Protein AF-A0A8H6UWE8-F1 (afdb_monomer_lite)

Organism: NCBI:txid1194566

InterPro domains:
  IPR001138 Zn(2)Cys(6) fungal-type DNA-binding domain [PF00172] (8-42)
  IPR001138 Zn(2)Cys(6) fungal-type DNA-binding domain [PS00463] (8-38)
  IPR001138 Zn(2)Cys(6) fungal-type DNA-binding domain [PS50048] (8-40)
  IPR001138 Zn(2)Cys(6) fungal-type DNA-binding domain [SM00066] (3-49)
  IPR001138 Zn(2)Cys(6) fungal-type DNA-binding domain [cd00067] (4-41)
  IPR007219 Xylanolytic transcriptional activator, regulatory domain [PF04082] (200-343)
  IPR036864 Zn(2)-C6 fungal-type DNA-binding domain superfamily [G3DSA:4.10.240.10] (7-94)
  IPR036864 Zn(2)-C6 fungal-type DNA-binding domain superfamily [SSF57701] (2-42)

Secondary structure (DSSP, 8-state):
---PPPSS-HHHHHTT------SSSPHHHHHTT-GGG---TT--S--SSHHHHHHHHHHHHHHHHHHHHHHHHHHHHHHHHHHHHTT----------------------------------------------EEEEE-TTS-EEEEETTTTT-HHHHHHHHS--PPPS---SSS---S---HHHHHTTSPPHHHHHHHHHHIIIIIHHHS--S-HHHHHHHHHHHHH-TTSS-HHHHHHHHHHHHHHHHT--TT-HHHHHH--SSSHHHHHHHHHHHHHHHHHHHHHHTTTTTS--HHHHHHHHHHHHHHHTTT---HHHHHHHHHHHHHTTTTS-GGG--S--------------PPPPPS--GGG--SS--S-HHHHHHHHHHS--TTHHHHHHHHHHHHHHHHHHHHHH-SS--HHHHHHHHHHHHHHHHHHHHHHTT-TTS-HHHHHHHHHHHHHHHHHHHHHHGGGGG--S-HHHHHHHHHHHHHHHHHHHHHHHHHHHHHH-GGGGGG---SSTTSPPSEEEETTEEEEPPPP-SSS--SEE-BS-EEEEEEE-EEEEEEEEEESSSBEEEEEEEEETTS-EEEEEEEE-BS--SS-----SEEES-EEETTEEE-S-EEEEEEEEE--TTS-EEEEEPPB--EEESSSTTS-EEE--EEEEEEEEEEPPSS--SSPPP--------S----S----

Foldseek 3Di:
DDDDFDLAWPVCVVVVHDFPSPDQPTPVCVVVVNNVVTDGPVPPDDDPPPPVVVVVVVVVVVVVVVVVVVVVVVVVVVVVVVVVVVPDDDDDDDDDDDDDDDDDDDDDDDDDDDDDDDDDDDPDDDDDPQAFQWAWDAAPLGFIFTDGLAQVQDPVSVVVVRPQPDDPPDQDPPDRPPPLCDLVNLVVLDDPPVLLVVLLVLLVQQVCLVPPPDLVVVLVVVVVVCVVPVPPDALLNSLLSLLSSLVSLLLDDQPDVSLVVVADDPGSVVSNVVSSVSSLVSSVVSCVSNVVLRTHHSSNLSSLVSSLVSCVVVVHDCVVSVVSSVVSCVRNPVQPEPVSNDPDHDDDDDDDDSPSPYDDDDQAASVPPDPDDDDCCPVVVVVSQQEGYSCNLVVLVVLLVVLVVLLCCQVVVDLDGDPVSLVVSVVSLVVSLVSLCSHQNPCPVDDLVSVLSSLVSLLSSLVSQLSSLVSLCPDDDDPVSVVVSVVSVVSNVVSVVSNQVSLCVCVVDPSNVSVDDDDQVLFDDCWDAALNFTKRFFHDDPDDDQWDWQAFDKDWDDWAQFFKKKFWKAKAAAKDKDWKWWAFPVRDIDIWIKIHDHQFDPPDDDPASRKDQWDDDPPGIGRTIGHIHIIMTGDDRVTTTTMMTGHRQQWHARPDHPHDIDGMIMITRIMDTHHDDPDDDPDDDDDDSDDDDDPDDDPDDDDD

Sequence (704 aa):
MTRRLPISCENCRQRKIRCTGSGVPCDTCRRRGFTSSCHFKRDVEPFYADIQSNASQETLLQRISALERLLQQNIDLTSASINSQQSHTLRSPVSDAESGISTDNRPVSCLSALTSDYVTPLRNAAGIPDHGLGTLITSATGHVRYIPSNISCDSTLLGLFHEPIQPPAVSGFPFSFHSTTAHQSLLDMLPPSRQCGELISIFLDVFSPLFHILHDPTFQSTYTAFQNDPKSSSLAFLGLVFIALGLAVTALDKSHHLLSDLGRESSPAANIRSLAARYRSAAMKCLAADNFLWQHNLHTVQCLVLLIYAINHAHGPAWALLGTTLNIAVAIGCHVDPETLDNTCLGNLTPFRLDNKVRLPADLDDEDILPMSLGNEEVNAELNKQNPTKMSYILFKFRLYRLATDICHLVSATRIPDQMQVQALNDRIMLERNAQKDRFHGKPELPIYHQAHSYILDNYTNHLSLLLHRPCLGVEGQIESIARVQIGYERCEQAALAILSNFETLHSRPELQPYYCYAAEFMPLEEFMYSGYNYQFPQYTAAGNNNIISHGQEVQVPRGKYFSVQLLTAIEDAIASTTLNATYADGSTSFSGILGEQWHVWPYTFAGDIVFPYLFNDNAMDYNYSNIFQTISWVDSEKDLVSITFPDISSGSLTSPGGGAAGTRMHIFALTFSPASPVAASRPQLKVQYAHLMQKWLDSTDKA

Structure (mmCIF, N/CA/C/O backbone):
data_AF-A0A8H6UWE8-F1
#
_entry.id   AF-A0A8H6UWE8-F1
#
loop_
_atom_site.group_PDB
_atom_site.id
_atom_site.type_symbol
_atom_site.label_atom_id
_atom_site.label_alt_id
_atom_site.label_comp_id
_atom_site.label_asym_id
_atom_site.label_entity_id
_atom_site.label_seq_id
_atom_site.pdbx_PDB_ins_code
_atom_site.Cartn_x
_atom_site.Cartn_y
_atom_site.Cartn_z
_atom_site.occupancy
_atom_site.B_iso_or_equiv
_atom_site.auth_seq_id
_atom_site.auth_comp_id
_atom_site.auth_asym_id
_atom_site.auth_atom_id
_atom_site.pdbx_PDB_model_num
ATOM 1 N N . MET A 1 1 ? -52.086 16.206 36.852 1.00 35.88 1 MET A N 1
ATOM 2 C CA . MET A 1 1 ? -51.909 16.318 38.320 1.00 35.88 1 MET A CA 1
ATOM 3 C C . MET A 1 1 ? -50.421 16.268 38.641 1.00 35.88 1 MET A C 1
ATOM 5 O O . MET A 1 1 ? -49.825 15.203 38.558 1.00 35.88 1 MET A O 1
ATOM 9 N N . THR A 1 2 ? -49.798 17.406 38.944 1.00 38.03 2 THR A N 1
ATOM 10 C CA . THR A 1 2 ? -48.386 17.484 39.353 1.00 38.03 2 THR A CA 1
ATOM 11 C C . THR A 1 2 ? -48.232 16.950 40.779 1.00 38.03 2 THR A C 1
ATOM 13 O O . THR A 1 2 ? -48.790 17.485 41.738 1.00 38.03 2 THR A O 1
ATOM 16 N N . ARG A 1 3 ? -47.513 15.832 40.922 1.00 43.69 3 ARG A N 1
ATOM 17 C CA . ARG A 1 3 ? -47.269 15.160 42.205 1.00 43.69 3 ARG A CA 1
ATOM 18 C C . ARG A 1 3 ? -46.303 16.022 43.032 1.00 43.69 3 ARG A C 1
ATOM 20 O O . ARG A 1 3 ? -45.153 16.185 42.644 1.00 43.69 3 ARG A O 1
ATOM 27 N N . ARG A 1 4 ? -46.752 16.586 44.162 1.00 51.31 4 ARG A N 1
ATOM 28 C CA . ARG A 1 4 ? -45.874 17.330 45.090 1.00 51.31 4 ARG A CA 1
ATOM 29 C C . ARG A 1 4 ? -44.797 16.395 45.650 1.00 51.31 4 ARG A C 1
ATOM 31 O O . ARG A 1 4 ? -45.120 15.375 46.260 1.00 51.31 4 ARG A O 1
ATOM 38 N N . LEU A 1 5 ? -43.530 16.747 45.437 1.00 63.09 5 LEU A N 1
ATOM 39 C CA . LEU A 1 5 ? -42.381 16.004 45.951 1.00 63.09 5 LEU A CA 1
ATOM 40 C C . LEU A 1 5 ? -42.276 16.137 47.486 1.00 63.09 5 LEU A C 1
ATOM 42 O O . LEU A 1 5 ? -42.583 17.197 48.038 1.00 63.09 5 LEU A O 1
ATOM 46 N N . PRO A 1 6 ? -41.868 15.070 48.197 1.00 66.81 6 PRO A N 1
ATOM 47 C CA . PRO A 1 6 ? -41.787 15.074 49.654 1.00 66.81 6 PRO A CA 1
ATOM 48 C C . PRO A 1 6 ? -40.605 15.911 50.174 1.00 66.81 6 PRO A C 1
ATOM 50 O O . PRO A 1 6 ? -39.476 15.765 49.720 1.00 66.81 6 PRO A O 1
ATOM 53 N N . ILE A 1 7 ? -40.871 16.746 51.187 1.00 74.44 7 ILE A N 1
ATOM 54 C CA . ILE A 1 7 ? -39.901 17.672 51.815 1.00 74.44 7 ILE A CA 1
ATOM 55 C C . ILE A 1 7 ? -38.932 16.947 52.774 1.00 74.44 7 ILE A C 1
ATOM 57 O O . ILE A 1 7 ? -37.863 17.453 53.100 1.00 74.44 7 ILE A O 1
ATOM 61 N N . SER A 1 8 ? -39.295 15.755 53.254 1.00 85.38 8 SER A N 1
ATOM 62 C CA . SER A 1 8 ? -38.469 14.968 54.185 1.00 85.38 8 SER A CA 1
ATOM 63 C C . SER A 1 8 ? -37.499 14.044 53.446 1.00 85.38 8 SER A C 1
ATOM 65 O O . SER A 1 8 ? -37.875 13.479 52.420 1.00 85.38 8 SER A O 1
ATOM 67 N N . CYS A 1 9 ? -36.293 13.831 53.993 1.00 88.19 9 CYS A N 1
ATOM 68 C CA . CYS A 1 9 ? -35.365 12.829 53.459 1.00 88.19 9 CYS A CA 1
ATOM 69 C C . CYS A 1 9 ? -35.965 11.422 53.563 1.00 88.19 9 CYS A C 1
ATOM 71 O O . CYS A 1 9 ? -36.786 11.147 54.448 1.00 88.19 9 CYS A O 1
ATOM 73 N N . GLU A 1 10 ? -35.547 10.521 52.677 1.00 86.75 10 GLU A N 1
ATOM 74 C CA . GLU A 1 10 ? -36.170 9.203 52.545 1.00 86.75 10 GLU A CA 1
ATOM 75 C C . GLU A 1 10 ? -35.999 8.365 53.822 1.00 86.75 10 GLU A C 1
ATOM 77 O O . GLU A 1 10 ? -36.943 7.730 54.282 1.00 86.75 10 GLU A O 1
ATOM 82 N N . ASN A 1 11 ? -34.848 8.474 54.487 1.00 86.44 11 ASN A N 1
ATOM 83 C CA . ASN A 1 11 ? -34.568 7.759 55.733 1.00 86.44 11 ASN A CA 1
ATOM 84 C C . ASN A 1 11 ? -35.482 8.206 56.893 1.00 86.44 11 ASN A C 1
ATOM 86 O O . ASN A 1 11 ? -36.053 7.383 57.611 1.00 86.44 11 ASN A O 1
ATOM 90 N N . CYS A 1 12 ? -35.689 9.519 57.057 1.00 87.56 12 CYS A N 1
ATOM 91 C CA . CYS A 1 12 ? -36.624 10.043 58.056 1.00 87.56 12 CYS A CA 1
ATOM 92 C C . CYS A 1 12 ? -38.080 9.704 57.714 1.00 87.56 12 CYS A C 1
ATOM 94 O O . CYS A 1 12 ? -38.873 9.434 58.616 1.00 87.56 12 CYS A O 1
ATOM 96 N N . ARG A 1 13 ? -38.425 9.681 56.422 1.00 85.31 13 ARG A N 1
ATOM 97 C CA . ARG A 1 13 ? -39.765 9.345 55.934 1.00 85.31 13 ARG A CA 1
ATOM 98 C C . ARG A 1 13 ? -40.109 7.874 56.173 1.00 85.31 13 ARG A C 1
ATOM 100 O O . ARG A 1 13 ? -41.168 7.597 56.729 1.00 85.31 13 ARG A O 1
ATOM 107 N N . GLN A 1 14 ? -39.212 6.951 55.824 1.00 84.69 14 GLN A N 1
ATOM 108 C CA . GLN A 1 14 ? -39.391 5.512 56.052 1.00 84.69 14 GLN A CA 1
ATOM 109 C C . GLN A 1 14 ? -39.511 5.187 57.541 1.00 84.69 14 GLN A C 1
ATOM 111 O O . GLN A 1 14 ? -40.363 4.399 57.945 1.00 84.69 14 GLN A O 1
ATOM 116 N N . ARG A 1 15 ? -38.716 5.863 58.375 1.00 81.25 15 ARG A N 1
ATOM 117 C CA . ARG A 1 15 ? -38.733 5.678 59.831 1.00 81.25 15 ARG A CA 1
ATOM 118 C C . ARG A 1 15 ? -39.802 6.504 60.550 1.00 81.25 15 ARG A C 1
ATOM 120 O O . ARG A 1 15 ? -39.887 6.427 61.771 1.00 81.25 15 ARG A O 1
ATOM 127 N N . LYS A 1 16 ? -40.605 7.288 59.817 1.00 85.81 16 LYS A N 1
ATOM 128 C CA . LYS A 1 16 ? -41.659 8.180 60.338 1.00 85.81 16 LYS A CA 1
ATOM 129 C C . LYS A 1 16 ? -41.177 9.103 61.471 1.00 85.81 16 LYS A C 1
ATOM 131 O O . LYS A 1 16 ? -41.888 9.336 62.444 1.00 85.81 16 LYS A O 1
ATOM 136 N N . ILE A 1 17 ? -39.966 9.643 61.340 1.00 85.06 17 ILE A N 1
ATOM 137 C CA . ILE A 1 17 ? -39.368 10.591 62.291 1.00 85.06 17 ILE A CA 1
ATOM 138 C C . ILE A 1 17 ? -39.241 11.984 61.671 1.00 85.06 17 ILE A C 1
ATOM 140 O O . ILE A 1 17 ? -39.145 12.136 60.453 1.00 85.06 17 ILE A O 1
ATOM 144 N N . ARG A 1 18 ? -39.220 13.024 62.513 1.00 83.94 18 ARG A N 1
ATOM 145 C CA . ARG A 1 18 ? -39.151 14.416 62.048 1.00 83.94 18 ARG A CA 1
ATOM 146 C C . ARG A 1 18 ? -37.818 14.696 61.343 1.00 83.94 18 ARG A C 1
ATOM 148 O O . ARG A 1 18 ? -36.749 14.581 61.944 1.00 83.94 18 ARG A O 1
ATOM 155 N N . CYS A 1 19 ? -37.896 15.098 60.077 1.00 86.44 19 CYS A N 1
ATOM 156 C CA . CYS A 1 19 ? -36.761 15.567 59.286 1.00 86.44 19 CYS A CA 1
ATOM 157 C C . CYS A 1 19 ? -36.590 17.079 59.478 1.00 86.44 19 CYS A C 1
ATOM 159 O O . CYS A 1 19 ? -37.566 17.820 59.376 1.00 86.44 19 CYS A O 1
ATOM 161 N N . THR A 1 20 ? -35.368 17.541 59.740 1.00 81.62 20 THR A N 1
ATOM 162 C CA . THR A 1 20 ? -35.070 18.978 59.884 1.00 81.62 20 THR A CA 1
ATOM 163 C C . THR A 1 20 ? -34.910 19.698 58.545 1.00 81.62 20 THR A C 1
ATOM 165 O O . THR A 1 20 ? -34.999 20.917 58.509 1.00 81.62 20 THR A O 1
ATOM 168 N N . GLY A 1 21 ? -34.703 18.970 57.439 1.00 72.75 21 GLY A N 1
ATOM 169 C CA . GLY A 1 21 ? -34.614 19.552 56.091 1.00 72.75 21 GLY A CA 1
ATOM 170 C C . GLY A 1 21 ? -33.360 20.397 55.820 1.00 72.75 21 GLY A C 1
ATOM 171 O O . GLY A 1 21 ? -33.260 20.979 54.745 1.00 72.75 21 GLY A O 1
ATOM 172 N N . SER A 1 22 ? -32.406 20.433 56.755 1.00 72.44 22 SER A N 1
ATOM 173 C CA . SER A 1 22 ? -31.208 21.290 56.782 1.00 72.44 22 SER A CA 1
ATOM 174 C C . SER A 1 22 ? -30.089 20.916 55.785 1.00 72.44 22 SER A C 1
ATOM 176 O O . SER A 1 22 ? -28.940 21.289 55.989 1.00 72.44 22 SER A O 1
ATOM 178 N N . GLY A 1 23 ? -30.408 20.202 54.699 1.00 68.94 23 GLY A N 1
ATOM 179 C CA . GLY A 1 23 ? -29.442 19.709 53.703 1.00 68.94 23 GLY A CA 1
ATOM 180 C C . GLY A 1 23 ? -29.102 18.221 53.857 1.00 68.94 23 GLY A C 1
ATOM 181 O O . GLY A 1 23 ? -29.653 17.536 54.723 1.00 68.94 23 GLY A O 1
ATOM 182 N N . VAL A 1 24 ? -28.227 17.707 52.987 1.00 74.81 24 VAL A N 1
ATOM 183 C CA . VAL A 1 24 ? -27.723 16.323 53.024 1.00 74.81 24 VAL A CA 1
ATOM 184 C C . VAL A 1 24 ? -26.371 16.291 53.755 1.00 74.81 24 VAL A C 1
ATOM 186 O O . VAL A 1 24 ? -25.447 16.964 53.309 1.00 74.81 24 VAL A O 1
ATOM 189 N N . PRO A 1 25 ? -26.205 15.524 54.852 1.00 81.38 25 PRO A N 1
ATOM 190 C CA . PRO A 1 25 ? -27.228 14.800 55.607 1.00 81.38 25 PRO A CA 1
ATOM 191 C C . PRO A 1 25 ? -27.954 15.704 56.624 1.00 81.38 25 PRO A C 1
ATOM 193 O O . PRO A 1 25 ? -27.325 16.529 57.292 1.00 81.38 25 PRO A O 1
ATOM 196 N N . CYS A 1 26 ? -29.264 15.492 56.817 1.00 86.12 26 CYS A N 1
ATOM 197 C CA . CYS A 1 26 ? -30.055 16.279 57.772 1.00 86.12 26 CYS A CA 1
ATOM 198 C C . CYS A 1 26 ? -29.642 16.004 59.230 1.00 86.12 26 CYS A C 1
ATOM 200 O O . CYS A 1 26 ? -29.175 14.908 59.558 1.00 86.12 26 CYS A O 1
ATOM 202 N N . ASP A 1 27 ? -29.870 16.958 60.138 1.00 87.25 27 ASP A N 1
ATOM 203 C CA . ASP A 1 27 ? -29.423 16.862 61.541 1.00 87.25 27 ASP A CA 1
ATOM 204 C C . ASP A 1 27 ? -29.994 15.660 62.296 1.00 87.25 27 ASP A C 1
ATOM 206 O O . ASP A 1 27 ? -29.344 15.119 63.196 1.00 87.25 27 ASP A O 1
ATOM 210 N N . THR A 1 28 ? -31.205 15.221 61.939 1.00 85.69 28 THR A N 1
ATOM 211 C CA . THR A 1 28 ? -31.808 14.008 62.507 1.00 85.69 28 THR A CA 1
ATOM 212 C C . THR A 1 28 ? -31.012 12.761 62.111 1.00 85.69 28 THR A C 1
ATOM 214 O O . THR A 1 28 ? -30.765 11.903 62.958 1.00 85.69 28 THR A O 1
ATOM 217 N N . CYS A 1 29 ? -30.569 12.664 60.853 1.00 86.56 29 CYS A N 1
ATOM 218 C CA . CYS A 1 29 ? -29.730 11.560 60.382 1.00 86.56 29 CYS A CA 1
ATOM 219 C C . CYS A 1 29 ? -28.300 11.659 60.921 1.00 86.56 29 CYS A C 1
ATOM 221 O O . CYS A 1 29 ? -27.720 10.633 61.269 1.00 86.56 29 CYS A O 1
ATOM 223 N N . ARG A 1 30 ? -27.764 12.878 61.078 1.00 86.38 30 ARG A N 1
ATOM 224 C CA . ARG A 1 30 ? -26.441 13.123 61.670 1.00 86.38 30 ARG A CA 1
ATOM 225 C C . ARG A 1 30 ? -26.358 12.642 63.114 1.00 86.38 30 ARG A C 1
ATOM 227 O O . ARG A 1 30 ? -25.478 11.860 63.449 1.00 86.38 30 ARG A O 1
ATOM 234 N N . ARG A 1 31 ? -27.327 13.024 63.950 1.00 85.56 31 ARG A N 1
ATOM 235 C CA . ARG A 1 31 ? -27.377 12.607 65.363 1.00 85.56 31 ARG A CA 1
ATOM 236 C C . ARG A 1 31 ? -27.615 11.114 65.563 1.00 85.56 31 ARG A C 1
ATOM 238 O O . ARG A 1 31 ? -27.285 10.589 66.616 1.00 85.56 31 ARG A O 1
ATOM 245 N N . ARG A 1 32 ? -28.218 10.438 64.583 1.00 80.69 32 ARG A N 1
ATOM 246 C CA . ARG A 1 32 ? -28.566 9.014 64.678 1.00 80.69 32 ARG A CA 1
ATOM 247 C C . ARG A 1 32 ? -27.601 8.087 63.936 1.00 80.69 32 ARG A C 1
ATOM 249 O O . ARG A 1 32 ? -27.867 6.894 63.886 1.00 80.69 32 ARG A O 1
ATOM 256 N N . GLY A 1 33 ? -26.514 8.616 63.369 1.00 81.56 33 GLY A N 1
ATOM 257 C CA . GLY A 1 33 ? -25.498 7.815 62.678 1.00 81.56 33 GLY A CA 1
ATOM 258 C C . GLY A 1 33 ? -25.913 7.304 61.294 1.00 81.56 33 GLY A C 1
ATOM 259 O O . GLY A 1 33 ? -25.306 6.372 60.785 1.00 81.56 33 GLY A O 1
ATOM 260 N N . PHE A 1 34 ? -26.927 7.904 60.663 1.00 80.81 34 PHE A N 1
ATOM 261 C CA . PHE A 1 34 ? -27.402 7.541 59.317 1.00 80.81 34 PHE A CA 1
ATOM 262 C C . PHE A 1 34 ? -26.993 8.581 58.266 1.00 80.81 34 PHE A C 1
ATOM 264 O O . PHE A 1 34 ? -27.751 8.884 57.346 1.00 80.81 34 PHE A O 1
ATOM 271 N N . THR A 1 35 ? -25.810 9.179 58.421 1.00 77.94 35 THR A N 1
ATOM 272 C CA . THR A 1 35 ? -25.296 10.218 57.515 1.00 77.94 35 THR A CA 1
ATOM 273 C C . THR A 1 35 ? -25.132 9.699 56.089 1.00 77.94 35 THR A C 1
ATOM 275 O O . THR A 1 35 ? -25.610 10.343 55.163 1.00 77.94 35 THR A O 1
ATOM 278 N N . SER A 1 36 ? -24.559 8.505 55.924 1.00 74.88 36 SER A N 1
ATOM 279 C CA . SER A 1 36 ? -24.270 7.873 54.627 1.00 74.88 36 SER A CA 1
ATOM 280 C C . SER A 1 36 ? -25.502 7.405 53.845 1.00 74.88 36 SER A C 1
ATOM 282 O O . SER A 1 36 ? -25.412 7.167 52.649 1.00 74.88 36 SER A O 1
ATOM 284 N N . SER A 1 37 ? -26.664 7.280 54.492 1.00 78.88 37 SER A N 1
ATOM 285 C CA . SER A 1 37 ? -27.912 6.824 53.857 1.00 78.88 37 SER A CA 1
ATOM 286 C C . SER A 1 37 ? -28.992 7.913 53.804 1.00 78.88 37 SER A C 1
ATOM 288 O O . SER A 1 37 ? -30.143 7.653 53.441 1.00 78.88 37 SER A O 1
ATOM 290 N N . CYS A 1 38 ? -28.664 9.152 54.181 1.00 82.62 38 CYS A N 1
ATOM 291 C CA . CYS A 1 38 ? -29.589 10.279 54.139 1.00 82.62 38 CYS A CA 1
ATOM 292 C C . CYS A 1 38 ? -29.606 10.902 52.739 1.00 82.62 38 CYS A C 1
ATOM 294 O O . CYS A 1 38 ? -28.677 11.605 52.375 1.00 82.62 38 CYS A O 1
ATOM 296 N N . HIS A 1 39 ? -30.682 10.690 51.982 1.00 82.56 39 HIS A N 1
ATOM 297 C CA . HIS A 1 39 ? -30.882 11.317 50.674 1.00 82.56 39 HIS A CA 1
ATOM 298 C C . HIS A 1 39 ? -32.284 11.928 50.582 1.00 82.56 39 HIS A C 1
ATOM 300 O O . HIS A 1 39 ? -33.251 11.398 51.147 1.00 82.56 39 HIS A O 1
ATOM 306 N N . PHE A 1 40 ? -32.407 13.060 49.892 1.00 80.88 40 PHE A N 1
ATOM 307 C CA . PHE A 1 40 ? -33.698 13.645 49.543 1.00 80.88 40 PHE A CA 1
ATOM 308 C C . PHE A 1 40 ? -33.991 13.331 48.080 1.00 80.88 40 PHE A C 1
ATOM 310 O O . PHE A 1 40 ? -33.118 13.435 47.228 1.00 80.88 40 PHE A O 1
ATOM 317 N N . LYS A 1 41 ? -35.250 13.015 47.761 1.00 67.38 41 LYS A N 1
ATOM 318 C CA . LYS A 1 41 ? -35.681 12.737 46.378 1.00 67.38 41 LYS A CA 1
ATOM 319 C C . LYS A 1 41 ? -35.548 13.922 45.409 1.00 67.38 41 LYS A C 1
ATOM 321 O O . LYS A 1 41 ? -35.864 13.764 44.239 1.00 67.38 41 LYS A O 1
ATOM 326 N N . ARG A 1 42 ? -35.133 15.093 45.897 1.00 63.75 42 ARG A N 1
ATOM 327 C CA . ARG A 1 42 ? -34.898 16.298 45.095 1.00 63.75 42 ARG A CA 1
ATOM 328 C C . ARG A 1 42 ? -33.446 16.452 44.622 1.00 63.75 42 ARG A C 1
ATOM 330 O O . ARG A 1 42 ? -33.226 17.272 43.750 1.00 63.75 42 ARG A O 1
ATOM 337 N N . ASP A 1 43 ? -32.508 15.665 45.158 1.00 51.41 43 ASP A N 1
ATOM 338 C CA . ASP A 1 43 ? -31.063 15.828 44.914 1.00 51.41 43 ASP A CA 1
ATOM 339 C C . ASP A 1 43 ? -30.481 14.714 44.014 1.00 51.41 43 ASP A C 1
ATOM 341 O O . ASP A 1 43 ? -29.324 14.335 44.162 1.00 51.41 43 ASP A O 1
ATOM 345 N N . VAL A 1 44 ? -31.276 14.142 43.101 1.00 40.91 44 VAL A N 1
ATOM 346 C CA . VAL A 1 44 ? -30.745 13.221 42.079 1.00 40.91 44 VAL A CA 1
ATOM 347 C C . VAL A 1 44 ? -30.392 14.031 40.836 1.00 40.91 44 VAL A C 1
ATOM 349 O O . VAL A 1 44 ? -31.225 14.168 39.952 1.00 40.91 44 VAL A O 1
ATOM 352 N N . GLU A 1 45 ? -29.181 14.593 40.851 1.00 34.53 45 GLU A N 1
ATOM 353 C CA . GLU A 1 45 ? -28.273 14.890 39.725 1.00 34.53 45 GLU A CA 1
ATOM 354 C C . GLU A 1 45 ? -26.840 15.036 40.316 1.00 34.53 45 GLU A C 1
ATOM 356 O O . GLU A 1 45 ? -26.696 15.311 41.511 1.00 34.53 45 GLU A O 1
ATOM 361 N N . PRO A 1 46 ? -25.775 14.703 39.565 1.00 43.50 46 PRO A N 1
ATOM 362 C CA . PRO A 1 46 ? -24.648 13.900 40.057 1.00 43.50 46 PRO A CA 1
ATOM 363 C C . PRO A 1 46 ? -23.526 14.719 40.722 1.00 43.50 46 PRO A C 1
ATOM 365 O O . PRO A 1 46 ? -22.917 15.570 40.090 1.00 43.50 46 PRO A O 1
ATOM 368 N N . PHE A 1 47 ? -23.184 14.410 41.983 1.00 32.94 47 PHE A N 1
ATOM 369 C CA . PHE A 1 47 ? -22.094 15.082 42.726 1.00 32.94 47 PHE A CA 1
ATOM 370 C C . PHE A 1 47 ? -21.101 14.131 43.429 1.00 32.94 47 PHE A C 1
ATOM 372 O O . PHE A 1 47 ? -20.328 14.555 44.283 1.00 32.94 47 PHE A O 1
ATOM 379 N N . TYR A 1 48 ? -21.093 12.837 43.085 1.00 31.38 48 TYR A N 1
ATOM 380 C CA . TYR A 1 48 ? -20.228 11.833 43.734 1.00 31.38 48 TYR A CA 1
ATOM 381 C C . TYR A 1 48 ? -19.080 11.287 42.861 1.00 31.38 48 TYR A C 1
ATOM 383 O O . TYR A 1 48 ? -18.433 10.327 43.267 1.00 31.38 48 TYR A O 1
ATOM 391 N N . ALA A 1 49 ? -18.779 11.902 41.711 1.00 37.53 49 ALA A N 1
ATOM 392 C CA . ALA A 1 49 ? -17.635 11.514 40.869 1.00 37.53 49 ALA A CA 1
ATOM 393 C C . ALA A 1 49 ? -16.335 12.300 41.166 1.00 37.53 49 ALA A C 1
ATOM 395 O O . ALA A 1 49 ? -15.247 11.829 40.851 1.00 37.53 49 ALA A O 1
ATOM 396 N N . ASP A 1 50 ? -16.417 13.464 41.818 1.00 36.75 50 ASP A N 1
ATOM 397 C CA . ASP A 1 50 ? -15.352 14.481 41.725 1.00 36.75 50 ASP A CA 1
ATOM 398 C C . ASP A 1 50 ? -14.308 14.456 42.868 1.00 36.75 50 ASP A C 1
ATOM 400 O O . ASP A 1 50 ? -13.244 15.065 42.793 1.00 36.75 50 ASP A O 1
ATOM 404 N N . ILE A 1 51 ? -14.563 13.723 43.960 1.00 38.75 51 ILE A N 1
ATOM 405 C CA . ILE A 1 51 ? -13.649 13.702 45.126 1.00 38.75 51 ILE A CA 1
ATOM 406 C C . ILE A 1 51 ? -12.641 12.538 45.050 1.00 38.75 51 ILE A C 1
ATOM 408 O O . ILE A 1 51 ? -11.549 12.630 45.608 1.00 38.75 51 ILE A O 1
ATOM 412 N N . GLN A 1 52 ? -12.958 11.455 44.327 1.00 42.47 52 GLN A N 1
ATOM 413 C CA . GLN A 1 52 ? -12.030 10.329 44.121 1.00 42.47 52 GLN A CA 1
ATOM 414 C C . GLN A 1 52 ? -11.120 10.511 42.895 1.00 42.47 52 GLN A C 1
ATOM 416 O O . GLN A 1 52 ? -9.979 10.046 42.935 1.00 42.47 52 GLN A O 1
ATOM 421 N N . SER A 1 53 ? -11.560 11.233 41.854 1.00 48.47 53 SER A N 1
ATOM 422 C CA . SER A 1 53 ? -10.728 11.518 40.674 1.00 48.47 53 SER A CA 1
ATOM 423 C C . SER A 1 53 ? -9.525 12.397 41.040 1.00 48.47 53 SER A C 1
ATOM 425 O O . SER A 1 53 ? -8.396 12.025 40.730 1.00 48.47 53 SER A O 1
ATOM 427 N N . ASN A 1 54 ? -9.728 13.464 41.819 1.00 41.59 54 ASN A N 1
ATOM 428 C CA . ASN A 1 54 ? -8.689 14.451 42.134 1.00 41.59 54 ASN A CA 1
ATOM 429 C C . ASN A 1 54 ? -7.491 13.878 42.920 1.00 41.59 54 ASN A C 1
ATOM 431 O O . ASN A 1 54 ? -6.343 14.142 42.567 1.00 41.59 54 ASN A O 1
ATOM 435 N N . ALA A 1 55 ? -7.715 13.014 43.920 1.00 40.06 55 ALA A N 1
ATOM 436 C CA . ALA A 1 55 ? -6.621 12.398 44.689 1.00 40.06 55 ALA A CA 1
ATOM 437 C C . ALA A 1 55 ? -5.801 11.379 43.865 1.00 40.06 55 ALA A C 1
ATOM 439 O O . ALA A 1 55 ? -4.592 11.224 44.067 1.00 40.06 55 ALA A O 1
ATOM 440 N N . SER A 1 56 ? -6.454 10.694 42.919 1.00 50.94 56 SER A N 1
ATOM 441 C CA . SER A 1 56 ? -5.808 9.747 41.998 1.00 50.94 56 SER A CA 1
ATOM 442 C C . SER A 1 56 ? -5.087 10.447 40.837 1.00 50.94 56 SER A C 1
ATOM 444 O O . SER A 1 56 ? -4.016 10.005 40.425 1.00 50.94 56 SER A O 1
ATOM 446 N N . GLN A 1 57 ? -5.604 11.587 40.365 1.00 51.72 57 GLN A N 1
ATOM 447 C CA . GLN A 1 57 ? -4.962 12.434 39.358 1.00 51.72 57 GLN A CA 1
ATOM 448 C C . GLN A 1 57 ? -3.707 13.117 39.900 1.00 51.72 57 GLN A C 1
ATOM 450 O O . GLN A 1 57 ? -2.697 13.155 39.206 1.00 51.72 57 GLN A O 1
ATOM 455 N N . GLU A 1 58 ? -3.726 13.612 41.138 1.00 52.44 58 GLU A N 1
ATOM 456 C CA . GLU A 1 58 ? -2.573 14.295 41.734 1.00 52.44 58 GLU A CA 1
ATOM 457 C C . GLU A 1 58 ? -1.391 13.330 41.948 1.00 52.44 58 GLU A C 1
ATOM 459 O O . GLU A 1 58 ? -0.240 13.657 41.648 1.00 52.44 58 GLU A O 1
ATOM 464 N N . THR A 1 59 ? -1.675 12.084 42.343 1.00 58.22 59 THR A N 1
ATOM 465 C CA . THR A 1 59 ? -0.666 11.013 42.431 1.00 58.22 59 THR A CA 1
ATOM 466 C C . THR A 1 59 ? -0.170 10.552 41.057 1.00 58.22 59 THR A C 1
ATOM 468 O O . THR A 1 59 ? 1.022 10.278 40.898 1.00 58.22 59 THR A O 1
ATOM 471 N N . LEU A 1 60 ? -1.035 10.524 40.037 1.00 51.81 60 LEU A N 1
ATOM 472 C CA . LEU A 1 60 ? -0.651 10.257 38.645 1.00 51.81 60 LEU A CA 1
ATOM 473 C C . LEU A 1 60 ? 0.240 11.362 38.066 1.00 51.81 60 LEU A C 1
ATOM 475 O O . LEU A 1 60 ? 1.248 11.057 37.435 1.00 51.81 60 LEU A O 1
ATOM 479 N N . LEU A 1 61 ? -0.071 12.633 38.321 1.00 57.62 61 LEU A N 1
ATOM 480 C CA . LEU A 1 61 ? 0.715 13.780 37.857 1.00 57.62 61 LEU A CA 1
ATOM 481 C C . LEU A 1 61 ? 2.084 13.853 38.548 1.00 57.62 61 LEU A C 1
ATOM 483 O O . LEU A 1 61 ? 3.099 14.112 37.897 1.00 57.62 61 LEU A O 1
ATOM 487 N N . GLN A 1 62 ? 2.157 13.525 39.840 1.00 60.22 62 GLN A N 1
ATOM 488 C CA . GLN A 1 62 ? 3.437 13.371 40.539 1.00 60.22 62 GLN A CA 1
ATOM 489 C C . GLN A 1 62 ? 4.280 12.234 39.946 1.00 60.22 62 GLN A C 1
ATOM 491 O O . GLN A 1 62 ? 5.499 12.362 39.835 1.00 60.22 62 GLN A O 1
ATOM 496 N N . ARG A 1 63 ? 3.646 11.143 39.500 1.00 59.97 63 ARG A N 1
ATOM 497 C CA . ARG A 1 63 ? 4.340 10.004 38.887 1.00 59.97 63 ARG A CA 1
ATOM 498 C C . ARG A 1 63 ? 4.780 10.286 37.449 1.00 59.97 63 ARG A C 1
ATOM 500 O O . ARG A 1 63 ? 5.884 9.897 37.084 1.00 59.97 63 ARG A O 1
ATOM 507 N N . ILE A 1 64 ? 3.980 11.024 36.679 1.00 66.38 64 ILE A N 1
ATOM 508 C CA . ILE A 1 64 ? 4.334 11.502 35.334 1.00 66.38 64 ILE A CA 1
ATOM 509 C C . ILE A 1 64 ? 5.516 12.475 35.413 1.00 66.38 64 ILE A C 1
ATOM 511 O O . ILE A 1 64 ? 6.515 12.242 34.746 1.00 66.38 64 ILE A O 1
ATOM 515 N N . SER A 1 65 ? 5.491 13.466 36.311 1.00 65.31 65 SER A N 1
ATOM 516 C CA . SER A 1 65 ? 6.626 14.397 36.468 1.00 65.31 65 SER A CA 1
ATOM 517 C C . SER A 1 65 ? 7.913 13.710 36.954 1.00 65.31 65 SER A C 1
ATOM 519 O O . SER A 1 65 ? 9.026 14.149 36.653 1.00 65.31 65 SER A O 1
ATOM 521 N N . ALA A 1 66 ? 7.791 12.613 37.711 1.00 64.75 66 ALA A N 1
ATOM 522 C CA . ALA A 1 66 ? 8.929 11.791 38.110 1.00 64.75 66 ALA A CA 1
ATOM 523 C C . ALA A 1 66 ? 9.495 10.975 36.939 1.00 64.75 66 ALA A C 1
ATOM 525 O O . ALA A 1 66 ? 10.714 10.880 36.805 1.00 64.75 66 ALA A O 1
ATOM 526 N N . LEU A 1 67 ? 8.627 10.435 36.080 1.00 54.03 67 LEU A N 1
ATOM 527 C CA . LEU A 1 67 ? 9.018 9.716 34.867 1.00 54.03 67 LEU A CA 1
ATOM 528 C C . LEU A 1 67 ? 9.631 10.649 33.821 1.00 54.03 67 LEU A C 1
ATOM 530 O O . LEU A 1 67 ? 10.645 10.298 33.230 1.00 54.03 67 LEU A O 1
ATOM 534 N N . GLU A 1 68 ? 9.088 11.852 33.649 1.00 69.25 68 GLU A N 1
ATOM 535 C CA . GLU A 1 68 ? 9.639 12.879 32.761 1.00 69.25 68 GLU A CA 1
ATOM 536 C C . GLU A 1 68 ? 11.035 13.316 33.216 1.00 69.25 68 GLU A C 1
ATOM 538 O O . GLU A 1 68 ? 11.946 13.381 32.396 1.00 69.25 68 GLU A O 1
ATOM 543 N N . ARG A 1 69 ? 11.269 13.504 34.525 1.00 67.94 69 ARG A N 1
ATOM 544 C CA . ARG A 1 69 ? 12.624 13.771 35.048 1.00 67.94 69 ARG A CA 1
ATOM 545 C C . ARG A 1 69 ? 13.599 12.621 34.805 1.00 67.94 69 ARG A C 1
ATOM 547 O O . ARG A 1 69 ? 14.762 12.878 34.505 1.00 67.94 69 ARG A O 1
ATOM 554 N N . LEU A 1 70 ? 13.150 11.373 34.937 1.00 65.75 70 LEU A N 1
ATOM 555 C CA . LEU A 1 70 ? 13.985 10.195 34.674 1.00 65.75 70 LEU A CA 1
ATOM 556 C C . LEU A 1 70 ? 14.266 10.008 33.178 1.00 65.75 70 LEU A C 1
ATOM 558 O O . LEU A 1 70 ? 15.356 9.574 32.811 1.00 65.75 70 LEU A O 1
ATOM 562 N N . LEU A 1 71 ? 13.315 10.351 32.310 1.00 59.03 71 LEU A N 1
ATOM 563 C CA . LEU A 1 71 ? 13.509 10.381 30.862 1.00 59.03 71 LEU A CA 1
ATOM 564 C C . LEU A 1 71 ? 14.476 11.489 30.460 1.00 59.03 71 LEU A C 1
ATOM 566 O O . LEU A 1 71 ? 15.398 11.218 29.700 1.00 59.03 71 LEU A O 1
ATOM 570 N N . GLN A 1 72 ? 14.338 12.687 31.029 1.00 66.38 72 GLN A N 1
ATOM 571 C CA . GLN A 1 72 ? 15.266 13.789 30.787 1.00 66.38 72 GLN A CA 1
ATOM 572 C C . GLN A 1 72 ? 16.686 13.416 31.231 1.00 66.38 72 GLN A C 1
ATOM 574 O O . GLN A 1 72 ? 17.621 13.559 30.453 1.00 66.38 72 GLN A O 1
ATOM 579 N N . GLN A 1 73 ? 16.844 12.816 32.419 1.00 66.62 73 GLN A N 1
ATOM 580 C CA . GLN A 1 73 ? 18.140 12.301 32.878 1.00 66.62 73 GLN A CA 1
ATOM 581 C C . GLN A 1 73 ? 18.697 11.198 31.972 1.00 66.62 73 GLN A C 1
ATOM 583 O O . GLN A 1 73 ? 19.898 11.175 31.725 1.00 66.62 73 GLN A O 1
ATOM 588 N N . ASN A 1 74 ? 17.863 10.294 31.452 1.00 60.44 74 ASN A N 1
ATOM 589 C CA . ASN A 1 74 ? 18.320 9.280 30.500 1.00 60.44 74 ASN A CA 1
ATOM 590 C C . ASN A 1 74 ? 18.722 9.894 29.156 1.00 60.44 74 ASN A C 1
ATOM 592 O O . ASN A 1 74 ? 19.722 9.473 28.584 1.00 60.44 74 ASN A O 1
ATOM 596 N N . ILE A 1 75 ? 18.001 10.900 28.662 1.00 69.50 75 ILE A N 1
ATOM 597 C CA . ILE A 1 75 ? 18.354 11.640 27.445 1.00 69.50 75 ILE A CA 1
ATOM 598 C C . ILE A 1 75 ? 19.674 12.393 27.652 1.00 69.50 75 ILE A C 1
ATOM 600 O O . ILE A 1 75 ? 20.544 12.329 26.784 1.00 69.50 75 ILE A O 1
ATOM 604 N N . ASP A 1 76 ? 19.879 13.018 28.811 1.00 64.25 76 ASP A N 1
ATOM 605 C CA . ASP A 1 76 ? 21.122 13.706 29.178 1.00 64.25 76 ASP A CA 1
ATOM 606 C C . ASP A 1 76 ? 22.302 12.723 29.319 1.00 64.25 76 ASP A C 1
ATOM 608 O O . ASP A 1 76 ? 23.393 12.977 28.817 1.00 64.25 76 ASP A O 1
ATOM 612 N N . LEU A 1 77 ? 22.093 11.547 29.923 1.00 62.12 77 LEU A N 1
ATOM 613 C CA . LEU A 1 77 ? 23.106 10.482 30.019 1.00 62.12 77 LEU A CA 1
ATOM 614 C C . LEU A 1 77 ? 23.429 9.846 28.655 1.00 62.12 77 LEU A C 1
ATOM 616 O O . LEU A 1 77 ? 24.582 9.505 28.377 1.00 62.12 77 LEU A O 1
ATOM 620 N N . THR A 1 78 ? 22.424 9.710 27.787 1.00 53.19 78 THR A N 1
ATOM 621 C CA . THR A 1 78 ? 22.580 9.150 26.436 1.00 53.19 78 THR A CA 1
ATOM 622 C C . THR A 1 78 ? 23.277 10.152 25.518 1.00 53.19 78 THR A C 1
ATOM 624 O O . THR A 1 78 ? 24.192 9.783 24.789 1.00 53.19 78 THR A O 1
ATOM 627 N N . SER A 1 79 ? 22.935 11.438 25.606 1.00 62.75 79 SER A N 1
ATOM 628 C CA . SER A 1 79 ? 23.622 12.515 24.882 1.00 62.75 79 SER A CA 1
ATOM 629 C C . SER A 1 79 ? 25.038 12.769 25.413 1.00 62.75 79 SER A C 1
ATOM 631 O O . SER A 1 79 ? 25.946 12.997 24.615 1.00 62.75 79 SER A O 1
ATOM 633 N N . ALA A 1 80 ? 25.283 12.612 26.719 1.00 52.19 80 ALA A N 1
ATOM 634 C CA . ALA A 1 80 ? 26.631 12.602 27.289 1.00 52.19 80 ALA A CA 1
ATOM 635 C C . ALA A 1 80 ? 27.466 11.400 26.801 1.00 52.19 80 ALA A C 1
ATOM 637 O O . ALA A 1 80 ? 28.652 11.567 26.522 1.00 52.19 80 ALA A O 1
ATOM 638 N N . SER A 1 81 ? 26.854 10.222 26.615 1.00 48.97 81 SER A N 1
ATOM 639 C CA . SER A 1 81 ? 27.515 9.043 26.024 1.00 48.97 81 SER A CA 1
ATOM 640 C C . SER A 1 81 ? 27.777 9.191 24.520 1.00 48.97 81 SER A C 1
ATOM 642 O O . SER A 1 81 ? 28.808 8.741 24.025 1.00 48.97 81 SER A O 1
ATOM 644 N N . ILE A 1 82 ? 26.891 9.865 23.780 1.00 48.44 82 ILE A N 1
ATOM 645 C CA . ILE A 1 82 ? 27.096 10.193 22.358 1.00 48.44 82 ILE A CA 1
ATOM 646 C C . ILE A 1 82 ? 28.220 11.235 22.204 1.00 48.44 82 ILE A C 1
ATOM 648 O O . ILE A 1 82 ? 29.065 11.104 21.319 1.00 48.44 82 ILE A O 1
ATOM 652 N N . ASN A 1 83 ? 28.311 12.205 23.120 1.00 46.16 83 ASN A N 1
ATOM 653 C CA . ASN A 1 83 ? 29.414 13.169 23.164 1.00 46.16 83 ASN A CA 1
ATOM 654 C C . ASN A 1 83 ? 30.741 12.543 23.639 1.00 46.16 83 ASN A C 1
ATOM 656 O O . ASN A 1 83 ? 31.799 12.970 23.183 1.00 46.16 83 ASN A O 1
ATOM 660 N N . SER A 1 84 ? 30.722 11.504 24.487 1.00 40.03 84 SER A N 1
ATOM 661 C CA . SER A 1 84 ? 31.936 10.762 24.873 1.00 40.03 84 SER A CA 1
ATOM 662 C C . SER A 1 84 ? 32.399 9.742 23.824 1.00 40.03 84 SER A C 1
ATOM 664 O O . SER A 1 84 ? 33.530 9.271 23.891 1.00 40.03 84 SER A O 1
ATOM 666 N N . GLN A 1 85 ? 31.552 9.377 22.855 1.00 41.66 85 GLN A N 1
ATOM 667 C CA . GLN A 1 85 ? 31.942 8.539 21.711 1.00 41.66 85 GLN A CA 1
ATOM 668 C C . GLN A 1 85 ? 32.533 9.349 20.547 1.00 41.66 85 GLN A C 1
ATOM 670 O O . GLN A 1 85 ? 33.250 8.788 19.722 1.00 41.66 85 GLN A O 1
ATOM 675 N N . GLN A 1 86 ? 32.340 10.673 20.516 1.00 41.31 86 GLN A N 1
ATOM 676 C CA . GLN A 1 86 ? 33.042 11.560 19.577 1.00 41.31 86 GLN A CA 1
ATOM 677 C C . GLN A 1 86 ? 34.519 11.807 19.949 1.00 41.31 86 GLN A C 1
ATOM 679 O O . GLN A 1 86 ? 35.271 12.320 19.122 1.00 41.31 86 GLN A O 1
ATOM 684 N N . SER A 1 87 ? 34.974 11.403 21.144 1.00 34.81 87 SER A N 1
ATOM 685 C CA . SER A 1 87 ? 36.370 11.551 21.591 1.00 34.81 87 SER A CA 1
ATOM 686 C C . SER A 1 87 ? 37.257 10.308 21.407 1.00 34.81 87 SER A C 1
ATOM 688 O O . SER A 1 87 ? 38.459 10.393 21.654 1.00 34.81 87 SER A O 1
ATOM 690 N N . HIS A 1 88 ? 36.733 9.184 20.901 1.00 30.31 88 HIS A N 1
ATOM 691 C CA . HIS A 1 88 ? 37.543 8.011 20.546 1.00 30.31 88 HIS A CA 1
ATOM 692 C C . HIS A 1 88 ? 37.377 7.630 19.073 1.00 30.31 88 HIS A C 1
ATOM 694 O O . HIS A 1 88 ? 36.711 6.665 18.706 1.00 30.31 88 HIS A O 1
ATOM 700 N N . THR A 1 89 ? 38.060 8.383 18.214 1.00 30.25 89 THR A N 1
ATOM 701 C CA . THR A 1 89 ? 38.439 7.935 16.875 1.00 30.25 89 THR A CA 1
ATOM 702 C C . THR A 1 89 ? 39.370 6.721 16.994 1.00 30.25 89 THR A C 1
ATOM 704 O O . THR A 1 89 ? 40.528 6.832 17.398 1.00 30.25 89 THR A O 1
ATOM 707 N N . LEU A 1 90 ? 38.877 5.530 16.643 1.00 27.81 90 LEU A N 1
ATOM 708 C CA . LEU A 1 90 ? 39.731 4.364 16.413 1.00 27.81 90 LEU A CA 1
ATOM 709 C C . LEU A 1 90 ? 40.557 4.612 15.143 1.00 27.81 90 LEU A C 1
ATOM 711 O O . LEU A 1 90 ? 40.080 4.469 14.019 1.00 27.81 90 LEU A O 1
ATOM 715 N N . ARG A 1 91 ? 41.812 5.020 15.354 1.00 26.09 91 ARG A N 1
ATOM 716 C CA . ARG A 1 91 ? 42.898 4.992 14.368 1.00 26.09 91 ARG A CA 1
ATOM 717 C C . ARG A 1 91 ? 43.001 3.592 13.754 1.00 26.09 91 ARG A C 1
ATOM 719 O O . ARG A 1 91 ? 43.250 2.625 14.469 1.00 26.09 91 ARG A O 1
ATOM 726 N N . SER A 1 92 ? 42.892 3.511 12.432 1.00 26.69 92 SER A N 1
ATOM 727 C CA . SER A 1 92 ? 43.412 2.381 11.656 1.00 26.69 92 SER A CA 1
ATOM 728 C C . SER A 1 92 ? 44.939 2.540 11.504 1.00 26.69 92 SER A C 1
ATOM 730 O O . SER A 1 92 ? 45.401 3.679 11.380 1.00 26.69 92 SER A O 1
ATOM 732 N N . PRO A 1 93 ? 45.746 1.463 11.541 1.00 26.52 93 PRO A N 1
ATOM 733 C CA . PRO A 1 93 ? 47.198 1.557 11.459 1.00 26.52 93 PRO A CA 1
ATOM 734 C C . PRO A 1 93 ? 47.635 1.704 9.997 1.00 26.52 93 PRO A C 1
ATOM 736 O O . PRO A 1 93 ? 47.497 0.772 9.211 1.00 26.52 93 PRO A O 1
ATOM 739 N N . VAL A 1 94 ? 48.201 2.856 9.636 1.00 28.84 94 VAL A N 1
ATOM 740 C CA . VAL A 1 94 ? 49.065 2.980 8.454 1.00 28.84 94 VAL A CA 1
ATOM 741 C C . VAL A 1 94 ? 50.316 3.748 8.866 1.00 28.84 94 VAL A C 1
ATOM 743 O O . VAL A 1 94 ? 50.247 4.728 9.606 1.00 28.84 94 VAL A O 1
ATOM 746 N N . SER A 1 95 ? 51.441 3.188 8.439 1.00 28.47 95 SER A N 1
ATOM 747 C CA . SER A 1 95 ? 52.822 3.442 8.822 1.00 28.47 95 SER A CA 1
ATOM 748 C C . SER A 1 95 ? 53.324 4.873 8.615 1.00 28.47 95 SER A C 1
ATOM 750 O O . SER A 1 95 ? 52.811 5.634 7.799 1.00 28.47 95 SER A O 1
ATOM 752 N N . ASP A 1 96 ? 54.374 5.175 9.374 1.00 25.44 96 ASP A N 1
ATOM 753 C CA . ASP A 1 96 ? 55.098 6.436 9.497 1.00 25.44 96 ASP A CA 1
ATOM 754 C C . ASP A 1 96 ? 55.591 7.050 8.174 1.00 25.44 96 ASP A C 1
ATOM 756 O O . ASP A 1 96 ? 56.218 6.371 7.363 1.00 25.44 96 ASP A O 1
ATOM 760 N N . ALA A 1 97 ? 55.421 8.369 8.035 1.00 27.88 97 ALA A N 1
ATOM 761 C CA . ALA A 1 97 ? 56.452 9.275 7.521 1.00 27.88 97 ALA A CA 1
ATOM 762 C C . ALA A 1 97 ? 56.131 10.729 7.921 1.00 27.88 97 ALA A C 1
ATOM 764 O O . ALA A 1 97 ? 55.000 11.201 7.824 1.00 27.88 97 ALA A O 1
ATOM 765 N N . GLU A 1 98 ? 57.156 11.401 8.428 1.00 25.02 98 GLU A N 1
ATOM 766 C CA . GLU A 1 98 ? 57.171 12.691 9.114 1.00 25.02 98 GLU A CA 1
ATOM 767 C C . GLU A 1 98 ? 56.820 13.889 8.213 1.00 25.02 98 GLU A C 1
ATOM 769 O O . GLU A 1 98 ? 57.252 13.956 7.065 1.00 25.02 98 GLU A O 1
ATOM 774 N N . SER A 1 99 ? 56.143 14.906 8.766 1.00 26.23 99 SER A N 1
ATOM 775 C CA . SER A 1 99 ? 56.742 16.219 9.104 1.00 26.23 99 SER A CA 1
ATOM 776 C C . SER A 1 99 ? 55.729 17.385 9.111 1.00 26.23 99 SER A C 1
ATOM 778 O O . SER A 1 99 ? 55.108 17.716 8.111 1.00 26.23 99 SER A O 1
ATOM 780 N N . GLY A 1 100 ? 55.642 18.057 10.267 1.00 23.58 100 GLY A N 1
ATOM 781 C CA . GLY A 1 100 ? 55.754 19.519 10.338 1.00 23.58 100 GLY A CA 1
ATOM 782 C C . GLY A 1 100 ? 54.501 20.414 10.320 1.00 23.58 100 GLY A C 1
ATOM 783 O O . GLY A 1 100 ? 54.038 20.807 9.262 1.00 23.58 100 GLY A O 1
ATOM 784 N N . ILE A 1 101 ? 54.178 20.937 11.516 1.00 26.09 101 ILE A N 1
ATOM 785 C CA . ILE A 1 101 ? 53.905 22.369 11.810 1.00 26.09 101 ILE A CA 1
ATOM 786 C C . ILE A 1 101 ? 52.429 22.836 11.987 1.00 26.09 101 ILE A C 1
ATOM 788 O O . ILE A 1 101 ? 51.684 23.080 11.048 1.00 26.09 101 ILE A O 1
ATOM 792 N N . SER A 1 102 ? 52.112 23.020 13.283 1.00 25.78 102 SER A N 1
ATOM 793 C CA . SER A 1 102 ? 51.372 24.096 13.990 1.00 25.78 102 SER A CA 1
ATOM 794 C C . SER A 1 102 ? 49.892 24.425 13.706 1.00 25.78 102 SER A C 1
ATOM 796 O O . SER A 1 102 ? 49.557 25.149 12.776 1.00 25.78 102 SER A O 1
ATOM 798 N N . THR A 1 103 ? 49.050 23.989 14.655 1.00 26.92 103 THR A N 1
ATOM 799 C CA . THR A 1 103 ? 48.152 24.793 15.523 1.00 26.92 103 THR A CA 1
ATOM 800 C C . THR A 1 103 ? 47.554 26.104 14.986 1.00 26.92 103 THR A C 1
ATOM 802 O O . THR A 1 103 ? 48.275 27.088 14.871 1.00 26.92 103 THR A O 1
ATOM 805 N N . ASP A 1 104 ? 46.217 26.185 14.921 1.00 25.62 104 ASP A N 1
ATOM 806 C CA . ASP A 1 104 ? 45.485 26.963 15.935 1.00 25.62 104 ASP A CA 1
ATOM 807 C C . ASP A 1 104 ? 43.997 26.578 16.056 1.00 25.62 104 ASP A C 1
ATOM 809 O O . ASP A 1 104 ? 43.277 26.401 15.075 1.00 25.62 104 ASP A O 1
ATOM 813 N N . ASN A 1 105 ? 43.557 26.439 17.306 1.00 27.30 105 ASN A N 1
ATOM 814 C CA . ASN A 1 105 ? 42.186 26.164 17.729 1.00 27.30 105 ASN A CA 1
ATOM 815 C C . ASN A 1 105 ? 41.422 27.486 17.888 1.00 27.30 105 ASN A C 1
ATOM 817 O O . ASN A 1 105 ? 41.879 28.342 18.643 1.00 27.30 105 ASN A O 1
ATOM 821 N N . ARG A 1 106 ? 40.193 27.587 17.359 1.00 27.36 106 ARG A N 1
ATOM 822 C CA . ARG A 1 106 ? 39.033 28.107 18.118 1.00 27.36 106 ARG A CA 1
ATOM 823 C C . ARG A 1 106 ? 37.688 27.806 17.431 1.00 27.36 106 ARG A C 1
ATOM 825 O O . ARG A 1 106 ? 37.637 27.726 16.208 1.00 27.36 106 ARG A O 1
ATOM 832 N N . PRO A 1 107 ? 36.614 27.609 18.222 1.00 31.69 107 PRO A N 1
ATOM 833 C CA . PRO A 1 107 ? 35.359 27.010 17.784 1.00 31.69 107 PRO A CA 1
ATOM 834 C C . PRO A 1 107 ? 34.365 28.074 17.310 1.00 31.69 107 PRO A C 1
ATOM 836 O O . PRO A 1 107 ? 34.327 29.176 17.856 1.00 31.69 107 PRO A O 1
ATOM 839 N N . VAL A 1 108 ? 33.493 27.724 16.366 1.00 24.53 108 VAL A N 1
ATOM 840 C CA . VAL A 1 108 ? 32.256 28.478 16.135 1.00 24.53 108 VAL A CA 1
ATOM 841 C C . VAL A 1 108 ? 31.090 27.505 16.205 1.00 24.53 108 VAL A C 1
ATOM 843 O O . VAL A 1 108 ? 30.809 26.746 15.282 1.00 24.53 108 VAL A O 1
ATOM 846 N N . SER A 1 109 ? 30.445 27.516 17.368 1.00 26.72 109 SER A N 1
ATOM 847 C CA . SER A 1 109 ? 29.090 27.026 17.576 1.00 26.72 109 SER A CA 1
ATOM 848 C C . SER A 1 109 ? 28.116 27.705 16.606 1.00 26.72 109 SER A C 1
ATOM 850 O O . SER A 1 109 ? 28.308 28.873 16.272 1.00 26.72 109 SER A O 1
ATOM 852 N N . CYS A 1 110 ? 27.044 26.998 16.238 1.00 25.53 110 CYS A N 1
ATOM 853 C CA . CYS A 1 110 ? 25.632 27.406 16.398 1.00 25.53 110 CYS A CA 1
ATOM 854 C C . CYS A 1 110 ? 24.752 26.815 15.279 1.00 25.53 110 CYS A C 1
ATOM 856 O O . CYS A 1 110 ? 24.636 27.366 14.186 1.00 25.53 110 CYS A O 1
ATOM 858 N N . LEU A 1 111 ? 24.082 25.705 15.600 1.00 29.62 111 LEU A N 1
ATOM 859 C CA . LEU A 1 111 ? 22.843 25.248 14.970 1.00 29.62 111 LEU A CA 1
ATOM 860 C C . LEU A 1 111 ? 21.681 26.024 15.607 1.00 29.62 111 LEU A C 1
ATOM 862 O O . LEU A 1 111 ? 21.192 25.627 16.659 1.00 29.62 111 LEU A O 1
ATOM 866 N N . SER A 1 112 ? 21.259 27.131 14.996 1.00 30.34 112 SER A N 1
ATOM 867 C CA . SER A 1 112 ? 19.994 27.804 15.337 1.00 30.34 112 SER A CA 1
ATOM 868 C C . SER A 1 112 ? 19.661 28.899 14.318 1.00 30.34 112 SER A C 1
ATOM 870 O O . SER A 1 112 ? 19.886 30.073 14.593 1.00 30.34 112 SER A O 1
ATOM 872 N N . ALA A 1 113 ? 19.163 28.523 13.136 1.00 27.50 113 ALA A N 1
ATOM 873 C CA . ALA A 1 113 ? 18.354 29.396 12.271 1.00 27.50 113 ALA A CA 1
ATOM 874 C C . ALA A 1 113 ? 17.792 28.608 11.072 1.00 27.50 113 ALA A C 1
ATOM 876 O O . ALA A 1 113 ? 18.388 28.596 10.000 1.00 27.50 113 ALA A O 1
ATOM 877 N N . LEU A 1 114 ? 16.641 27.957 11.241 1.00 27.73 114 LEU A N 1
ATOM 878 C CA . LEU A 1 114 ? 15.748 27.628 10.124 1.00 27.73 114 LEU A CA 1
ATOM 879 C C . LEU A 1 114 ? 14.311 27.890 10.580 1.00 27.73 114 LEU A C 1
ATOM 881 O O . LEU A 1 114 ? 13.568 26.984 10.944 1.00 27.73 114 LEU A O 1
ATOM 885 N N . THR A 1 115 ? 13.947 29.167 10.593 1.00 25.86 115 THR A N 1
ATOM 886 C CA . THR A 1 115 ? 12.558 29.624 10.599 1.00 25.86 115 THR A CA 1
ATOM 887 C C . THR A 1 115 ? 12.318 30.389 9.306 1.00 25.86 115 THR A C 1
ATOM 889 O O . THR A 1 115 ? 13.089 31.296 9.018 1.00 25.86 115 THR A O 1
ATOM 892 N N . SER A 1 116 ? 11.266 29.980 8.589 1.00 28.36 116 SER A N 1
ATOM 893 C CA . SER A 1 116 ? 10.361 30.764 7.731 1.00 28.36 116 SER A CA 1
ATOM 894 C C . SER A 1 116 ? 10.950 31.818 6.778 1.00 28.36 116 SER A C 1
ATOM 896 O O . SER A 1 116 ? 11.580 32.768 7.215 1.00 28.36 116 SER A O 1
ATOM 898 N N . ASP A 1 117 ? 10.635 31.722 5.479 1.00 25.14 117 ASP A N 1
ATOM 899 C CA . ASP A 1 117 ? 9.660 32.648 4.875 1.00 25.14 117 ASP A CA 1
ATOM 900 C C . ASP A 1 117 ? 9.389 32.383 3.384 1.00 25.14 117 ASP A C 1
ATOM 902 O O . ASP A 1 117 ? 10.190 31.818 2.639 1.00 25.14 117 ASP A O 1
ATOM 906 N N . TYR A 1 118 ? 8.179 32.782 2.994 1.00 26.38 118 TYR A N 1
ATOM 907 C CA . TYR A 1 118 ? 7.594 32.754 1.661 1.00 26.38 118 TYR A CA 1
ATOM 908 C C . TYR A 1 118 ? 8.276 33.729 0.675 1.00 26.38 118 TYR A C 1
ATOM 910 O O . TYR A 1 118 ? 8.574 34.868 1.009 1.00 26.38 118 TYR A O 1
ATOM 918 N N . VAL A 1 119 ? 8.423 33.259 -0.570 1.00 31.25 119 VAL A N 1
ATOM 919 C CA . VAL A 1 119 ? 8.308 33.945 -1.880 1.00 31.25 119 VAL A CA 1
ATOM 920 C C . VAL A 1 119 ? 8.690 35.437 -1.992 1.00 31.25 119 VAL A C 1
ATOM 922 O O . VAL A 1 119 ? 7.944 36.322 -1.587 1.00 31.25 119 VAL A O 1
ATOM 925 N N . THR A 1 120 ? 9.736 35.724 -2.778 1.00 23.02 120 THR A N 1
ATOM 926 C CA . THR A 1 120 ? 9.680 36.639 -3.951 1.00 23.02 120 THR A CA 1
ATOM 927 C C . THR A 1 120 ? 10.926 36.468 -4.843 1.00 23.02 120 THR A C 1
ATOM 929 O O . THR A 1 120 ? 12.021 36.262 -4.318 1.00 23.02 120 THR A O 1
ATOM 932 N N . PRO A 1 121 ? 10.804 36.534 -6.187 1.00 35.44 121 PRO A N 1
ATOM 933 C CA . PRO A 1 121 ? 11.931 36.372 -7.099 1.00 35.44 121 PRO A CA 1
ATOM 934 C C . PRO A 1 121 ? 12.645 37.715 -7.291 1.00 35.44 121 PRO A C 1
ATOM 936 O O . PRO A 1 121 ? 12.138 38.615 -7.958 1.00 35.44 121 PRO A O 1
ATOM 939 N N . LEU A 1 122 ? 13.844 37.857 -6.729 1.00 24.86 122 LEU A N 1
ATOM 940 C CA . LEU A 1 122 ? 14.731 38.978 -7.038 1.00 24.86 122 LEU A CA 1
ATOM 941 C C . LEU A 1 122 ? 15.694 38.568 -8.150 1.00 24.86 122 LEU A C 1
ATOM 943 O O . LEU A 1 122 ? 16.740 37.963 -7.931 1.00 24.86 122 LEU A O 1
ATOM 947 N N . ARG A 1 123 ? 15.291 38.915 -9.374 1.00 30.58 123 ARG A N 1
ATOM 948 C CA . ARG A 1 123 ? 16.138 38.921 -10.562 1.00 30.58 123 ARG A CA 1
ATOM 949 C C . ARG A 1 123 ? 17.132 40.089 -10.458 1.00 30.58 123 ARG A C 1
ATOM 951 O O . ARG A 1 123 ? 16.723 41.232 -10.282 1.00 30.58 123 ARG A O 1
ATOM 958 N N . ASN A 1 124 ? 18.408 39.759 -10.668 1.00 34.81 124 ASN A N 1
ATOM 959 C CA . ASN A 1 124 ? 19.569 40.610 -10.969 1.00 34.81 124 ASN A CA 1
ATOM 960 C C . ASN A 1 124 ? 20.166 41.495 -9.857 1.00 34.81 124 ASN A C 1
ATOM 962 O O . ASN A 1 124 ? 19.726 42.620 -9.637 1.00 34.81 124 ASN A O 1
ATOM 966 N N . ALA A 1 125 ? 21.325 41.064 -9.338 1.00 25.64 125 ALA A N 1
ATOM 967 C CA . ALA A 1 125 ? 22.447 41.952 -9.014 1.00 25.64 125 ALA A CA 1
ATOM 968 C C . ALA A 1 125 ? 23.801 41.200 -9.061 1.00 25.64 125 ALA A C 1
ATOM 970 O O . ALA A 1 125 ? 24.116 40.410 -8.183 1.00 25.64 125 ALA A O 1
ATOM 971 N N . ALA A 1 126 ? 24.575 41.488 -10.113 1.00 29.52 126 ALA A N 1
ATOM 972 C CA . ALA A 1 126 ? 26.042 41.484 -10.212 1.00 29.52 126 ALA A CA 1
ATOM 973 C C . ALA A 1 126 ? 26.873 40.258 -9.739 1.00 29.52 126 ALA A C 1
ATOM 975 O O . ALA A 1 126 ? 27.296 40.175 -8.592 1.00 29.52 126 ALA A O 1
ATOM 976 N N . GLY A 1 127 ? 27.312 39.448 -10.714 1.00 30.55 127 GLY A N 1
ATOM 977 C CA . GLY A 1 127 ? 28.746 39.154 -10.882 1.00 30.55 127 GLY A CA 1
ATOM 978 C C . GLY A 1 127 ? 29.387 38.028 -10.065 1.00 30.55 127 GLY A C 1
ATOM 979 O O . GLY A 1 127 ? 30.531 38.192 -9.650 1.00 30.55 127 GLY A O 1
ATOM 980 N N . ILE A 1 128 ? 28.721 36.886 -9.888 1.00 32.81 128 ILE A N 1
ATOM 981 C CA . ILE A 1 128 ? 29.378 35.641 -9.449 1.00 32.81 128 ILE A CA 1
ATOM 982 C C . ILE A 1 128 ? 29.304 34.650 -10.625 1.00 32.81 128 ILE A C 1
ATOM 984 O O . ILE A 1 128 ? 28.203 34.468 -11.145 1.00 32.81 128 ILE A O 1
ATOM 988 N N . PRO A 1 129 ? 30.418 34.058 -11.107 1.00 36.50 129 PRO A N 1
ATOM 989 C CA . PRO A 1 129 ? 30.349 33.030 -12.143 1.00 36.50 129 PRO A CA 1
ATOM 990 C C . PRO A 1 129 ? 29.564 31.834 -11.602 1.00 36.50 129 PRO A C 1
ATOM 992 O O . PRO A 1 129 ? 29.854 31.353 -10.508 1.00 36.50 129 PRO A O 1
ATOM 995 N N . ASP A 1 130 ? 28.561 31.385 -12.349 1.00 40.44 130 ASP A N 1
ATOM 996 C CA . ASP A 1 130 ? 27.761 30.216 -11.998 1.00 40.44 130 ASP A CA 1
ATOM 997 C C . ASP A 1 130 ? 28.661 28.972 -12.090 1.00 40.44 130 ASP A C 1
ATOM 999 O O . ASP A 1 130 ? 29.206 28.655 -13.149 1.00 40.44 130 ASP A O 1
ATOM 1003 N N . HIS A 1 131 ? 28.940 28.340 -10.951 1.00 47.91 131 HIS A N 1
ATOM 1004 C CA . HIS A 1 131 ? 29.884 27.230 -10.846 1.00 47.91 131 HIS A CA 1
ATOM 1005 C C . HIS A 1 131 ? 29.110 25.908 -10.940 1.00 47.91 131 HIS A C 1
ATOM 1007 O O . HIS A 1 131 ? 28.427 25.529 -9.989 1.00 47.91 131 HIS A O 1
ATOM 1013 N N . GLY A 1 132 ? 29.223 25.195 -12.067 1.00 53.12 132 GLY A N 1
ATOM 1014 C CA . GLY A 1 132 ? 28.571 23.894 -12.261 1.00 53.12 132 GLY A CA 1
ATOM 1015 C C . GLY A 1 132 ? 28.960 22.879 -11.177 1.00 53.12 132 GLY A C 1
ATOM 1016 O O . GLY A 1 132 ? 30.138 22.750 -10.830 1.00 53.12 132 GLY A O 1
ATOM 1017 N N . LEU A 1 133 ? 27.980 22.151 -10.625 1.00 62.00 133 LEU A N 1
ATOM 1018 C CA . LEU A 1 133 ? 28.186 21.228 -9.495 1.00 62.00 133 LEU A CA 1
ATOM 1019 C C . LEU A 1 133 ? 28.812 19.877 -9.902 1.00 62.00 133 LEU A C 1
ATOM 1021 O O . LEU A 1 133 ? 29.453 19.229 -9.071 1.00 62.00 133 LEU A O 1
ATOM 1025 N N . GLY A 1 134 ? 28.663 19.441 -11.160 1.00 68.62 134 GLY A N 1
ATOM 1026 C CA . GLY A 1 134 ? 29.294 18.220 -11.684 1.00 68.62 134 GLY A CA 1
ATOM 1027 C C . GLY A 1 134 ? 28.962 17.903 -13.147 1.00 68.62 134 GLY A C 1
ATOM 1028 O O . GLY A 1 134 ? 28.258 18.656 -13.811 1.00 68.62 134 GLY A O 1
ATOM 1029 N N . THR A 1 135 ? 29.463 16.767 -13.641 1.00 72.62 135 THR A N 1
ATOM 1030 C CA . THR A 1 135 ? 29.329 16.274 -15.023 1.00 72.62 135 THR A CA 1
ATOM 1031 C C . THR A 1 135 ? 28.703 14.875 -15.045 1.00 72.62 135 THR A C 1
ATOM 1033 O O . THR A 1 135 ? 28.989 14.049 -14.177 1.00 72.62 135 THR A O 1
ATOM 1036 N N . LEU A 1 136 ? 27.877 14.580 -16.053 1.00 78.94 136 LEU A N 1
ATOM 1037 C CA . LEU A 1 136 ? 27.330 13.241 -16.299 1.00 78.94 136 LEU A CA 1
ATOM 1038 C C . LEU A 1 136 ? 28.137 12.515 -17.381 1.00 78.94 136 LEU A C 1
ATOM 1040 O O . LEU A 1 136 ? 28.348 13.046 -18.467 1.00 78.94 136 LEU A O 1
ATOM 1044 N N . ILE A 1 137 ? 28.547 11.278 -17.107 1.00 79.50 137 ILE A N 1
ATOM 1045 C CA . ILE A 1 137 ? 29.151 10.372 -18.088 1.00 79.50 137 ILE A CA 1
ATOM 1046 C C . ILE A 1 137 ? 28.140 9.284 -18.434 1.00 79.50 137 ILE A C 1
ATOM 1048 O O . ILE A 1 137 ? 27.601 8.638 -17.537 1.00 79.50 137 ILE A O 1
ATOM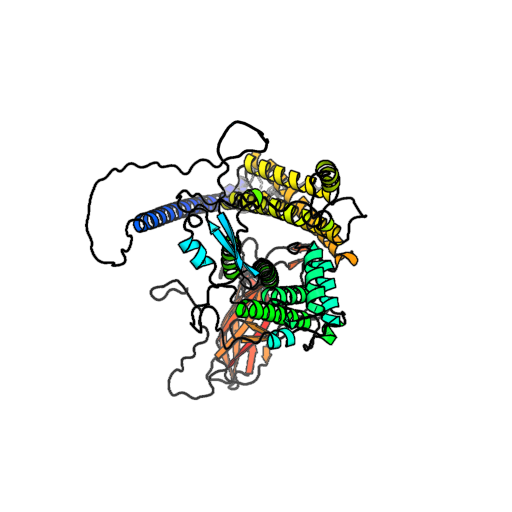 1052 N N . THR A 1 138 ? 27.915 9.062 -19.731 1.00 81.62 138 THR A N 1
ATOM 1053 C CA . THR A 1 138 ? 27.077 7.965 -20.236 1.00 81.62 138 THR A CA 1
ATOM 1054 C C . THR A 1 138 ? 27.955 6.921 -20.921 1.00 81.62 138 THR A C 1
ATOM 1056 O O . THR A 1 138 ? 28.744 7.258 -21.801 1.00 81.62 138 THR A O 1
ATOM 1059 N N . SER A 1 139 ? 27.841 5.657 -20.516 1.00 79.62 139 SER A N 1
ATOM 1060 C CA . SER A 1 139 ? 28.567 4.541 -21.121 1.00 79.62 139 SER A CA 1
ATOM 1061 C C . SER A 1 139 ? 27.950 4.127 -22.462 1.00 79.62 139 SER A C 1
ATOM 1063 O O . SER A 1 139 ? 26.775 4.372 -22.732 1.00 79.62 139 SER A O 1
ATOM 1065 N N . ALA A 1 140 ? 28.707 3.381 -23.274 1.00 76.00 140 ALA A N 1
ATOM 1066 C CA . ALA A 1 140 ? 28.191 2.772 -24.507 1.00 76.00 140 ALA A CA 1
ATOM 1067 C C . ALA A 1 140 ? 27.027 1.784 -24.269 1.00 76.00 140 ALA A C 1
ATOM 1069 O O . ALA A 1 140 ? 26.262 1.501 -25.186 1.00 76.00 140 ALA A O 1
ATOM 1070 N N . THR A 1 141 ? 26.882 1.265 -23.044 1.00 75.38 141 THR A N 1
ATOM 1071 C CA . THR A 1 141 ? 25.772 0.391 -22.629 1.00 75.38 141 THR A CA 1
ATOM 1072 C C . THR A 1 141 ? 24.552 1.165 -22.114 1.00 75.38 141 THR A C 1
ATOM 1074 O O . THR A 1 141 ? 23.571 0.546 -21.715 1.00 75.38 141 THR A O 1
ATOM 1077 N N . GLY A 1 142 ? 24.591 2.504 -22.124 1.00 81.12 142 GLY A N 1
ATOM 1078 C CA . GLY A 1 142 ? 23.491 3.372 -21.690 1.00 81.12 142 GLY A CA 1
ATOM 1079 C C . GLY A 1 142 ? 23.419 3.610 -20.178 1.00 81.12 142 GLY A C 1
ATOM 1080 O O . GLY A 1 142 ? 22.417 4.134 -19.693 1.00 81.12 142 GLY A O 1
ATOM 1081 N N . HIS A 1 143 ? 24.453 3.231 -19.421 1.00 85.31 143 HIS A N 1
ATOM 1082 C CA . HIS A 1 143 ? 24.557 3.516 -17.988 1.00 85.31 143 HIS A CA 1
ATOM 1083 C C . HIS A 1 143 ? 25.088 4.926 -17.750 1.00 85.31 143 HIS A C 1
ATOM 1085 O O . HIS A 1 143 ? 25.916 5.413 -18.512 1.00 85.31 143 HIS A O 1
ATOM 1091 N N . VAL A 1 144 ? 24.626 5.575 -16.687 1.00 84.44 144 VAL A N 1
ATOM 1092 C CA . VAL A 1 144 ? 24.924 6.972 -16.367 1.00 84.44 144 VAL A CA 1
ATOM 1093 C C . VAL A 1 144 ? 25.653 7.049 -15.033 1.00 84.44 144 VAL A C 1
ATOM 1095 O O . VAL A 1 144 ? 25.331 6.329 -14.089 1.00 84.44 144 VAL A O 1
ATOM 1098 N N . ARG A 1 145 ? 26.633 7.946 -14.945 1.00 82.00 145 ARG A N 1
ATOM 1099 C CA . ARG A 1 145 ? 27.365 8.245 -13.716 1.00 82.00 145 ARG A CA 1
ATOM 1100 C C . ARG A 1 145 ? 27.556 9.744 -13.561 1.00 82.00 145 ARG A C 1
ATOM 1102 O O . ARG A 1 145 ? 28.054 10.403 -14.467 1.00 82.00 145 ARG A O 1
ATOM 1109 N N . TYR A 1 146 ? 27.228 10.257 -12.387 1.00 81.88 146 TYR A N 1
ATOM 1110 C CA . TYR A 1 146 ? 27.523 11.621 -11.984 1.00 81.88 146 TYR A CA 1
ATOM 1111 C C . TYR A 1 146 ? 28.916 11.724 -11.358 1.00 81.88 146 TYR A C 1
ATOM 1113 O O . TYR A 1 146 ? 29.299 10.920 -10.504 1.00 81.88 146 TYR A O 1
ATOM 1121 N N . ILE A 1 147 ? 29.673 12.728 -11.797 1.00 75.94 147 ILE A N 1
ATOM 1122 C CA . ILE A 1 147 ? 31.005 13.066 -11.302 1.00 75.94 147 ILE A CA 1
ATOM 1123 C C . ILE A 1 147 ? 30.973 14.511 -10.801 1.00 75.94 147 ILE A C 1
ATOM 1125 O O . ILE A 1 147 ? 30.786 15.420 -11.607 1.00 75.94 147 ILE A O 1
ATOM 1129 N N . PRO A 1 148 ? 31.188 14.758 -9.501 1.00 69.75 148 PRO A N 1
ATOM 1130 C CA . PRO A 1 148 ? 31.246 16.118 -8.981 1.00 69.75 148 PRO A CA 1
ATOM 1131 C C . PRO A 1 148 ? 32.417 16.923 -9.578 1.00 69.75 148 PRO A C 1
ATOM 1133 O O . PRO A 1 148 ? 33.474 16.374 -9.913 1.00 69.75 148 PRO A O 1
ATOM 1136 N N . SER A 1 149 ? 32.264 18.246 -9.673 1.00 63.06 149 SER A N 1
ATOM 1137 C CA . SER A 1 149 ? 33.226 19.138 -10.351 1.00 63.06 149 SER A CA 1
ATOM 1138 C C . SER A 1 149 ? 34.634 19.156 -9.743 1.00 63.06 149 SER A C 1
ATOM 1140 O O . SER A 1 149 ? 35.600 19.505 -10.422 1.00 63.06 149 SER A O 1
ATOM 1142 N N . ASN A 1 150 ? 34.792 18.729 -8.488 1.00 59.31 150 ASN A N 1
ATOM 1143 C CA . ASN A 1 150 ? 36.101 18.593 -7.843 1.00 59.31 150 ASN A CA 1
ATOM 1144 C C . ASN A 1 150 ? 36.966 17.456 -8.435 1.00 59.31 150 ASN A C 1
ATOM 1146 O O . ASN A 1 150 ? 38.184 17.503 -8.294 1.00 59.31 150 ASN A O 1
ATOM 1150 N N . ILE A 1 151 ? 36.361 16.474 -9.114 1.00 52.72 151 ILE A N 1
ATOM 1151 C CA . ILE A 1 151 ? 37.035 15.336 -9.770 1.00 52.72 151 ILE A CA 1
ATOM 1152 C C . ILE A 1 151 ? 37.156 15.554 -11.292 1.00 52.72 151 ILE A C 1
ATOM 1154 O O . ILE A 1 151 ? 38.064 15.024 -11.926 1.00 52.72 151 ILE A O 1
ATOM 1158 N N . SER A 1 152 ? 36.288 16.389 -11.875 1.00 49.91 152 SER A N 1
ATOM 1159 C CA . SER A 1 152 ? 36.225 16.697 -13.319 1.00 49.91 152 SER A CA 1
ATOM 1160 C C . SER A 1 152 ? 37.478 17.409 -13.882 1.00 49.91 152 SER A C 1
ATOM 1162 O O . SER A 1 152 ? 37.712 17.429 -15.089 1.00 49.91 152 SER A O 1
ATOM 1164 N N . CYS A 1 153 ? 38.331 17.971 -13.017 1.00 45.47 153 CYS A N 1
ATOM 1165 C CA . CYS A 1 153 ? 39.517 18.742 -13.420 1.00 45.47 153 CYS A CA 1
ATOM 1166 C C . CYS A 1 153 ? 40.745 17.900 -13.803 1.00 45.47 153 CYS A C 1
ATOM 1168 O O . CYS A 1 153 ? 41.708 18.454 -14.328 1.00 45.47 153 CYS A O 1
ATOM 1170 N N . ASP A 1 154 ? 40.736 16.592 -13.544 1.00 50.28 154 ASP A N 1
ATOM 1171 C CA . ASP A 1 154 ? 41.849 15.699 -13.867 1.00 50.28 154 ASP A CA 1
ATOM 1172 C C . ASP A 1 154 ? 41.469 14.806 -15.057 1.00 50.28 154 ASP A C 1
ATOM 1174 O O . ASP A 1 154 ? 40.739 13.824 -14.913 1.00 50.28 154 ASP A O 1
ATOM 1178 N N . SER A 1 155 ? 41.959 15.148 -16.255 1.00 54.16 155 SER A N 1
ATOM 1179 C CA . SER A 1 155 ? 41.678 14.401 -17.492 1.00 54.16 155 SER A CA 1
ATOM 1180 C C . SER A 1 155 ? 42.117 12.932 -17.419 1.00 54.16 155 SER A C 1
ATOM 1182 O O . SER A 1 155 ? 41.531 12.083 -18.090 1.00 54.16 155 SER A O 1
ATOM 1184 N N . THR A 1 156 ? 43.112 12.615 -16.585 1.00 54.06 156 THR A N 1
ATOM 1185 C CA . THR A 1 156 ? 43.591 11.248 -16.340 1.00 54.06 156 THR A CA 1
ATOM 1186 C C . THR A 1 156 ? 42.599 10.451 -15.493 1.00 54.06 156 THR A C 1
ATOM 1188 O O . THR A 1 156 ? 42.284 9.313 -15.838 1.00 54.06 156 THR A O 1
ATOM 1191 N N . LEU A 1 157 ? 42.045 11.048 -14.431 1.00 53.75 157 LEU A N 1
ATOM 1192 C CA . LEU A 1 157 ? 40.992 10.416 -13.624 1.00 53.75 157 LEU A CA 1
ATOM 1193 C C . LEU A 1 157 ? 39.671 10.314 -14.392 1.00 53.75 157 LEU A C 1
ATOM 1195 O O . LEU A 1 157 ? 39.006 9.284 -14.320 1.00 53.75 157 LEU A O 1
ATOM 1199 N N . LEU A 1 158 ? 39.315 11.332 -15.181 1.00 55.53 158 LEU A N 1
ATOM 1200 C CA . LEU A 1 158 ? 38.137 11.304 -16.052 1.00 55.53 158 LEU A CA 1
ATOM 1201 C C . LEU A 1 158 ? 38.203 10.138 -17.058 1.00 55.53 158 LEU A C 1
ATOM 1203 O O . LEU A 1 158 ? 37.199 9.467 -17.289 1.00 55.53 158 LEU A O 1
ATOM 1207 N N . GLY A 1 159 ? 39.398 9.852 -17.593 1.00 54.50 159 GLY A N 1
ATOM 1208 C CA . GLY A 1 159 ? 39.656 8.683 -18.439 1.00 54.50 159 GLY A CA 1
ATOM 1209 C C . GLY A 1 159 ? 39.423 7.348 -17.721 1.00 54.50 159 GLY A C 1
ATOM 1210 O O . GLY A 1 159 ? 38.816 6.450 -18.299 1.00 54.50 159 GLY A O 1
ATOM 1211 N N . LEU A 1 160 ? 39.805 7.236 -16.442 1.00 57.69 160 LEU A N 1
ATOM 1212 C CA . LEU A 1 160 ? 39.527 6.048 -15.615 1.00 57.69 160 LEU A CA 1
ATOM 1213 C C . LEU A 1 160 ? 38.032 5.866 -15.305 1.00 57.69 160 LEU A C 1
ATOM 1215 O O . LEU A 1 160 ? 37.594 4.748 -15.055 1.00 57.69 160 LEU A O 1
ATOM 1219 N N . PHE A 1 161 ? 37.237 6.940 -15.322 1.00 55.56 161 PHE A N 1
ATOM 1220 C CA . PHE A 1 161 ? 35.781 6.867 -15.147 1.00 55.56 161 PHE A CA 1
ATOM 1221 C C . PHE A 1 161 ? 35.014 6.560 -16.439 1.00 55.56 161 PHE A C 1
ATOM 1223 O O . PHE A 1 161 ? 33.827 6.242 -16.370 1.00 55.56 161 PHE A O 1
ATOM 1230 N N . HIS A 1 162 ? 35.676 6.654 -17.595 1.00 54.56 162 HIS A N 1
ATOM 1231 C CA . HIS A 1 162 ? 35.127 6.254 -18.892 1.00 54.56 162 HIS A CA 1
ATOM 1232 C C . HIS A 1 162 ? 35.255 4.742 -19.142 1.00 54.56 162 HIS A C 1
ATOM 1234 O O . HIS A 1 162 ? 34.507 4.181 -19.943 1.00 54.56 162 HIS A O 1
ATOM 1240 N N . GLU A 1 163 ? 36.181 4.076 -18.445 1.00 54.78 163 GLU A N 1
ATOM 1241 C CA . GLU A 1 163 ? 36.292 2.617 -18.438 1.00 54.78 163 GLU A CA 1
ATOM 1242 C C . GLU A 1 163 ? 35.033 1.993 -17.801 1.00 54.78 163 GLU A C 1
ATOM 1244 O O . GLU A 1 163 ? 34.602 2.419 -16.721 1.00 54.78 163 GLU A O 1
ATOM 1249 N N . PRO A 1 164 ? 34.414 0.981 -18.436 1.00 54.44 164 PRO A N 1
ATOM 1250 C CA . PRO A 1 164 ? 33.266 0.299 -17.858 1.00 54.44 164 PRO A CA 1
ATOM 1251 C C . PRO A 1 164 ? 33.680 -0.353 -16.537 1.00 54.44 164 PRO A C 1
ATOM 1253 O O . PRO A 1 164 ? 34.571 -1.201 -16.515 1.00 54.44 164 PRO A O 1
ATOM 1256 N N . ILE A 1 165 ? 33.016 0.017 -15.434 1.00 57.47 165 ILE A N 1
ATOM 1257 C CA . ILE A 1 165 ? 33.232 -0.611 -14.124 1.00 57.47 165 ILE A CA 1
ATOM 1258 C C . ILE A 1 165 ? 32.890 -2.091 -14.275 1.00 57.47 165 ILE A C 1
ATOM 1260 O O . ILE A 1 165 ? 31.712 -2.459 -14.309 1.00 57.47 165 ILE A O 1
ATOM 1264 N N . GLN A 1 166 ? 33.905 -2.944 -14.398 1.00 55.94 166 GLN A N 1
ATOM 1265 C CA . GLN A 1 166 ? 33.691 -4.377 -14.309 1.00 55.94 166 GLN A CA 1
ATOM 1266 C C . GLN A 1 166 ? 33.282 -4.677 -12.867 1.00 55.94 166 GLN A C 1
ATOM 1268 O O . GLN A 1 166 ? 33.999 -4.277 -11.942 1.00 55.94 166 GLN A O 1
ATOM 1273 N N . PRO A 1 167 ? 32.130 -5.334 -12.643 1.00 58.94 167 PRO A N 1
ATOM 1274 C CA . PRO A 1 167 ? 31.770 -5.750 -11.302 1.00 58.94 167 PRO A CA 1
ATOM 1275 C C . PRO A 1 167 ? 32.913 -6.618 -10.755 1.00 58.94 167 PRO A C 1
ATOM 1277 O O . PRO A 1 167 ? 33.457 -7.443 -11.501 1.00 58.94 167 PRO A O 1
ATOM 1280 N N . PRO A 1 168 ? 33.323 -6.439 -9.487 1.00 57.91 168 PRO A N 1
ATOM 1281 C CA . PRO A 1 168 ? 34.333 -7.301 -8.895 1.00 57.91 168 PRO A CA 1
ATOM 1282 C C . PRO A 1 168 ? 33.895 -8.759 -9.077 1.00 57.91 168 PRO A C 1
ATOM 1284 O O . PRO A 1 168 ? 32.725 -9.076 -8.869 1.00 57.91 168 PRO A O 1
ATOM 1287 N N . ALA A 1 169 ? 34.820 -9.645 -9.464 1.00 53.25 169 ALA A N 1
ATOM 1288 C CA . ALA A 1 169 ? 34.573 -11.066 -9.763 1.00 53.25 169 ALA A CA 1
ATOM 1289 C C . ALA A 1 169 ? 34.135 -11.908 -8.538 1.00 53.25 169 ALA A C 1
ATOM 1291 O O . ALA A 1 169 ? 34.330 -13.122 -8.488 1.00 53.25 169 ALA A O 1
ATOM 1292 N N . VAL A 1 170 ? 33.579 -11.262 -7.515 1.00 48.78 170 VAL A N 1
ATOM 1293 C CA . VAL A 1 170 ? 33.117 -11.864 -6.276 1.00 48.78 170 VAL A CA 1
ATOM 1294 C C . VAL A 1 170 ? 31.709 -12.394 -6.512 1.00 48.78 170 VAL A C 1
ATOM 1296 O O . VAL A 1 170 ? 30.727 -11.654 -6.544 1.00 48.78 170 VAL A O 1
ATOM 1299 N N . SER A 1 171 ? 31.611 -13.711 -6.684 1.00 48.41 171 SER A N 1
ATOM 1300 C CA . SER A 1 171 ? 30.333 -14.401 -6.585 1.00 48.41 171 SER A CA 1
ATOM 1301 C C . SER A 1 171 ? 29.864 -14.353 -5.131 1.00 48.41 171 SER A C 1
ATOM 1303 O O . SER A 1 171 ? 30.471 -14.981 -4.263 1.00 48.41 171 SER A O 1
ATOM 1305 N N . GLY A 1 172 ? 28.760 -13.661 -4.881 1.00 55.69 172 GLY A N 1
ATOM 1306 C CA . GLY A 1 172 ? 28.044 -13.753 -3.617 1.00 55.69 172 GLY A CA 1
ATOM 1307 C C . GLY A 1 172 ? 28.218 -12.534 -2.720 1.00 55.69 172 GLY A C 1
ATOM 1308 O O . GLY A 1 172 ? 29.311 -12.217 -2.266 1.00 55.69 172 GLY A O 1
ATOM 1309 N N . PHE A 1 173 ? 27.058 -11.958 -2.413 1.00 49.91 173 PHE A N 1
ATOM 1310 C CA . PHE A 1 173 ? 26.763 -10.858 -1.497 1.00 49.91 173 PHE A CA 1
ATOM 1311 C C . PHE A 1 173 ? 26.765 -9.446 -2.123 1.00 49.91 173 PHE A C 1
ATOM 1313 O O . PHE A 1 173 ? 27.752 -9.041 -2.730 1.00 49.91 173 PHE A O 1
ATOM 1320 N N . PRO A 1 174 ? 25.677 -8.661 -1.959 1.00 53.62 174 PRO A N 1
ATOM 1321 C CA . PRO A 1 174 ? 24.403 -9.005 -1.307 1.00 53.62 174 PRO A CA 1
ATOM 1322 C C . PRO A 1 174 ? 23.494 -9.909 -2.161 1.00 53.62 174 PRO A C 1
ATOM 1324 O O . PRO A 1 174 ? 22.530 -10.463 -1.642 1.00 53.62 174 PRO A O 1
ATOM 1327 N N . PHE A 1 175 ? 23.823 -10.124 -3.439 1.00 57.50 175 PHE A N 1
ATOM 1328 C CA . PHE A 1 175 ? 23.097 -11.025 -4.337 1.00 57.50 175 PHE A CA 1
ATOM 1329 C C . PHE A 1 175 ? 23.981 -12.209 -4.742 1.00 57.50 175 PHE A C 1
ATOM 1331 O O . PHE A 1 175 ? 25.160 -12.045 -5.061 1.00 57.50 175 PHE A O 1
ATOM 1338 N N . SER A 1 176 ? 23.426 -13.423 -4.720 1.00 49.00 176 SER A N 1
ATOM 1339 C CA . SER A 1 176 ? 24.058 -14.568 -5.377 1.00 49.00 176 SER A CA 1
ATOM 1340 C C . SER A 1 176 ? 23.862 -14.411 -6.879 1.00 49.00 176 SER A C 1
ATOM 1342 O O . SER A 1 176 ? 22.837 -14.820 -7.421 1.00 49.00 176 SER A O 1
ATOM 1344 N N . PHE A 1 177 ? 24.844 -13.818 -7.556 1.00 53.06 177 PHE A N 1
ATOM 1345 C CA . PHE A 1 177 ? 24.943 -13.824 -9.015 1.00 53.06 177 PHE A CA 1
ATOM 1346 C C . PHE A 1 177 ? 25.315 -15.244 -9.488 1.00 53.06 177 PHE A C 1
ATOM 1348 O O . PHE A 1 177 ? 26.399 -15.485 -10.014 1.00 53.06 177 PHE A O 1
ATOM 1355 N N . HIS A 1 178 ? 24.461 -16.238 -9.214 1.00 43.75 178 HIS A N 1
ATOM 1356 C CA . HIS A 1 178 ? 24.605 -17.566 -9.801 1.00 43.75 178 HIS A CA 1
ATOM 1357 C C . HIS A 1 178 ? 24.447 -17.410 -11.309 1.00 43.75 178 HIS A C 1
ATOM 1359 O O . HIS A 1 178 ? 23.378 -16.997 -11.740 1.00 43.75 178 HIS A O 1
ATOM 1365 N N . SER A 1 179 ? 25.531 -17.681 -12.046 1.00 46.19 179 SER A N 1
ATOM 1366 C CA . SER A 1 179 ? 25.668 -17.703 -13.511 1.00 46.19 179 SER A CA 1
ATOM 1367 C C . SER A 1 179 ? 24.758 -16.724 -14.249 1.00 46.19 179 SER A C 1
ATOM 1369 O O . SER A 1 179 ? 23.570 -17.004 -14.374 1.00 46.19 179 SER A O 1
ATOM 1371 N N . THR A 1 180 ? 25.328 -15.628 -14.765 1.00 53.66 180 THR A N 1
ATOM 1372 C CA . THR A 1 180 ? 24.804 -14.802 -15.872 1.00 53.66 180 THR A CA 1
ATOM 1373 C C . THR A 1 180 ? 23.442 -15.296 -16.351 1.00 53.66 180 THR A C 1
ATOM 1375 O O . THR A 1 180 ? 23.370 -16.165 -17.222 1.00 53.66 180 THR A O 1
ATOM 1378 N N . THR A 1 181 ? 22.360 -14.869 -15.685 1.00 59.44 181 THR A N 1
ATOM 1379 C CA . THR A 1 181 ? 21.021 -15.308 -16.083 1.00 59.44 181 THR A CA 1
ATOM 1380 C C . THR A 1 181 ? 20.866 -14.802 -17.504 1.00 59.44 181 THR A C 1
ATOM 1382 O O . THR A 1 181 ? 20.863 -13.592 -17.725 1.00 59.44 181 THR A O 1
ATOM 1385 N N . ALA A 1 182 ? 20.906 -15.717 -18.477 1.00 71.38 182 ALA A N 1
ATOM 1386 C CA . ALA A 1 182 ? 21.031 -15.333 -19.871 1.00 71.38 182 ALA A CA 1
ATOM 1387 C C . ALA A 1 182 ? 19.850 -14.426 -20.211 1.00 71.38 182 ALA A C 1
ATOM 1389 O O . ALA A 1 182 ? 18.723 -14.757 -19.844 1.00 71.38 182 ALA A O 1
ATOM 1390 N N . HIS A 1 183 ? 20.094 -13.312 -20.905 1.00 84.19 183 HIS A N 1
ATOM 1391 C CA . HIS A 1 183 ? 19.055 -12.355 -21.309 1.00 84.19 183 HIS A CA 1
ATOM 1392 C C . HIS A 1 183 ? 17.805 -13.066 -21.866 1.00 84.19 183 HIS A C 1
ATOM 1394 O O . HIS A 1 183 ? 16.679 -12.763 -21.484 1.00 84.19 183 HIS A O 1
ATOM 1400 N N . GLN A 1 184 ? 18.024 -14.127 -22.652 1.00 86.56 184 GLN A N 1
ATOM 1401 C CA . GLN A 1 184 ? 16.975 -15.001 -23.175 1.00 86.56 184 GLN A CA 1
ATOM 1402 C C . GLN A 1 184 ? 16.090 -15.635 -22.089 1.00 86.56 184 GLN A C 1
ATOM 1404 O O . GLN A 1 184 ? 14.875 -15.589 -22.200 1.00 86.56 184 GLN A O 1
ATOM 1409 N N . SER A 1 185 ? 16.671 -16.163 -21.011 1.00 89.56 185 SER A N 1
ATOM 1410 C CA . SER A 1 185 ? 15.903 -16.790 -19.926 1.00 89.56 185 SER A CA 1
ATOM 1411 C C . SER A 1 185 ? 15.003 -15.809 -19.168 1.00 89.56 185 SER A C 1
ATOM 1413 O O . SER A 1 185 ? 14.001 -16.233 -18.600 1.00 89.56 185 SER A O 1
ATOM 1415 N N . LEU A 1 186 ? 15.337 -14.511 -19.158 1.00 92.19 186 LEU A N 1
ATOM 1416 C CA . LEU A 1 186 ? 14.475 -13.463 -18.603 1.00 92.19 186 LEU A CA 1
ATOM 1417 C C . LEU A 1 186 ? 13.356 -13.101 -19.579 1.00 92.19 186 LEU A C 1
ATOM 1419 O O . LEU A 1 186 ? 12.212 -12.977 -19.153 1.00 92.19 186 LEU A O 1
ATOM 1423 N N . LEU A 1 187 ? 13.658 -13.006 -20.878 1.00 93.50 187 LEU A N 1
ATOM 1424 C CA . LEU A 1 187 ? 12.643 -12.814 -21.919 1.00 93.50 187 LEU A CA 1
ATOM 1425 C C . LEU A 1 187 ? 11.609 -13.948 -21.919 1.00 93.50 187 LEU A C 1
ATOM 1427 O O . LEU A 1 187 ? 10.416 -13.687 -22.041 1.00 93.50 187 LEU A O 1
ATOM 1431 N N . ASP A 1 188 ? 12.046 -15.188 -21.693 1.00 92.88 188 ASP A N 1
ATOM 1432 C CA . ASP A 1 188 ? 11.173 -16.364 -21.633 1.00 92.88 188 ASP A CA 1
ATOM 1433 C C . ASP A 1 188 ? 10.198 -16.337 -20.429 1.00 92.88 188 ASP A C 1
ATOM 1435 O O . ASP A 1 188 ? 9.251 -17.122 -20.384 1.00 92.88 188 ASP A O 1
ATOM 1439 N N . MET A 1 189 ? 10.395 -15.441 -19.446 1.00 94.31 189 MET A N 1
ATOM 1440 C CA . MET A 1 189 ? 9.458 -15.243 -18.326 1.00 94.31 189 MET A CA 1
ATOM 1441 C C . MET A 1 189 ? 8.298 -14.293 -18.662 1.00 94.31 189 MET A C 1
ATOM 1443 O O . MET A 1 189 ? 7.366 -14.176 -17.858 1.00 94.31 189 MET A O 1
ATOM 1447 N N . LEU A 1 190 ? 8.342 -13.594 -19.801 1.00 94.81 190 LEU A N 1
ATOM 1448 C CA . LEU A 1 190 ? 7.265 -12.699 -20.213 1.00 94.81 190 LEU A CA 1
ATOM 1449 C C . LEU A 1 190 ? 6.001 -13.483 -20.595 1.00 94.81 190 LEU A C 1
ATOM 1451 O O . LEU A 1 190 ? 6.085 -14.586 -21.141 1.00 94.81 190 LEU A O 1
ATOM 1455 N N . PRO A 1 191 ? 4.805 -12.920 -20.339 1.00 94.94 191 PRO A N 1
ATOM 1456 C CA . PRO A 1 191 ? 3.582 -13.461 -20.911 1.00 94.94 191 PRO A CA 1
ATOM 1457 C C . PRO A 1 191 ? 3.597 -13.323 -22.445 1.00 94.94 191 PRO A C 1
ATOM 1459 O O . PRO A 1 191 ? 4.388 -12.546 -22.992 1.00 94.94 191 PRO A O 1
ATOM 1462 N N . PRO A 1 192 ? 2.703 -14.026 -23.162 1.00 94.56 192 PRO A N 1
ATOM 1463 C CA . PRO A 1 192 ? 2.609 -13.863 -24.605 1.00 94.56 192 PRO A CA 1
ATOM 1464 C C . PRO A 1 192 ? 2.310 -12.401 -24.977 1.00 94.56 192 PRO A C 1
ATOM 1466 O O . PRO A 1 192 ? 1.656 -11.669 -24.231 1.00 94.56 192 PRO A O 1
ATOM 1469 N N . SER A 1 193 ? 2.807 -11.974 -26.143 1.00 91.88 193 SER A N 1
ATOM 1470 C CA . SER A 1 193 ? 2.862 -10.557 -26.550 1.00 91.88 193 SER A CA 1
ATOM 1471 C C . SER A 1 193 ? 1.515 -9.830 -26.451 1.00 91.88 193 SER A C 1
ATOM 1473 O O . SER A 1 193 ? 1.472 -8.688 -25.998 1.00 91.88 193 SER A O 1
ATOM 1475 N N . ARG A 1 194 ? 0.408 -10.511 -26.777 1.00 94.00 194 ARG A N 1
ATOM 1476 C CA . ARG A 1 194 ? -0.945 -9.952 -26.664 1.00 94.00 194 ARG A CA 1
ATOM 1477 C C . ARG A 1 194 ? -1.302 -9.595 -25.218 1.00 94.00 194 ARG A C 1
ATOM 1479 O O . ARG A 1 194 ? -1.638 -8.450 -24.944 1.00 94.00 194 ARG A O 1
ATOM 1486 N N . GLN A 1 195 ? -1.199 -10.552 -24.298 1.00 95.50 195 GLN A N 1
ATOM 1487 C CA . GLN A 1 195 ? -1.493 -10.335 -22.880 1.00 95.50 195 GLN A CA 1
ATOM 1488 C C . GLN A 1 195 ? -0.524 -9.326 -22.254 1.00 95.50 195 GLN A C 1
ATOM 1490 O O . GLN A 1 195 ? -0.925 -8.544 -21.398 1.00 95.50 195 GLN A O 1
ATOM 1495 N N . CYS A 1 196 ? 0.737 -9.317 -22.698 1.00 95.94 196 CYS A N 1
ATOM 1496 C CA . CYS A 1 196 ? 1.717 -8.306 -22.307 1.00 95.94 196 CYS A CA 1
ATOM 1497 C C . CYS A 1 196 ? 1.236 -6.894 -22.683 1.00 95.94 196 CYS A C 1
ATOM 1499 O O . CYS A 1 196 ? 1.199 -6.020 -21.824 1.00 95.94 196 CYS A O 1
ATOM 1501 N N . GLY A 1 197 ? 0.801 -6.690 -23.932 1.00 96.06 197 GLY A N 1
ATOM 1502 C CA . GLY A 1 197 ? 0.266 -5.408 -24.395 1.00 96.06 197 GLY A CA 1
ATOM 1503 C C . GLY A 1 197 ? -1.005 -4.980 -23.655 1.00 96.06 197 GLY A C 1
ATOM 1504 O O . GLY A 1 197 ? -1.108 -3.824 -23.254 1.00 96.06 197 GLY A O 1
ATOM 1505 N N . GLU A 1 198 ? -1.935 -5.911 -23.407 1.00 96.12 198 GLU A N 1
ATOM 1506 C CA . GLU A 1 198 ? -3.159 -5.639 -22.632 1.00 96.12 198 GLU A CA 1
ATOM 1507 C C . GLU A 1 198 ? -2.827 -5.177 -21.199 1.00 96.12 198 GLU A C 1
ATOM 1509 O O . GLU A 1 198 ? -3.351 -4.166 -20.738 1.00 96.12 198 GLU A O 1
ATOM 1514 N N . LEU A 1 199 ? -1.897 -5.851 -20.513 1.00 96.38 199 LEU A N 1
ATOM 1515 C CA . LEU A 1 199 ? -1.448 -5.448 -19.175 1.00 96.38 199 LEU A CA 1
ATOM 1516 C C . LEU A 1 199 ? -0.719 -4.097 -19.177 1.00 96.38 199 LEU A C 1
ATOM 1518 O O . LEU A 1 199 ? -0.905 -3.311 -18.253 1.00 96.38 199 LEU A O 1
ATOM 1522 N N . ILE A 1 200 ? 0.090 -3.798 -20.197 1.00 97.06 200 ILE A N 1
ATOM 1523 C CA . ILE A 1 200 ? 0.743 -2.487 -20.312 1.00 97.06 200 ILE A CA 1
ATOM 1524 C C . ILE A 1 200 ? -0.285 -1.365 -20.507 1.00 97.06 200 ILE A C 1
ATOM 1526 O O . ILE A 1 200 ? -0.135 -0.318 -19.880 1.00 97.06 200 ILE A O 1
ATOM 1530 N N . SER A 1 201 ? -1.350 -1.585 -21.287 1.00 95.12 201 SER A N 1
ATOM 1531 C CA . SER A 1 201 ? -2.459 -0.622 -21.382 1.00 95.12 201 SER A CA 1
ATOM 1532 C C . SER A 1 201 ? -3.077 -0.371 -20.010 1.00 95.12 201 SER A C 1
ATOM 1534 O O . SER A 1 201 ? -3.166 0.769 -19.580 1.00 95.12 201 SER A O 1
ATOM 1536 N N . ILE A 1 202 ? -3.390 -1.433 -19.261 1.00 92.56 202 ILE A N 1
ATOM 1537 C CA . ILE A 1 202 ? -3.982 -1.322 -17.917 1.00 92.56 202 ILE A CA 1
ATOM 1538 C C . ILE A 1 202 ? -3.055 -0.572 -16.950 1.00 92.56 202 ILE A C 1
ATOM 1540 O O . ILE A 1 202 ? -3.518 0.232 -16.143 1.00 92.56 202 ILE A O 1
ATOM 1544 N N . PHE A 1 203 ? -1.740 -0.799 -17.031 1.00 93.38 203 PHE A N 1
ATOM 1545 C CA . PHE A 1 203 ? -0.768 -0.028 -16.256 1.00 93.38 203 PHE A CA 1
ATOM 1546 C C . PHE A 1 203 ? -0.847 1.472 -16.577 1.00 93.38 203 PHE A C 1
ATOM 1548 O O . PHE A 1 203 ? -0.889 2.288 -15.656 1.00 93.38 203 PHE A O 1
ATOM 1555 N N . LEU A 1 204 ? -0.889 1.833 -17.860 1.00 91.81 204 LEU A N 1
ATOM 1556 C CA . LEU A 1 204 ? -0.970 3.225 -18.307 1.00 91.81 204 LEU A CA 1
ATOM 1557 C C . LEU A 1 204 ? -2.322 3.869 -17.970 1.00 91.81 204 LEU A C 1
ATOM 1559 O O . LEU A 1 204 ? -2.355 5.044 -17.628 1.00 91.81 204 LEU A O 1
ATOM 1563 N N . ASP A 1 205 ? -3.411 3.102 -18.001 1.00 86.88 205 ASP A N 1
ATOM 1564 C CA . ASP A 1 205 ? -4.766 3.599 -17.744 1.00 86.88 205 ASP A CA 1
ATOM 1565 C C . ASP A 1 205 ? -5.055 3.789 -16.244 1.00 86.88 205 ASP A C 1
ATOM 1567 O O . ASP A 1 205 ? -5.818 4.679 -15.865 1.00 86.88 205 ASP A O 1
ATOM 1571 N N . VAL A 1 206 ? -4.460 2.957 -15.378 1.00 80.62 206 VAL A N 1
ATOM 1572 C CA . VAL A 1 206 ? -4.772 2.927 -13.936 1.00 80.62 206 VAL A CA 1
ATOM 1573 C C . VAL A 1 206 ? -3.620 3.438 -13.072 1.00 80.62 206 VAL A C 1
ATOM 1575 O O . VAL A 1 206 ? -3.830 4.279 -12.199 1.00 80.62 206 VAL A O 1
ATOM 1578 N N . PHE A 1 207 ? -2.394 2.951 -13.286 1.00 83.19 207 PHE A N 1
ATOM 1579 C CA . PHE A 1 207 ? -1.265 3.239 -12.393 1.00 83.19 207 PHE A CA 1
ATOM 1580 C C . PHE A 1 207 ? -0.476 4.477 -12.784 1.00 83.19 207 PHE A C 1
ATOM 1582 O O . PHE A 1 207 ? -0.115 5.240 -11.887 1.00 83.19 207 PHE A O 1
ATOM 1589 N N . SER A 1 208 ? -0.215 4.694 -14.079 1.00 86.75 208 SER A N 1
ATOM 1590 C CA . SER A 1 208 ? 0.515 5.890 -14.521 1.00 86.75 208 SER A CA 1
ATOM 1591 C C . SER A 1 208 ? -0.136 7.186 -14.010 1.00 86.75 208 SER A C 1
ATOM 1593 O O . SER A 1 208 ? 0.590 8.020 -13.474 1.00 86.75 208 SER A O 1
ATOM 1595 N N . PRO A 1 209 ? -1.476 7.345 -14.007 1.00 80.06 209 PRO A N 1
ATOM 1596 C CA . PRO A 1 209 ? -2.104 8.550 -13.470 1.00 80.06 209 PRO A CA 1
ATOM 1597 C C . PRO A 1 209 ? -1.991 8.681 -11.942 1.00 80.06 209 PRO A C 1
ATOM 1599 O O . PRO A 1 209 ? -1.875 9.792 -11.430 1.00 80.06 209 PRO A O 1
ATOM 1602 N N . LEU A 1 210 ? -2.008 7.564 -11.201 1.00 72.31 210 LEU A N 1
ATOM 1603 C CA . LEU A 1 210 ? -1.919 7.557 -9.733 1.00 72.31 210 LEU A CA 1
ATOM 1604 C C . LEU A 1 210 ? -0.493 7.792 -9.223 1.00 72.31 210 LEU A C 1
ATOM 1606 O O . LEU A 1 210 ? -0.287 8.386 -8.160 1.00 72.31 210 LEU A O 1
ATOM 1610 N N . PHE A 1 211 ? 0.501 7.282 -9.945 1.00 78.00 211 PHE A N 1
ATOM 1611 C CA . PHE A 1 211 ? 1.904 7.343 -9.562 1.00 78.00 211 PHE A CA 1
ATOM 1612 C C . PHE A 1 211 ? 2.775 7.596 -10.793 1.00 78.00 211 PHE A C 1
ATOM 1614 O O . PHE A 1 211 ? 3.537 6.739 -11.244 1.00 78.00 211 PHE A O 1
ATOM 1621 N N . HIS A 1 212 ? 2.628 8.810 -11.326 1.00 85.00 212 HIS A N 1
ATOM 1622 C CA . HIS A 1 212 ? 3.246 9.240 -12.572 1.00 85.00 212 HIS A CA 1
ATOM 1623 C C . HIS A 1 212 ? 4.757 9.453 -12.413 1.00 85.00 212 HIS A C 1
ATOM 1625 O O . HIS A 1 212 ? 5.227 10.479 -11.923 1.00 85.00 212 HIS A O 1
ATOM 1631 N N . ILE A 1 213 ? 5.522 8.418 -12.761 1.00 85.75 213 ILE A N 1
ATOM 1632 C CA . ILE A 1 213 ? 6.997 8.392 -12.722 1.00 85.75 213 ILE A CA 1
ATOM 1633 C C . ILE A 1 213 ? 7.590 8.188 -14.117 1.00 85.75 213 ILE A C 1
ATOM 1635 O O . ILE A 1 213 ? 8.758 8.507 -14.364 1.00 85.75 213 ILE A O 1
ATOM 1639 N N . LEU A 1 214 ? 6.803 7.606 -15.019 1.00 90.44 214 LEU A N 1
ATOM 1640 C CA . LEU A 1 214 ? 7.206 7.327 -16.386 1.00 90.44 214 LEU A CA 1
ATOM 1641 C C . LEU A 1 214 ? 6.622 8.403 -17.285 1.00 90.44 214 LEU A C 1
ATOM 1643 O O . LEU A 1 214 ? 5.444 8.707 -17.176 1.00 90.44 214 LEU A O 1
ATOM 1647 N N . HIS A 1 215 ? 7.444 8.918 -18.193 1.00 90.25 215 HIS A N 1
ATOM 1648 C CA . HIS A 1 215 ? 6.954 9.708 -19.312 1.00 90.25 215 HIS A CA 1
ATOM 1649 C C . HIS A 1 215 ? 6.271 8.752 -20.297 1.00 90.25 215 HIS A C 1
ATOM 1651 O O . HIS A 1 215 ? 6.962 7.961 -20.960 1.00 90.25 215 HIS A O 1
ATOM 1657 N N . ASP A 1 216 ? 4.936 8.780 -20.361 1.00 91.12 216 ASP A N 1
ATOM 1658 C CA . ASP A 1 216 ? 4.148 7.769 -21.076 1.00 91.12 216 ASP A CA 1
ATOM 1659 C C . ASP A 1 216 ? 4.559 7.646 -22.558 1.00 91.12 216 ASP A C 1
ATOM 1661 O O . ASP A 1 216 ? 4.788 6.514 -23.007 1.00 91.12 216 ASP A O 1
ATOM 1665 N N . PRO A 1 217 ? 4.768 8.745 -23.321 1.00 90.75 217 PRO A N 1
ATOM 1666 C CA . PRO A 1 217 ? 5.165 8.655 -24.728 1.00 90.75 217 PRO A CA 1
ATOM 1667 C C . PRO A 1 217 ? 6.527 7.977 -24.928 1.00 90.75 217 PRO A C 1
ATOM 1669 O O . PRO A 1 217 ? 6.696 7.143 -25.823 1.00 90.75 217 PRO A O 1
ATOM 1672 N N . THR A 1 218 ? 7.508 8.287 -24.072 1.00 90.31 218 THR A N 1
ATOM 1673 C CA . THR A 1 218 ? 8.846 7.673 -24.155 1.00 90.31 218 THR A CA 1
ATOM 1674 C C . THR A 1 218 ? 8.779 6.194 -23.807 1.00 90.31 218 THR A C 1
ATOM 1676 O O . THR A 1 218 ? 9.392 5.370 -24.493 1.00 90.31 218 THR A O 1
ATOM 1679 N N . PHE A 1 219 ? 8.019 5.838 -22.769 1.00 94.38 219 PHE A N 1
ATOM 1680 C CA . PHE A 1 219 ? 7.841 4.448 -22.371 1.00 94.38 219 PHE A CA 1
ATOM 1681 C C . PHE A 1 219 ? 7.160 3.633 -23.477 1.00 94.38 219 PHE A C 1
ATOM 1683 O O . PHE A 1 219 ? 7.667 2.576 -23.848 1.00 94.38 219 PHE A O 1
ATOM 1690 N N . GLN A 1 220 ? 6.075 4.143 -24.068 1.00 93.50 220 GLN A N 1
ATOM 1691 C CA . GLN A 1 220 ? 5.356 3.476 -25.159 1.00 93.50 220 GLN A CA 1
ATOM 1692 C C . GLN A 1 220 ? 6.211 3.322 -26.424 1.00 93.50 220 GLN A C 1
ATOM 1694 O O . GLN A 1 220 ? 6.227 2.249 -27.032 1.00 93.50 220 GLN A O 1
ATOM 1699 N N . SER A 1 221 ? 6.960 4.361 -26.805 1.00 93.25 221 SER A N 1
ATOM 1700 C CA . SER A 1 221 ? 7.889 4.307 -27.942 1.00 93.25 221 SER A CA 1
ATOM 1701 C C . SER A 1 221 ? 8.967 3.237 -27.729 1.00 93.25 221 SER A C 1
ATOM 1703 O O . SER A 1 221 ? 9.182 2.371 -28.581 1.00 93.25 221 SER A O 1
ATOM 1705 N N . THR A 1 222 ? 9.572 3.216 -26.537 1.00 94.00 222 THR A N 1
ATOM 1706 C CA . THR A 1 222 ? 10.589 2.220 -26.165 1.00 94.00 222 THR A CA 1
ATOM 1707 C C . THR A 1 222 ? 9.998 0.809 -26.094 1.00 94.00 222 THR A C 1
ATOM 1709 O O . THR A 1 222 ? 10.622 -0.147 -26.549 1.00 94.00 222 THR A O 1
ATOM 1712 N N . TYR A 1 223 ? 8.768 0.663 -25.594 1.00 96.12 223 TYR A N 1
ATOM 1713 C CA . TYR A 1 223 ? 8.059 -0.616 -25.551 1.00 96.12 223 TYR A CA 1
ATOM 1714 C C . TYR A 1 223 ? 7.719 -1.137 -26.954 1.00 96.12 223 TYR A C 1
ATOM 1716 O O . TYR A 1 223 ? 7.873 -2.325 -27.226 1.00 96.12 223 TYR A O 1
ATOM 1724 N N . THR A 1 224 ? 7.339 -0.256 -27.878 1.00 95.12 224 THR A N 1
ATOM 1725 C CA . THR A 1 224 ? 7.094 -0.620 -29.283 1.00 95.12 224 THR A CA 1
ATOM 1726 C C . THR A 1 224 ? 8.384 -1.090 -29.961 1.00 95.12 224 THR A C 1
ATOM 1728 O O . THR A 1 224 ? 8.388 -2.099 -30.667 1.00 95.12 224 THR A O 1
ATOM 1731 N N . ALA A 1 225 ? 9.509 -0.411 -29.713 1.00 94.31 225 ALA A N 1
ATOM 1732 C CA . ALA A 1 225 ? 10.819 -0.864 -30.184 1.00 94.31 225 ALA A CA 1
ATOM 1733 C C . ALA A 1 225 ? 11.189 -2.238 -29.595 1.00 94.31 225 ALA A C 1
ATOM 1735 O O . ALA A 1 225 ? 11.625 -3.125 -30.327 1.00 94.31 225 ALA A O 1
ATOM 1736 N N . PHE A 1 226 ? 10.925 -2.441 -28.302 1.00 94.81 226 PHE A N 1
ATOM 1737 C CA . PHE A 1 226 ? 11.110 -3.721 -27.623 1.00 94.81 226 PHE A CA 1
ATOM 1738 C C . PHE A 1 226 ? 10.256 -4.845 -28.224 1.00 94.81 226 PHE A C 1
ATOM 1740 O O . PHE A 1 226 ? 10.745 -5.959 -28.375 1.00 94.81 226 PHE A O 1
ATOM 1747 N N . GLN A 1 227 ? 9.007 -4.581 -28.613 1.00 93.56 227 GLN A N 1
ATOM 1748 C CA . GLN A 1 227 ? 8.165 -5.586 -29.269 1.00 93.56 227 GLN A CA 1
ATOM 1749 C C . GLN A 1 227 ? 8.738 -6.046 -30.618 1.00 93.56 227 GLN A C 1
ATOM 1751 O O . GLN A 1 227 ? 8.590 -7.216 -30.974 1.00 93.56 227 GLN A O 1
ATOM 1756 N N . ASN A 1 228 ? 9.403 -5.147 -31.349 1.00 93.50 228 ASN A N 1
ATOM 1757 C CA . ASN A 1 228 ? 10.020 -5.458 -32.639 1.00 93.50 228 ASN A CA 1
ATOM 1758 C C . ASN A 1 228 ? 11.341 -6.223 -32.488 1.00 93.50 228 ASN A C 1
ATOM 1760 O O . ASN A 1 228 ? 11.605 -7.143 -33.262 1.00 93.50 228 ASN A O 1
ATOM 1764 N N . ASP A 1 229 ? 12.160 -5.864 -31.498 1.00 92.50 229 ASP A N 1
ATOM 1765 C CA . ASP A 1 229 ? 13.418 -6.549 -31.203 1.00 92.50 229 ASP A CA 1
ATOM 1766 C C . ASP A 1 229 ? 13.648 -6.708 -29.687 1.00 92.50 229 ASP A C 1
ATOM 1768 O O . ASP A 1 229 ? 14.377 -5.929 -29.068 1.00 92.50 229 ASP A O 1
ATOM 1772 N N . PRO A 1 230 ? 13.077 -7.760 -29.065 1.00 90.94 230 PRO A N 1
ATOM 1773 C CA . PRO A 1 230 ? 13.222 -7.985 -27.629 1.00 90.94 230 PRO A CA 1
ATOM 1774 C C . PRO A 1 230 ? 14.656 -8.289 -27.190 1.00 90.94 230 PRO A C 1
ATOM 1776 O O . PRO A 1 230 ? 14.965 -8.218 -26.005 1.00 90.94 230 PRO A O 1
ATOM 1779 N N . LYS A 1 231 ? 15.544 -8.698 -28.107 1.00 89.00 231 LYS A N 1
ATOM 1780 C CA . LYS A 1 231 ? 16.902 -9.132 -27.750 1.00 89.00 231 LYS A CA 1
ATOM 1781 C C . LYS A 1 231 ? 17.864 -7.967 -27.562 1.00 89.00 231 LYS A C 1
ATOM 1783 O O . LYS A 1 231 ? 18.869 -8.156 -26.881 1.00 89.00 231 LYS A O 1
ATOM 1788 N N . SER A 1 232 ? 17.572 -6.809 -28.148 1.00 87.94 232 SER A N 1
ATOM 1789 C CA . SER A 1 232 ? 18.404 -5.609 -28.034 1.00 87.94 232 SER A CA 1
ATOM 1790 C C . SER A 1 232 ? 18.045 -4.709 -26.851 1.00 87.94 232 SER A C 1
ATOM 1792 O O . SER A 1 232 ? 18.789 -3.773 -26.562 1.00 87.94 232 SER A O 1
ATOM 1794 N N . SER A 1 233 ? 16.949 -4.980 -26.134 1.00 90.94 233 SER A N 1
ATOM 1795 C CA . SER A 1 233 ? 16.569 -4.180 -24.966 1.00 90.94 233 SER A CA 1
ATOM 1796 C C . SER A 1 233 ? 17.541 -4.323 -23.802 1.00 90.94 233 SER A C 1
ATOM 1798 O O . SER A 1 233 ? 18.092 -5.397 -23.568 1.00 90.94 233 SER A O 1
ATOM 1800 N N . SER A 1 234 ? 17.687 -3.260 -23.010 1.00 91.50 234 SER A N 1
ATOM 1801 C CA . SER A 1 234 ? 18.443 -3.323 -21.761 1.00 91.50 234 SER A CA 1
ATOM 1802 C C . SER A 1 234 ? 17.697 -4.105 -20.677 1.00 91.50 234 SER A C 1
ATOM 1804 O O . SER A 1 234 ? 16.464 -4.105 -20.608 1.00 91.50 234 SER A O 1
ATOM 1806 N N . LEU A 1 235 ? 18.458 -4.731 -19.777 1.00 92.94 235 LEU A N 1
ATOM 1807 C CA . LEU A 1 235 ? 17.916 -5.462 -18.632 1.00 92.94 235 LEU A CA 1
ATOM 1808 C C . LEU A 1 235 ? 17.138 -4.541 -17.682 1.00 92.94 235 LEU A C 1
ATOM 1810 O O . LEU A 1 235 ? 16.072 -4.931 -17.210 1.00 92.94 235 LEU A O 1
ATOM 1814 N N . ALA A 1 236 ? 17.603 -3.307 -17.449 1.00 93.06 236 ALA A N 1
ATOM 1815 C CA . ALA A 1 236 ? 16.844 -2.313 -16.688 1.00 93.06 236 ALA A CA 1
ATOM 1816 C C . ALA A 1 236 ? 15.458 -2.025 -17.293 1.00 93.06 236 ALA A C 1
ATOM 1818 O O . ALA A 1 236 ? 14.474 -1.970 -16.554 1.00 93.06 236 ALA A O 1
ATOM 1819 N N . PHE A 1 237 ? 15.351 -1.884 -18.622 1.00 95.81 237 PHE A N 1
ATOM 1820 C CA . PHE A 1 237 ? 14.059 -1.664 -19.281 1.00 95.81 237 PHE A CA 1
ATOM 1821 C C . PHE A 1 237 ? 13.171 -2.912 -19.228 1.00 95.81 237 PHE A C 1
ATOM 1823 O O . PHE A 1 237 ? 11.982 -2.810 -18.940 1.00 95.81 237 PHE A O 1
ATOM 1830 N N . LEU A 1 238 ? 13.739 -4.106 -19.418 1.00 96.56 238 LEU A N 1
ATOM 1831 C CA . LEU A 1 238 ? 12.999 -5.357 -19.243 1.00 96.56 238 LEU A CA 1
ATOM 1832 C C . LEU A 1 238 ? 12.458 -5.497 -17.807 1.00 96.56 238 LEU A C 1
ATOM 1834 O O . LEU A 1 238 ? 11.310 -5.896 -17.606 1.00 96.56 238 LEU A O 1
ATOM 1838 N N . GLY A 1 239 ? 13.252 -5.106 -16.806 1.00 96.50 239 GLY A N 1
ATOM 1839 C CA . GLY A 1 239 ? 12.811 -5.019 -15.415 1.00 96.50 239 GLY A CA 1
ATOM 1840 C C . GLY A 1 239 ? 11.652 -4.038 -15.228 1.00 96.50 239 GLY A C 1
ATOM 1841 O O . GLY A 1 239 ? 10.681 -4.367 -14.543 1.00 96.50 239 GLY A O 1
ATOM 1842 N N . LEU A 1 240 ? 11.717 -2.883 -15.898 1.00 96.50 240 LEU A N 1
ATOM 1843 C CA . LEU A 1 240 ? 10.657 -1.876 -15.902 1.00 96.50 240 LEU A CA 1
ATOM 1844 C C . LEU A 1 240 ? 9.345 -2.417 -16.500 1.00 96.50 240 LEU A C 1
ATOM 1846 O O . LEU A 1 240 ? 8.277 -2.218 -15.923 1.00 96.50 240 LEU A O 1
ATOM 1850 N N . VAL A 1 241 ? 9.422 -3.168 -17.604 1.00 97.62 241 VAL A N 1
ATOM 1851 C CA . VAL A 1 241 ? 8.264 -3.862 -18.191 1.00 97.62 241 VAL A CA 1
ATOM 1852 C C . VAL A 1 241 ? 7.681 -4.855 -17.188 1.00 97.62 241 VAL A C 1
ATOM 1854 O O . VAL A 1 241 ? 6.483 -4.820 -16.925 1.00 97.62 241 VAL A O 1
ATOM 1857 N N . PHE A 1 242 ? 8.502 -5.702 -16.559 1.00 98.31 242 PHE A N 1
ATOM 1858 C CA . PHE A 1 242 ? 8.007 -6.660 -15.568 1.00 98.31 242 PHE A CA 1
ATOM 1859 C C . PHE A 1 242 ? 7.300 -5.990 -14.390 1.00 98.31 242 PHE A C 1
ATOM 1861 O O . PHE A 1 242 ? 6.232 -6.450 -13.991 1.00 98.31 242 PHE A O 1
ATOM 1868 N N . ILE A 1 243 ? 7.846 -4.912 -13.824 1.00 97.31 243 ILE A N 1
ATOM 1869 C CA . ILE A 1 243 ? 7.172 -4.251 -12.702 1.00 97.31 243 ILE A CA 1
ATOM 1870 C C . ILE A 1 243 ? 5.871 -3.563 -13.135 1.00 97.31 243 ILE A C 1
ATOM 1872 O O . ILE A 1 243 ? 4.893 -3.634 -12.392 1.00 97.31 243 ILE A O 1
ATOM 1876 N N . ALA A 1 244 ? 5.811 -3.005 -14.351 1.00 97.12 244 ALA A N 1
ATOM 1877 C CA . ALA A 1 244 ? 4.573 -2.475 -14.923 1.00 97.12 244 ALA A CA 1
ATOM 1878 C C . ALA A 1 244 ? 3.500 -3.571 -15.062 1.00 97.12 244 ALA A C 1
ATOM 1880 O O . ALA A 1 244 ? 2.368 -3.376 -14.624 1.00 97.12 244 ALA A O 1
ATOM 1881 N N . LEU A 1 245 ? 3.866 -4.763 -15.556 1.00 97.44 245 LEU A N 1
ATOM 1882 C CA . LEU A 1 245 ? 2.969 -5.929 -15.591 1.00 97.44 245 LEU A CA 1
ATOM 1883 C C . LEU A 1 245 ? 2.529 -6.355 -14.181 1.00 97.44 245 LEU A C 1
ATOM 1885 O O . LEU A 1 245 ? 1.363 -6.676 -13.958 1.00 97.44 245 LEU A O 1
ATOM 1889 N N . GLY A 1 246 ? 3.458 -6.363 -13.220 1.00 93.69 246 GLY A N 1
ATOM 1890 C CA . GLY A 1 246 ? 3.190 -6.723 -11.828 1.00 93.69 246 GLY A CA 1
ATOM 1891 C C . GLY A 1 246 ? 2.174 -5.805 -11.153 1.00 93.69 246 GLY A C 1
ATOM 1892 O O . GLY A 1 246 ? 1.329 -6.297 -10.411 1.00 93.69 246 GLY A O 1
ATOM 1893 N N . LEU A 1 247 ? 2.241 -4.503 -11.441 1.00 87.50 247 LEU A N 1
ATOM 1894 C CA . LEU A 1 247 ? 1.264 -3.514 -10.992 1.00 87.50 247 LEU A CA 1
ATOM 1895 C C . LEU A 1 247 ? -0.060 -3.656 -11.750 1.00 87.50 247 LEU A C 1
ATOM 1897 O O . LEU A 1 247 ? -1.100 -3.772 -11.117 1.00 87.50 247 LEU A O 1
ATOM 1901 N N . ALA A 1 248 ? -0.042 -3.761 -13.082 1.00 92.94 248 ALA A N 1
ATOM 1902 C CA . ALA A 1 248 ? -1.257 -3.928 -13.888 1.00 92.94 248 ALA A CA 1
ATOM 1903 C C . ALA A 1 248 ? -2.146 -5.081 -13.401 1.00 92.94 248 ALA A C 1
ATOM 1905 O O . ALA A 1 248 ? -3.362 -4.941 -13.304 1.00 92.94 248 ALA A O 1
ATOM 1906 N N . VAL A 1 249 ? -1.529 -6.206 -13.029 1.00 91.06 249 VAL A N 1
ATOM 1907 C CA . VAL A 1 249 ? -2.235 -7.374 -12.491 1.00 91.06 249 VAL A CA 1
ATOM 1908 C C . VAL A 1 249 ? -3.039 -7.048 -11.228 1.00 91.06 249 VAL A C 1
ATOM 1910 O O . VAL A 1 249 ? -4.103 -7.631 -11.033 1.00 91.06 249 VAL A O 1
ATOM 1913 N N . THR A 1 250 ? -2.577 -6.130 -10.372 1.00 83.38 250 THR A N 1
ATOM 1914 C CA . THR A 1 250 ? -3.299 -5.776 -9.138 1.00 83.38 250 THR A CA 1
ATOM 1915 C C . THR A 1 250 ? -4.514 -4.882 -9.383 1.00 83.38 250 THR A C 1
ATOM 1917 O O . THR A 1 250 ? -5.336 -4.755 -8.485 1.00 83.38 250 THR A O 1
ATOM 1920 N N . ALA A 1 251 ? -4.657 -4.303 -10.580 1.00 80.25 251 ALA A N 1
ATOM 1921 C CA . ALA A 1 251 ? -5.849 -3.553 -10.989 1.00 80.25 251 ALA A CA 1
ATOM 1922 C C . ALA A 1 251 ? -6.902 -4.408 -11.720 1.00 80.25 251 ALA A C 1
ATOM 1924 O O . ALA A 1 251 ? -7.949 -3.889 -12.105 1.00 80.25 251 ALA A O 1
ATOM 1925 N N . LEU A 1 252 ? -6.650 -5.704 -11.935 1.00 82.81 252 LEU A N 1
ATOM 1926 C CA . LEU A 1 252 ? -7.594 -6.581 -12.627 1.00 82.81 252 LEU A CA 1
ATOM 1927 C C . LEU A 1 252 ? -8.804 -6.922 -11.750 1.00 82.81 252 LEU A C 1
ATOM 1929 O O . LEU A 1 252 ? -8.659 -7.321 -10.593 1.00 82.81 252 LEU A O 1
ATOM 1933 N N . ASP A 1 253 ? -9.998 -6.869 -12.343 1.00 76.38 253 ASP A N 1
ATOM 1934 C CA . ASP A 1 253 ? -11.196 -7.431 -11.721 1.00 76.38 253 ASP A CA 1
ATOM 1935 C C . ASP A 1 253 ? -11.085 -8.9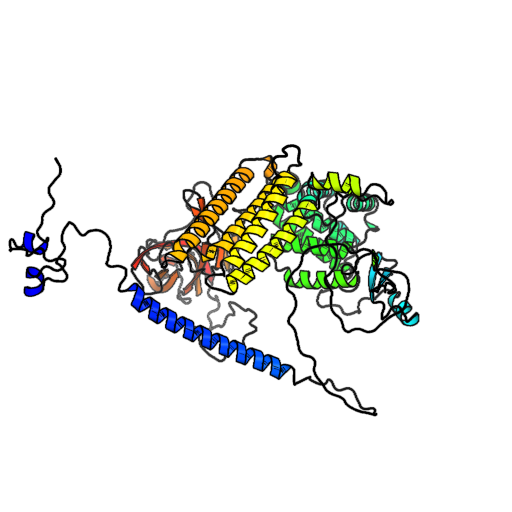62 -11.590 1.00 76.38 253 ASP A C 1
ATOM 1937 O O . ASP A 1 253 ? -10.469 -9.639 -12.418 1.00 76.38 253 ASP A O 1
ATOM 1941 N N . LYS A 1 254 ? -11.725 -9.539 -10.564 1.00 75.88 254 LYS A N 1
ATOM 1942 C CA . LYS A 1 254 ? -11.699 -10.991 -10.302 1.00 75.88 254 LYS A CA 1
ATOM 1943 C C . LYS A 1 254 ? -12.270 -11.824 -11.457 1.00 75.88 254 LYS A C 1
ATOM 1945 O O . LYS A 1 254 ? -11.966 -13.012 -11.538 1.00 75.88 254 LYS A O 1
ATOM 1950 N N . SER A 1 255 ? -13.092 -11.232 -12.321 1.00 79.56 255 SER A N 1
ATOM 1951 C CA . SER A 1 255 ? -13.673 -11.875 -13.504 1.00 79.56 255 SER A CA 1
ATOM 1952 C C . SER A 1 255 ? -12.855 -11.689 -14.791 1.00 79.56 255 SER A C 1
ATOM 1954 O O . SER A 1 255 ? -13.233 -12.224 -15.832 1.00 79.56 255 SER A O 1
ATOM 1956 N N . HIS A 1 256 ? -11.734 -10.962 -14.747 1.00 86.62 256 HIS A N 1
ATOM 1957 C CA . HIS A 1 256 ? -10.956 -10.620 -15.937 1.00 86.62 256 HIS A CA 1
ATOM 1958 C C . HIS A 1 256 ? -10.275 -11.852 -16.572 1.00 86.62 256 HIS A C 1
ATOM 1960 O O . HIS A 1 256 ? -9.601 -12.622 -15.884 1.00 86.62 256 HIS A O 1
ATOM 1966 N N . HIS A 1 257 ? -10.372 -12.015 -17.902 1.00 91.75 257 HIS A N 1
ATOM 1967 C CA . HIS A 1 257 ? -9.866 -13.197 -18.638 1.00 91.75 257 HIS A CA 1
ATOM 1968 C C . HIS A 1 257 ? -8.357 -13.417 -18.485 1.00 91.75 257 HIS A C 1
ATOM 1970 O O . HIS A 1 257 ? -7.892 -14.549 -18.387 1.00 91.75 257 HIS A O 1
ATOM 1976 N N . LEU A 1 258 ? -7.577 -12.338 -18.385 1.00 92.88 258 LEU A N 1
ATOM 1977 C CA . LEU A 1 258 ? -6.128 -12.418 -18.151 1.00 92.88 258 LEU A CA 1
ATOM 1978 C C . LEU A 1 258 ? -5.752 -13.234 -16.901 1.00 92.88 258 LEU A C 1
ATOM 1980 O O . LEU A 1 258 ? -4.688 -13.855 -16.883 1.00 92.88 258 LEU A O 1
ATOM 1984 N N . LEU A 1 259 ? -6.611 -13.277 -15.874 1.00 89.81 259 LEU A N 1
ATOM 1985 C CA . LEU A 1 259 ? -6.354 -14.069 -14.669 1.00 89.81 259 LEU A CA 1
ATOM 1986 C C . LEU A 1 259 ? -6.466 -15.572 -14.930 1.00 89.81 259 LEU A C 1
ATOM 1988 O O . LEU A 1 259 ? -5.679 -16.328 -14.365 1.00 89.81 259 LEU A O 1
ATOM 1992 N N . SER A 1 260 ? -7.397 -16.008 -15.783 1.00 88.81 260 SER A N 1
ATOM 1993 C CA . SER A 1 260 ? -7.497 -17.413 -16.196 1.00 88.81 260 SER A CA 1
ATOM 1994 C C . SER A 1 260 ? -6.431 -17.798 -17.218 1.00 88.81 260 SER A C 1
ATOM 1996 O O . SER A 1 260 ? -5.946 -18.924 -17.188 1.00 88.81 260 SER A O 1
ATOM 1998 N N . ASP A 1 261 ? -6.042 -16.868 -18.093 1.00 92.19 261 ASP A N 1
ATOM 1999 C CA . ASP A 1 261 ? -5.077 -17.133 -19.165 1.00 92.19 261 ASP A CA 1
ATOM 2000 C C . ASP A 1 261 ? -3.637 -17.255 -18.644 1.00 92.19 261 ASP A C 1
ATOM 2002 O O . ASP A 1 261 ? -2.854 -18.073 -19.130 1.00 92.19 261 ASP A O 1
ATOM 2006 N N . LEU A 1 262 ? -3.264 -16.418 -17.669 1.00 92.69 262 LEU A N 1
ATOM 2007 C CA . LEU A 1 262 ? -1.896 -16.337 -17.136 1.00 92.69 262 LEU A CA 1
ATOM 2008 C C . LEU A 1 262 ? -1.733 -17.058 -15.791 1.00 92.69 262 LEU A C 1
ATOM 2010 O O . LEU A 1 262 ? -0.624 -17.474 -15.424 1.00 92.69 262 LEU A O 1
ATOM 2014 N N . GLY A 1 263 ? -2.825 -17.158 -15.036 1.00 89.12 263 GLY A N 1
ATOM 2015 C CA . GLY A 1 263 ? -2.871 -17.742 -13.707 1.00 89.12 263 GLY A CA 1
ATOM 2016 C C . GLY A 1 263 ? -2.813 -19.268 -13.708 1.00 89.12 263 GLY A C 1
ATOM 2017 O O . GLY A 1 263 ? -3.095 -19.936 -14.697 1.00 89.12 263 GLY A O 1
ATOM 2018 N N . ARG A 1 264 ? -2.415 -19.834 -12.569 1.00 90.19 264 ARG A N 1
ATOM 2019 C CA . ARG A 1 264 ? -2.436 -21.289 -12.313 1.00 90.19 264 ARG A CA 1
ATOM 2020 C C . ARG A 1 264 ? -3.074 -21.644 -10.972 1.00 90.19 264 ARG A C 1
ATOM 2022 O O . ARG A 1 264 ? -3.202 -22.819 -10.652 1.00 90.19 264 ARG A O 1
ATOM 2029 N N . GLU A 1 265 ? -3.428 -20.632 -10.190 1.00 87.81 265 GLU A N 1
ATOM 2030 C CA . GLU A 1 265 ? -4.025 -20.779 -8.874 1.00 87.81 265 GLU A CA 1
ATOM 2031 C C . GLU A 1 265 ? -5.529 -21.030 -8.987 1.00 87.81 265 GLU A C 1
ATOM 2033 O O . GLU A 1 265 ? -6.179 -20.647 -9.964 1.00 87.81 265 GLU A O 1
ATOM 2038 N N . SER A 1 266 ? -6.087 -21.627 -7.936 1.00 78.75 266 SER A N 1
ATOM 2039 C CA . SER A 1 266 ? -7.500 -22.002 -7.845 1.00 78.75 266 SER A CA 1
ATOM 2040 C C . SER A 1 266 ? -8.463 -20.815 -7.756 1.00 78.75 266 SER A C 1
ATOM 2042 O O . SER A 1 266 ? -9.635 -20.964 -8.094 1.00 78.75 266 SER A O 1
ATOM 2044 N N . SER A 1 267 ? -8.000 -19.641 -7.311 1.00 80.00 267 SER A N 1
ATOM 2045 C CA . SER A 1 267 ? -8.838 -18.445 -7.159 1.00 80.00 267 SER A CA 1
ATOM 2046 C C . SER A 1 267 ? -8.265 -17.224 -7.891 1.00 80.00 267 SER A C 1
ATOM 2048 O O . SER A 1 267 ? -7.043 -17.055 -7.938 1.00 80.00 267 SER A O 1
ATOM 2050 N N . PRO A 1 268 ? -9.119 -16.310 -8.400 1.00 72.62 268 PRO A N 1
ATOM 2051 C CA . PRO A 1 268 ? -8.668 -15.070 -9.038 1.00 72.62 268 PRO A CA 1
ATOM 2052 C C . PRO A 1 268 ? -7.775 -14.211 -8.135 1.00 72.62 268 PRO A C 1
ATOM 2054 O O . PRO A 1 268 ? -6.752 -13.699 -8.577 1.00 72.62 268 PRO A O 1
ATOM 2057 N N . ALA A 1 269 ? -8.104 -14.115 -6.843 1.00 71.75 269 ALA A N 1
ATOM 2058 C CA . ALA A 1 269 ? -7.302 -13.365 -5.877 1.00 71.75 269 ALA A CA 1
ATOM 2059 C C . ALA A 1 269 ? -5.914 -13.995 -5.653 1.00 71.75 269 ALA A C 1
ATOM 2061 O O . ALA A 1 269 ? -4.918 -13.280 -5.536 1.00 71.75 269 ALA A O 1
ATOM 2062 N N . ALA A 1 270 ? -5.827 -15.330 -5.625 1.00 72.75 270 ALA A N 1
ATOM 2063 C CA . ALA A 1 270 ? -4.540 -16.017 -5.573 1.00 72.75 270 ALA A CA 1
ATOM 2064 C C . ALA A 1 270 ? -3.739 -15.807 -6.866 1.00 72.75 270 ALA A C 1
ATOM 2066 O O . ALA A 1 270 ? -2.539 -15.548 -6.785 1.00 72.75 270 ALA A O 1
ATOM 2067 N N . ASN A 1 271 ? -4.394 -15.820 -8.033 1.00 81.12 271 ASN A N 1
ATOM 2068 C CA . ASN A 1 271 ? -3.751 -15.523 -9.314 1.00 81.12 271 ASN A CA 1
ATOM 2069 C C . ASN A 1 271 ? -3.158 -14.113 -9.346 1.00 81.12 271 ASN A C 1
ATOM 2071 O O . ASN A 1 271 ? -1.994 -13.976 -9.709 1.00 81.12 271 ASN A O 1
ATOM 2075 N N . ILE A 1 272 ? -3.896 -13.096 -8.887 1.00 79.94 272 ILE A N 1
ATOM 2076 C CA . ILE A 1 272 ? -3.393 -11.718 -8.772 1.00 79.94 272 ILE A CA 1
ATOM 2077 C C . ILE A 1 272 ? -2.114 -11.684 -7.924 1.00 79.94 272 ILE A C 1
ATOM 2079 O O . ILE A 1 272 ? -1.076 -11.211 -8.386 1.00 79.94 272 ILE A O 1
ATOM 2083 N N . ARG A 1 273 ? -2.148 -12.248 -6.707 1.00 78.19 273 ARG A N 1
ATOM 2084 C CA . ARG A 1 273 ? -0.979 -12.264 -5.808 1.00 78.19 273 ARG A CA 1
ATOM 2085 C C . ARG A 1 273 ? 0.209 -13.022 -6.403 1.00 78.19 273 ARG A C 1
ATOM 2087 O O . ARG A 1 273 ? 1.335 -12.526 -6.351 1.00 78.19 273 ARG A O 1
ATOM 2094 N N . SER A 1 274 ? -0.036 -14.206 -6.964 1.00 85.88 274 SER A N 1
ATOM 2095 C CA . SER A 1 274 ? 0.982 -15.093 -7.545 1.00 85.88 274 SER A CA 1
ATOM 2096 C C . SER A 1 274 ? 1.652 -14.448 -8.764 1.00 85.88 274 SER A C 1
ATOM 2098 O O . SER A 1 274 ? 2.881 -14.403 -8.848 1.00 85.88 274 SER A O 1
ATOM 2100 N N . LEU A 1 275 ? 0.868 -13.860 -9.673 1.00 91.00 275 LEU A N 1
ATOM 2101 C CA . LEU A 1 275 ? 1.363 -13.155 -10.858 1.00 91.00 275 LEU A CA 1
ATOM 2102 C C . LEU A 1 275 ? 2.107 -11.864 -10.490 1.00 91.00 275 LEU A C 1
ATOM 2104 O O . LEU A 1 275 ? 3.234 -11.668 -10.945 1.00 91.00 275 LEU A O 1
ATOM 2108 N N . ALA A 1 276 ? 1.549 -11.032 -9.606 1.00 87.38 276 ALA A N 1
ATOM 2109 C CA . ALA A 1 276 ? 2.214 -9.814 -9.144 1.00 87.38 276 ALA A CA 1
ATOM 2110 C C . ALA A 1 276 ? 3.543 -10.126 -8.431 1.00 87.38 276 ALA A C 1
ATOM 2112 O O . ALA A 1 276 ? 4.552 -9.458 -8.656 1.00 87.38 276 ALA A O 1
ATOM 2113 N N . ALA A 1 277 ? 3.596 -11.169 -7.593 1.00 85.50 277 ALA A N 1
ATOM 2114 C CA . ALA A 1 277 ? 4.839 -11.628 -6.967 1.00 85.50 277 ALA A CA 1
ATOM 2115 C C . ALA A 1 277 ? 5.852 -12.163 -7.992 1.00 85.50 277 ALA A C 1
ATOM 2117 O O . ALA A 1 277 ? 7.041 -11.844 -7.906 1.00 85.50 277 ALA A O 1
ATOM 2118 N N . ARG A 1 278 ? 5.392 -12.934 -8.986 1.00 92.94 278 ARG A N 1
ATOM 2119 C CA . ARG A 1 278 ? 6.233 -13.467 -10.066 1.00 92.94 278 ARG A CA 1
ATOM 2120 C C . ARG A 1 278 ? 6.882 -12.347 -10.872 1.00 92.94 278 ARG A C 1
ATOM 2122 O O . ARG A 1 278 ? 8.093 -12.385 -11.076 1.00 92.94 278 ARG A O 1
ATOM 2129 N N . TYR A 1 279 ? 6.109 -11.349 -11.287 1.00 95.88 279 TYR A N 1
ATOM 2130 C CA . TYR A 1 279 ? 6.625 -10.234 -12.074 1.00 95.88 279 TYR A CA 1
ATOM 2131 C C . TYR A 1 279 ? 7.522 -9.298 -11.254 1.00 95.88 279 TYR A C 1
ATOM 2133 O O . TYR A 1 279 ? 8.578 -8.906 -11.743 1.00 95.88 279 TYR A O 1
ATOM 2141 N N . ARG A 1 280 ? 7.225 -9.052 -9.967 1.00 92.88 280 ARG A N 1
ATOM 2142 C CA . ARG A 1 280 ? 8.169 -8.372 -9.053 1.00 92.88 280 ARG A CA 1
ATOM 2143 C C . ARG A 1 280 ? 9.497 -9.124 -8.929 1.00 92.88 280 ARG A C 1
ATOM 2145 O O . ARG A 1 280 ? 10.563 -8.514 -8.979 1.00 92.88 280 ARG A O 1
ATOM 2152 N N . SER A 1 281 ? 9.447 -10.451 -8.793 1.00 91.31 281 SER A N 1
ATOM 2153 C CA . SER A 1 281 ? 10.652 -11.287 -8.747 1.00 91.31 281 SER A CA 1
ATOM 2154 C C . SER A 1 281 ? 11.436 -11.219 -10.061 1.00 91.31 281 SER A C 1
ATOM 2156 O O . SER A 1 281 ? 12.656 -11.085 -10.028 1.00 91.31 281 SER A O 1
ATOM 2158 N N . ALA A 1 282 ? 10.755 -11.261 -11.210 1.00 94.38 282 ALA A N 1
ATOM 2159 C CA . ALA A 1 282 ? 11.382 -11.124 -12.523 1.00 94.38 282 ALA A CA 1
ATOM 2160 C C . ALA A 1 282 ? 12.046 -9.749 -12.709 1.00 94.38 282 ALA A C 1
ATOM 2162 O O . ALA A 1 282 ? 13.193 -9.694 -13.151 1.00 94.38 282 ALA A O 1
ATOM 2163 N N . ALA A 1 283 ? 11.396 -8.662 -12.280 1.00 96.00 283 ALA A N 1
ATOM 2164 C CA . ALA A 1 283 ? 11.983 -7.323 -12.286 1.00 96.00 283 ALA A CA 1
ATOM 2165 C C . ALA A 1 283 ? 13.273 -7.262 -11.450 1.00 96.00 283 ALA A C 1
ATOM 2167 O O . ALA A 1 283 ? 14.307 -6.807 -11.936 1.00 96.00 283 ALA A O 1
ATOM 2168 N N . MET A 1 284 ? 13.258 -7.817 -10.231 1.00 92.19 284 MET A N 1
ATOM 2169 C CA . MET A 1 284 ? 14.450 -7.873 -9.376 1.00 92.19 284 MET A CA 1
ATOM 2170 C C . MET A 1 284 ? 15.570 -8.735 -9.985 1.00 92.19 284 MET A C 1
ATOM 2172 O O . MET A 1 284 ? 16.743 -8.387 -9.868 1.00 92.19 284 MET A O 1
ATOM 2176 N N . LYS A 1 285 ? 15.233 -9.835 -10.677 1.00 91.38 285 LYS A N 1
ATOM 2177 C CA . LYS A 1 285 ? 16.215 -10.648 -11.418 1.00 91.38 285 LYS A CA 1
ATOM 2178 C C . LYS A 1 285 ? 16.842 -9.875 -12.576 1.00 91.38 285 LYS A C 1
ATOM 2180 O O . LYS A 1 285 ? 18.043 -10.007 -12.781 1.00 91.38 285 LYS A O 1
ATOM 2185 N N . CYS A 1 286 ? 16.062 -9.069 -13.298 1.00 93.00 286 CYS A N 1
ATOM 2186 C CA . CYS A 1 286 ? 16.582 -8.216 -14.367 1.00 93.00 286 CYS A CA 1
ATOM 2187 C C . CYS A 1 286 ? 17.567 -7.183 -13.811 1.00 93.00 286 CYS A C 1
ATOM 2189 O O . CYS A 1 286 ? 18.684 -7.093 -14.305 1.00 93.00 286 CYS A O 1
ATOM 2191 N N . LEU A 1 287 ? 17.202 -6.486 -12.729 1.00 92.12 287 LEU A N 1
ATOM 2192 C CA . LEU A 1 287 ? 18.086 -5.525 -12.059 1.00 92.12 287 LEU A CA 1
ATOM 2193 C C . LEU A 1 287 ? 19.371 -6.189 -11.541 1.00 92.12 287 LEU A C 1
ATOM 2195 O O . LEU A 1 287 ? 20.468 -5.669 -11.740 1.00 92.12 287 LEU A O 1
ATOM 2199 N N . ALA A 1 288 ? 19.259 -7.356 -10.903 1.00 89.06 288 ALA A N 1
ATOM 2200 C CA . ALA A 1 288 ? 20.422 -8.107 -10.439 1.00 89.06 288 ALA A CA 1
ATOM 2201 C C . ALA A 1 288 ? 21.325 -8.542 -11.607 1.00 89.06 288 ALA A C 1
ATOM 2203 O O . ALA A 1 288 ? 22.540 -8.398 -11.516 1.00 89.06 288 ALA A O 1
ATOM 2204 N N . ALA A 1 289 ? 20.751 -9.021 -12.715 1.00 87.25 289 ALA A N 1
ATOM 2205 C CA . ALA A 1 289 ? 21.508 -9.390 -13.911 1.00 87.25 289 ALA A CA 1
ATOM 2206 C C . ALA A 1 289 ? 22.196 -8.181 -14.574 1.00 87.25 289 ALA A C 1
ATOM 2208 O O . ALA A 1 289 ? 23.283 -8.336 -15.126 1.00 87.25 289 ALA A O 1
ATOM 2209 N N . ASP A 1 290 ? 21.601 -6.989 -14.470 1.00 88.00 290 ASP A N 1
ATOM 2210 C CA . ASP A 1 290 ? 22.173 -5.721 -14.949 1.00 88.00 290 ASP A CA 1
ATOM 2211 C C . ASP A 1 290 ? 23.252 -5.157 -14.009 1.00 88.00 290 ASP A C 1
ATOM 2213 O O . ASP A 1 290 ? 23.833 -4.110 -14.266 1.00 88.00 290 ASP A O 1
ATOM 2217 N N . ASN A 1 291 ? 23.541 -5.844 -12.897 1.00 85.69 291 ASN A N 1
ATOM 2218 C CA . ASN A 1 291 ? 24.449 -5.375 -11.852 1.00 85.69 291 ASN A CA 1
ATOM 2219 C C . ASN A 1 291 ? 24.065 -3.983 -11.336 1.00 85.69 291 ASN A C 1
ATOM 2221 O O . ASN A 1 291 ? 24.932 -3.129 -11.146 1.00 85.69 291 ASN A O 1
ATOM 2225 N N . PHE A 1 292 ? 22.776 -3.779 -11.037 1.00 88.62 292 PHE A N 1
ATOM 2226 C CA . PHE A 1 292 ? 22.218 -2.493 -10.607 1.00 88.62 292 PHE A CA 1
ATOM 2227 C C . PHE A 1 292 ? 22.817 -1.898 -9.319 1.00 88.62 292 PHE A C 1
ATOM 2229 O O . PHE A 1 292 ? 22.328 -0.874 -8.866 1.00 88.62 292 PHE A O 1
ATOM 2236 N N . LEU A 1 293 ? 23.799 -2.531 -8.670 1.00 86.56 293 LEU A N 1
ATOM 2237 C CA . LEU A 1 293 ? 24.578 -1.943 -7.570 1.00 86.56 293 LEU A CA 1
ATOM 2238 C C . LEU A 1 293 ? 25.868 -1.260 -8.048 1.00 86.56 293 LEU A C 1
ATOM 2240 O O . LEU A 1 293 ? 26.445 -0.480 -7.297 1.00 86.56 293 LEU A O 1
ATOM 2244 N N . TRP A 1 294 ? 26.292 -1.531 -9.282 1.00 83.44 294 TRP A N 1
ATOM 2245 C CA . TRP A 1 294 ? 27.528 -1.022 -9.874 1.00 83.44 294 TRP A CA 1
ATOM 2246 C C . TRP A 1 294 ? 27.307 -0.195 -11.133 1.00 83.44 294 TRP A C 1
ATOM 2248 O O . TRP A 1 294 ? 28.065 0.739 -11.385 1.00 83.44 294 TRP A O 1
ATOM 2258 N N . GLN A 1 295 ? 26.300 -0.544 -11.931 1.00 83.31 295 GLN A N 1
ATOM 2259 C CA . GLN A 1 295 ? 25.940 0.175 -13.146 1.00 83.31 295 GLN A CA 1
ATOM 2260 C C . GLN A 1 295 ? 24.456 0.521 -13.087 1.00 83.31 295 GLN A C 1
ATOM 2262 O O . GLN A 1 295 ? 23.633 -0.307 -12.703 1.00 83.31 295 GLN A O 1
ATOM 2267 N N . HIS A 1 296 ? 24.110 1.765 -13.411 1.00 88.38 296 HIS A N 1
ATOM 2268 C CA . HIS A 1 296 ? 22.747 2.269 -13.253 1.00 88.38 296 HIS A CA 1
ATOM 2269 C C . HIS A 1 296 ? 22.393 3.236 -14.372 1.00 88.38 296 HIS A C 1
ATOM 2271 O O . HIS A 1 296 ? 23.264 3.889 -14.937 1.00 88.38 296 HIS A O 1
ATOM 2277 N N . ASN A 1 297 ? 21.110 3.354 -14.673 1.00 89.00 297 ASN A N 1
ATOM 2278 C CA . ASN A 1 297 ? 20.560 4.370 -15.560 1.00 89.00 297 ASN A CA 1
ATOM 2279 C C . ASN A 1 297 ? 19.198 4.835 -15.025 1.00 89.00 297 ASN A C 1
ATOM 2281 O O . ASN A 1 297 ? 18.751 4.415 -13.953 1.00 89.00 297 ASN A O 1
ATOM 2285 N N . LEU A 1 298 ? 18.523 5.705 -15.774 1.00 90.50 298 LEU A N 1
ATOM 2286 C CA . LEU A 1 298 ? 17.211 6.209 -15.380 1.00 90.50 298 LEU A CA 1
ATOM 2287 C C . LEU A 1 298 ? 16.164 5.086 -15.260 1.00 90.50 298 LEU A C 1
ATOM 2289 O O . LEU A 1 298 ? 15.409 5.076 -14.288 1.00 90.50 298 LEU A O 1
ATOM 2293 N N . HIS A 1 299 ? 16.166 4.101 -16.169 1.00 94.38 299 HIS A N 1
ATOM 2294 C CA . HIS A 1 299 ? 15.261 2.948 -16.085 1.00 94.38 299 HIS A CA 1
ATOM 2295 C C . HIS A 1 299 ? 15.504 2.127 -14.813 1.00 94.38 299 HIS A C 1
ATOM 2297 O O . HIS A 1 299 ? 14.547 1.638 -14.218 1.00 94.38 299 HIS A O 1
ATOM 2303 N N . THR A 1 300 ? 16.756 2.017 -14.346 1.00 94.50 300 THR A N 1
ATOM 2304 C CA . THR A 1 300 ? 17.086 1.388 -13.058 1.00 94.50 300 THR A CA 1
ATOM 2305 C C . THR A 1 300 ? 16.348 2.080 -11.913 1.00 94.50 300 THR A C 1
ATOM 2307 O O . THR A 1 300 ? 15.676 1.415 -11.129 1.00 94.50 300 THR A O 1
ATOM 2310 N N . VAL A 1 301 ? 16.434 3.413 -11.827 1.00 94.19 301 VAL A N 1
ATOM 2311 C CA . VAL A 1 301 ? 15.778 4.190 -10.763 1.00 94.19 301 VAL A CA 1
ATOM 2312 C C . VAL A 1 301 ? 14.259 4.101 -10.877 1.00 94.19 301 VAL A C 1
ATOM 2314 O O . VAL A 1 301 ? 13.599 3.796 -9.888 1.00 94.19 301 VAL A O 1
ATOM 2317 N N . GLN A 1 302 ? 13.697 4.287 -12.072 1.00 95.00 302 GLN A N 1
ATOM 2318 C CA . GLN A 1 302 ? 12.254 4.176 -12.306 1.00 95.00 302 GLN A CA 1
ATOM 2319 C C . GLN A 1 302 ? 11.719 2.790 -11.918 1.00 95.00 302 GLN A C 1
ATOM 2321 O O . GLN A 1 302 ? 10.720 2.683 -11.204 1.00 95.00 302 GLN A O 1
ATOM 2326 N N . CYS A 1 303 ? 12.424 1.726 -12.314 1.00 96.69 303 CYS A N 1
ATOM 2327 C CA . CYS A 1 303 ? 12.071 0.356 -11.961 1.00 96.69 303 CYS A CA 1
ATOM 2328 C C . CYS A 1 303 ? 12.138 0.136 -10.446 1.00 96.69 303 CYS A C 1
ATOM 2330 O O . CYS A 1 303 ? 11.232 -0.471 -9.881 1.00 96.69 303 CYS A O 1
ATOM 2332 N N . LEU A 1 304 ? 13.183 0.631 -9.775 1.00 95.31 304 LEU A N 1
ATOM 2333 C CA . LEU A 1 304 ? 13.332 0.516 -8.324 1.00 95.31 304 LEU A CA 1
ATOM 2334 C C . LEU A 1 304 ? 12.225 1.254 -7.564 1.00 95.31 304 LEU A C 1
ATOM 2336 O O . LEU A 1 304 ? 11.679 0.700 -6.612 1.00 95.31 304 LEU A O 1
ATOM 2340 N N . VAL A 1 305 ? 11.853 2.466 -7.986 1.00 91.50 305 VAL A N 1
ATOM 2341 C CA . VAL A 1 305 ? 10.784 3.235 -7.330 1.00 91.50 305 VAL A CA 1
ATOM 2342 C C . VAL A 1 305 ? 9.428 2.540 -7.490 1.00 91.50 305 VAL A C 1
ATOM 2344 O O . VAL A 1 305 ? 8.704 2.388 -6.504 1.00 91.50 305 VAL A O 1
ATOM 2347 N N . LEU A 1 306 ? 9.105 2.037 -8.687 1.00 91.75 306 LEU A N 1
ATOM 2348 C CA . LEU A 1 306 ? 7.889 1.244 -8.910 1.00 91.75 306 LEU A CA 1
ATOM 2349 C C . LEU A 1 306 ? 7.914 -0.088 -8.143 1.00 91.75 306 LEU A C 1
ATOM 2351 O O . LEU A 1 306 ? 6.884 -0.534 -7.638 1.00 91.75 306 LEU A O 1
ATOM 2355 N N . LEU A 1 307 ? 9.089 -0.705 -7.989 1.00 91.94 307 LEU A N 1
ATOM 2356 C CA . LEU A 1 307 ? 9.258 -1.926 -7.204 1.00 91.94 307 LEU A CA 1
ATOM 2357 C C . LEU A 1 307 ? 9.035 -1.668 -5.708 1.00 91.94 307 LEU A C 1
ATOM 2359 O O . LEU A 1 307 ? 8.336 -2.443 -5.060 1.00 91.94 307 LEU A O 1
ATOM 2363 N N . ILE A 1 308 ? 9.570 -0.569 -5.166 1.00 85.81 308 ILE A N 1
ATOM 2364 C CA . ILE A 1 308 ? 9.327 -0.120 -3.784 1.00 85.81 308 ILE A CA 1
ATOM 2365 C C . ILE A 1 308 ? 7.838 0.129 -3.562 1.00 85.81 308 ILE A C 1
ATOM 2367 O O . ILE A 1 308 ? 7.288 -0.339 -2.567 1.00 85.81 308 ILE A O 1
ATOM 2371 N N . TYR A 1 309 ? 7.184 0.822 -4.496 1.00 82.00 309 TYR A N 1
ATOM 2372 C CA . TYR A 1 309 ? 5.743 1.044 -4.455 1.00 82.00 309 TYR A CA 1
ATOM 2373 C C . TYR A 1 309 ? 4.988 -0.294 -4.390 1.00 82.00 309 TYR A C 1
ATOM 2375 O O . TYR A 1 309 ? 4.246 -0.537 -3.439 1.00 82.00 309 TYR A O 1
ATOM 2383 N N . ALA A 1 310 ? 5.267 -1.220 -5.310 1.00 79.81 310 ALA A N 1
ATOM 2384 C CA . ALA A 1 310 ? 4.622 -2.530 -5.338 1.00 79.81 310 ALA A CA 1
ATOM 2385 C C . ALA A 1 310 ? 4.897 -3.380 -4.080 1.00 79.81 310 ALA A C 1
ATOM 2387 O O . ALA A 1 310 ? 4.034 -4.137 -3.643 1.00 79.81 310 ALA A O 1
ATOM 2388 N N . ILE A 1 311 ? 6.096 -3.289 -3.490 1.00 77.00 311 ILE A N 1
ATOM 2389 C CA . ILE A 1 311 ? 6.454 -4.000 -2.252 1.00 77.00 311 ILE A CA 1
ATOM 2390 C C . ILE A 1 311 ? 5.704 -3.414 -1.055 1.00 77.00 311 ILE A C 1
ATOM 2392 O O . ILE A 1 311 ? 5.132 -4.183 -0.285 1.00 77.00 311 ILE A O 1
ATOM 2396 N N . ASN A 1 312 ? 5.661 -2.086 -0.915 1.00 71.50 312 ASN A N 1
ATOM 2397 C CA . ASN A 1 312 ? 4.938 -1.417 0.169 1.00 71.50 312 ASN A CA 1
ATOM 2398 C C . ASN A 1 312 ? 3.440 -1.743 0.126 1.00 71.50 312 ASN A C 1
ATOM 2400 O O . ASN A 1 312 ? 2.851 -2.053 1.158 1.00 71.50 312 ASN A O 1
ATOM 2404 N N . HIS A 1 313 ? 2.848 -1.753 -1.071 1.00 66.81 313 HIS A N 1
ATOM 2405 C CA . HIS A 1 313 ? 1.447 -2.130 -1.278 1.00 66.81 313 HIS A CA 1
ATOM 2406 C C . HIS A 1 313 ? 1.180 -3.639 -1.151 1.00 66.81 313 HIS A C 1
ATOM 2408 O O . HIS A 1 313 ? 0.032 -4.050 -1.067 1.00 66.81 313 HIS A O 1
ATOM 2414 N N . ALA A 1 314 ? 2.227 -4.464 -1.086 1.00 61.34 314 ALA A N 1
ATOM 2415 C CA . ALA A 1 314 ? 2.145 -5.877 -0.722 1.00 61.34 314 ALA A CA 1
ATOM 2416 C C . ALA A 1 314 ? 2.589 -6.135 0.735 1.00 61.34 314 ALA A C 1
ATOM 2418 O O . ALA A 1 314 ? 2.892 -7.278 1.078 1.00 61.34 314 ALA A O 1
ATOM 2419 N N . HIS A 1 315 ? 2.688 -5.085 1.563 1.00 51.97 315 HIS A N 1
ATOM 2420 C CA . HIS A 1 315 ? 3.149 -5.122 2.959 1.00 51.97 315 HIS A CA 1
ATOM 2421 C C . HIS A 1 315 ? 4.543 -5.744 3.168 1.00 51.97 315 HIS A C 1
ATOM 2423 O O . HIS A 1 315 ? 4.850 -6.288 4.228 1.00 51.97 315 HIS A O 1
ATOM 2429 N N . GLY A 1 316 ? 5.414 -5.671 2.159 1.00 58.00 316 GLY A N 1
ATOM 2430 C CA . GLY A 1 316 ? 6.795 -6.138 2.252 1.00 58.00 316 GLY A CA 1
ATOM 2431 C C . GLY A 1 316 ? 7.764 -5.058 2.761 1.00 58.00 316 GLY A C 1
ATOM 2432 O O . GLY A 1 316 ? 7.489 -3.863 2.647 1.00 58.00 316 GLY A O 1
ATOM 2433 N N . PRO A 1 317 ? 8.943 -5.443 3.283 1.00 69.00 317 PRO A N 1
ATOM 2434 C CA . PRO A 1 317 ? 9.950 -4.487 3.733 1.00 69.00 317 PRO A CA 1
ATOM 2435 C C . PRO A 1 317 ? 10.675 -3.846 2.539 1.00 69.00 317 PRO A C 1
ATOM 2437 O O . PRO A 1 317 ? 11.444 -4.510 1.845 1.00 69.00 317 PRO A O 1
ATOM 2440 N N . ALA A 1 318 ? 10.481 -2.542 2.323 1.00 77.50 318 ALA A N 1
ATOM 2441 C CA . ALA A 1 318 ? 11.142 -1.804 1.238 1.00 77.50 318 ALA A CA 1
ATOM 2442 C C . ALA A 1 318 ? 12.202 -0.786 1.706 1.00 77.50 318 ALA A C 1
ATOM 2444 O O . ALA A 1 318 ? 12.861 -0.172 0.872 1.00 77.50 318 ALA A O 1
ATOM 2445 N N . TRP A 1 319 ? 12.407 -0.605 3.018 1.00 74.94 319 TRP A N 1
ATOM 2446 C CA . TRP A 1 319 ? 13.261 0.466 3.564 1.00 74.94 319 TRP A CA 1
ATOM 2447 C C . TRP A 1 319 ? 14.715 0.417 3.073 1.00 74.94 319 TRP A C 1
ATOM 2449 O O . TRP A 1 319 ? 15.268 1.429 2.648 1.00 74.94 319 TRP A O 1
ATOM 2459 N N . ALA A 1 320 ? 15.331 -0.770 3.083 1.00 83.50 320 ALA A N 1
ATOM 2460 C CA . ALA A 1 320 ? 16.695 -0.938 2.583 1.00 83.50 320 ALA A CA 1
ATOM 2461 C C . ALA A 1 320 ? 16.787 -0.605 1.085 1.00 83.50 320 ALA A C 1
ATOM 2463 O O . ALA A 1 320 ? 17.691 0.112 0.663 1.00 83.50 320 ALA A O 1
ATOM 2464 N N . LEU A 1 321 ? 15.804 -1.063 0.302 1.00 84.94 321 LEU A N 1
ATOM 2465 C CA . LEU A 1 321 ? 15.725 -0.789 -1.130 1.00 84.94 321 LEU A CA 1
ATOM 2466 C C . LEU A 1 321 ? 15.528 0.707 -1.405 1.00 84.94 321 LEU A C 1
ATOM 2468 O O . LEU A 1 321 ? 16.137 1.230 -2.333 1.00 84.94 321 LEU A O 1
ATOM 2472 N N . LEU A 1 322 ? 14.749 1.409 -0.578 1.00 83.62 322 LEU A N 1
ATOM 2473 C CA . LEU A 1 322 ? 14.574 2.861 -0.648 1.00 83.62 322 LEU A CA 1
ATOM 2474 C C . LEU A 1 322 ? 15.896 3.603 -0.418 1.00 83.62 322 LEU A C 1
ATOM 2476 O O . LEU A 1 322 ? 16.249 4.467 -1.218 1.00 83.62 322 LEU A O 1
ATOM 2480 N N . GLY A 1 323 ? 16.660 3.226 0.613 1.00 82.62 323 GLY A N 1
ATOM 2481 C CA . GLY A 1 323 ? 17.985 3.799 0.870 1.00 82.62 323 GLY A CA 1
ATOM 2482 C C . GLY A 1 323 ? 18.968 3.556 -0.282 1.00 82.62 323 GLY A C 1
ATOM 2483 O O . GLY A 1 323 ? 19.655 4.477 -0.719 1.00 82.62 323 GLY A O 1
ATOM 2484 N N . THR A 1 324 ? 18.993 2.338 -0.835 1.00 88.00 324 THR A N 1
ATOM 2485 C CA . THR A 1 324 ? 19.797 2.018 -2.025 1.00 88.00 324 THR A CA 1
ATOM 2486 C C . THR A 1 324 ? 19.361 2.837 -3.240 1.00 88.00 324 THR A C 1
ATOM 2488 O O . THR A 1 324 ? 20.206 3.398 -3.930 1.00 88.00 324 THR A O 1
ATOM 2491 N N . THR A 1 325 ? 18.055 2.957 -3.480 1.00 90.12 325 THR A N 1
ATOM 2492 C CA . THR A 1 325 ? 17.499 3.703 -4.619 1.00 90.12 325 THR A CA 1
ATOM 2493 C C . THR A 1 325 ? 17.836 5.185 -4.537 1.00 90.12 325 THR A C 1
ATOM 2495 O O . THR A 1 325 ? 18.207 5.771 -5.549 1.00 90.12 325 THR A O 1
ATOM 2498 N N . LEU A 1 326 ? 17.788 5.780 -3.340 1.00 85.50 326 LEU A N 1
ATOM 2499 C CA . LEU A 1 326 ? 18.216 7.161 -3.118 1.00 85.50 326 LEU A CA 1
ATOM 2500 C C . LEU A 1 326 ? 19.690 7.356 -3.496 1.00 85.50 326 LEU A C 1
ATOM 2502 O O . LEU A 1 326 ? 20.018 8.282 -4.233 1.00 85.50 326 LEU A O 1
ATOM 2506 N N . ASN A 1 327 ? 20.572 6.463 -3.043 1.00 86.62 327 ASN A N 1
ATOM 2507 C CA . ASN A 1 327 ? 21.996 6.541 -3.371 1.00 86.62 327 ASN A CA 1
ATOM 2508 C C . ASN A 1 327 ? 22.254 6.364 -4.874 1.00 86.62 327 ASN A C 1
ATOM 2510 O O . ASN A 1 327 ? 23.093 7.066 -5.431 1.00 86.62 327 ASN A O 1
ATOM 2514 N N . ILE A 1 328 ? 21.511 5.477 -5.544 1.00 88.31 328 ILE A N 1
ATOM 2515 C CA . ILE A 1 328 ? 21.593 5.300 -7.001 1.00 88.31 328 ILE A CA 1
ATOM 2516 C C . ILE A 1 328 ? 21.094 6.554 -7.731 1.00 88.31 328 ILE A C 1
ATOM 2518 O O . ILE A 1 328 ? 21.750 7.013 -8.661 1.00 88.31 328 ILE A O 1
ATOM 2522 N N . ALA A 1 329 ? 19.982 7.151 -7.293 1.00 86.44 329 ALA A N 1
ATOM 2523 C CA . ALA A 1 329 ? 19.460 8.393 -7.863 1.00 86.4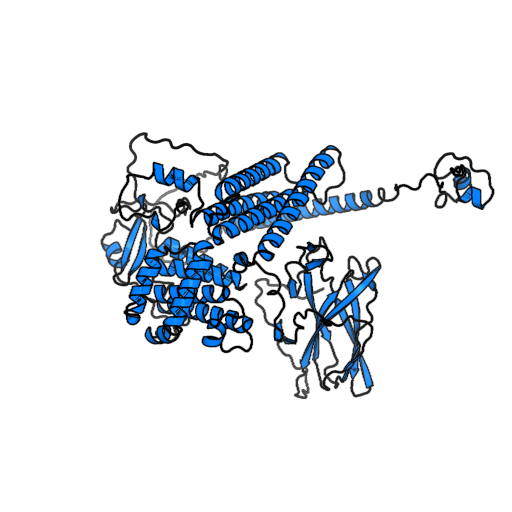4 329 ALA A CA 1
ATOM 2524 C C . ALA A 1 329 ? 20.476 9.542 -7.738 1.00 86.44 329 ALA A C 1
ATOM 2526 O O . ALA A 1 329 ? 20.708 10.283 -8.693 1.00 86.44 329 ALA A O 1
ATOM 2527 N N . VAL A 1 330 ? 21.150 9.651 -6.588 1.00 83.38 330 VAL A N 1
ATOM 2528 C CA . VAL A 1 330 ? 22.266 10.589 -6.396 1.00 83.38 330 VAL A CA 1
ATOM 2529 C C . VAL A 1 330 ? 23.422 10.258 -7.346 1.00 83.38 330 VAL A C 1
ATOM 2531 O O . VAL A 1 330 ? 23.934 11.157 -8.011 1.00 83.38 330 VAL A O 1
ATOM 2534 N N . ALA A 1 331 ? 23.790 8.980 -7.475 1.00 83.25 331 ALA A N 1
ATOM 2535 C CA . ALA A 1 331 ? 24.890 8.520 -8.324 1.00 83.25 331 ALA A CA 1
ATOM 2536 C C . ALA A 1 331 ? 24.666 8.756 -9.827 1.00 83.25 331 ALA A C 1
ATOM 2538 O O . ALA A 1 331 ? 25.647 8.859 -10.561 1.00 83.25 331 ALA A O 1
ATOM 2539 N N . ILE A 1 332 ? 23.416 8.878 -10.288 1.00 84.56 332 ILE A N 1
ATOM 2540 C CA . ILE A 1 332 ? 23.087 9.265 -11.672 1.00 84.56 332 ILE A CA 1
ATOM 2541 C C . ILE A 1 332 ? 22.764 10.761 -11.826 1.00 84.56 332 ILE A C 1
ATOM 2543 O O . ILE A 1 332 ? 22.423 11.197 -12.920 1.00 84.56 332 ILE A O 1
ATOM 2547 N N . GLY A 1 333 ? 22.883 11.551 -10.752 1.00 77.81 333 GLY A N 1
ATOM 2548 C CA . GLY A 1 333 ? 22.754 13.010 -10.794 1.00 77.81 333 GLY A CA 1
ATOM 2549 C C . GLY A 1 333 ? 21.344 13.570 -10.590 1.00 77.81 333 GLY A C 1
ATOM 2550 O O . GLY A 1 333 ? 21.170 14.772 -10.735 1.00 77.81 333 GLY A O 1
ATOM 2551 N N . CYS A 1 334 ? 20.348 12.777 -10.174 1.00 81.31 334 CYS A N 1
ATOM 2552 C CA . CYS A 1 334 ? 18.970 13.262 -9.945 1.00 81.31 334 CYS A CA 1
ATOM 2553 C C . CYS A 1 334 ? 18.831 14.293 -8.807 1.00 81.31 334 CYS A C 1
ATOM 2555 O O . CYS A 1 334 ? 17.748 14.825 -8.582 1.00 81.31 334 CYS A O 1
ATOM 2557 N N . HIS A 1 335 ? 19.901 14.530 -8.050 1.00 76.94 335 HIS A N 1
ATOM 2558 C CA . HIS A 1 335 ? 19.960 15.493 -6.953 1.00 76.94 335 HIS A CA 1
ATOM 2559 C C . HIS A 1 335 ? 20.432 16.890 -7.401 1.00 76.94 335 HIS A C 1
ATOM 2561 O O . HIS A 1 335 ? 20.594 17.773 -6.563 1.00 76.94 335 HIS A O 1
ATOM 2567 N N . VAL A 1 336 ? 20.695 17.071 -8.698 1.00 75.25 336 VAL A N 1
ATOM 2568 C CA . VAL A 1 336 ? 21.232 18.297 -9.295 1.00 75.25 336 VAL A CA 1
ATOM 2569 C C . VAL A 1 336 ? 20.262 18.769 -10.375 1.00 75.25 336 VAL A C 1
ATOM 2571 O O . VAL A 1 336 ? 19.841 17.973 -11.214 1.00 75.25 336 VAL A O 1
ATOM 2574 N N . ASP A 1 337 ? 19.900 20.054 -10.356 1.00 70.12 337 ASP A N 1
ATOM 2575 C CA . ASP A 1 337 ? 19.032 20.623 -11.390 1.00 70.12 337 ASP A CA 1
ATOM 2576 C C . ASP A 1 337 ? 19.770 20.622 -12.746 1.00 70.12 337 ASP A C 1
ATOM 2578 O O . ASP A 1 337 ? 20.942 21.016 -12.793 1.00 70.12 337 ASP A O 1
ATOM 2582 N N . PRO A 1 338 ? 19.111 20.247 -13.862 1.00 65.88 338 PRO A N 1
ATOM 2583 C CA . PRO A 1 338 ? 19.736 20.210 -15.187 1.00 65.88 338 PRO A CA 1
ATOM 2584 C C . PRO A 1 338 ? 20.399 21.519 -15.620 1.00 65.88 338 PRO A C 1
ATOM 2586 O O . PRO A 1 338 ? 21.429 21.484 -16.280 1.00 65.88 338 PRO A O 1
ATOM 2589 N N . GLU A 1 339 ? 19.856 22.665 -15.200 1.00 63.41 339 GLU A N 1
ATOM 2590 C CA . GLU A 1 339 ? 20.412 24.003 -15.471 1.00 63.41 339 GLU A CA 1
ATOM 2591 C C . GLU A 1 339 ? 21.801 24.214 -14.839 1.00 63.41 339 GLU A C 1
ATOM 2593 O O . GLU A 1 339 ? 22.565 25.055 -15.297 1.00 63.41 339 GLU A O 1
ATOM 2598 N N . THR A 1 340 ? 22.137 23.444 -13.800 1.00 62.09 340 THR A N 1
ATOM 2599 C CA . THR A 1 340 ? 23.410 23.533 -13.061 1.00 62.09 340 THR A CA 1
ATOM 2600 C C . THR A 1 340 ? 24.429 22.463 -13.477 1.00 62.09 340 THR A C 1
ATOM 2602 O O . THR A 1 340 ? 25.568 22.454 -12.994 1.00 62.09 340 THR A O 1
ATOM 2605 N N . LEU A 1 341 ? 24.024 21.550 -14.369 1.00 56.16 341 LEU A N 1
ATOM 2606 C CA . LEU A 1 341 ? 24.885 20.560 -15.009 1.00 56.16 341 LEU A CA 1
ATOM 2607 C C . LEU A 1 341 ? 25.530 21.204 -16.240 1.00 56.16 341 LEU A C 1
ATOM 2609 O O . LEU A 1 341 ? 25.018 21.054 -17.346 1.00 56.16 341 LEU A O 1
ATOM 2613 N N . ASP A 1 342 ? 26.641 21.924 -16.056 1.00 47.91 342 ASP A N 1
ATOM 2614 C CA . ASP A 1 342 ? 27.335 22.574 -17.173 1.00 47.91 342 ASP A CA 1
ATOM 2615 C C . ASP A 1 342 ? 28.696 21.943 -17.516 1.00 47.91 342 ASP A C 1
ATOM 2617 O O . ASP A 1 342 ? 29.474 21.516 -16.655 1.00 47.91 342 ASP A O 1
ATOM 2621 N N . ASN A 1 343 ? 28.965 21.882 -18.823 1.00 41.16 343 ASN A N 1
ATOM 2622 C CA . ASN A 1 343 ? 30.101 21.224 -19.469 1.00 41.16 343 ASN A CA 1
ATOM 2623 C C . ASN A 1 343 ? 31.383 22.053 -19.355 1.00 41.16 343 ASN A C 1
ATOM 2625 O O . ASN A 1 343 ? 31.919 22.490 -20.366 1.00 41.16 343 ASN A O 1
ATOM 2629 N N . THR A 1 344 ? 31.912 22.293 -18.158 1.00 33.84 344 THR A N 1
ATOM 2630 C CA . THR A 1 344 ? 33.306 22.754 -18.063 1.00 33.84 344 THR A CA 1
ATOM 2631 C C . THR A 1 344 ? 33.915 22.498 -16.697 1.00 33.84 344 THR A C 1
ATOM 2633 O O . THR A 1 344 ? 33.356 22.821 -15.654 1.00 33.84 344 THR A O 1
ATOM 2636 N N . CYS A 1 345 ? 35.109 21.918 -16.741 1.00 33.25 345 CYS A N 1
ATOM 2637 C CA . CYS A 1 345 ? 35.988 21.663 -15.618 1.00 33.25 345 CYS A CA 1
ATOM 2638 C C . CYS A 1 345 ? 36.382 22.995 -14.962 1.00 33.25 345 CYS A C 1
ATOM 2640 O O . CYS A 1 345 ? 36.919 23.844 -15.668 1.00 33.25 345 CYS A O 1
ATOM 2642 N N . LEU A 1 346 ? 36.150 23.170 -13.654 1.00 32.09 346 LEU A N 1
ATOM 2643 C CA . LEU A 1 346 ? 37.029 23.870 -12.694 1.00 32.09 346 LEU A CA 1
ATOM 2644 C C . LEU A 1 346 ? 36.419 23.803 -11.278 1.00 32.09 346 LEU A C 1
ATOM 2646 O O . LEU A 1 346 ? 35.271 24.181 -11.058 1.00 32.09 346 LEU A O 1
ATOM 2650 N N . GLY A 1 347 ? 37.184 23.261 -10.327 1.00 28.88 347 GLY A N 1
ATOM 2651 C CA . GLY A 1 347 ? 36.696 22.811 -9.023 1.00 28.88 347 GLY A CA 1
ATOM 2652 C C . GLY A 1 347 ? 36.813 23.808 -7.867 1.00 28.88 347 GLY A C 1
ATOM 2653 O O . GLY A 1 347 ? 37.491 24.828 -7.952 1.00 28.88 347 GLY A O 1
ATOM 2654 N N . ASN A 1 348 ? 36.192 23.439 -6.740 1.00 29.09 348 ASN A N 1
ATOM 2655 C CA . ASN A 1 348 ? 36.611 23.822 -5.391 1.00 29.09 348 ASN A CA 1
ATOM 2656 C C . ASN A 1 348 ? 36.145 22.779 -4.356 1.00 29.09 348 ASN A C 1
ATOM 2658 O O . ASN A 1 348 ? 35.135 22.102 -4.536 1.00 29.09 348 ASN A O 1
ATOM 2662 N N . LEU A 1 349 ? 36.936 22.621 -3.292 1.00 34.16 349 LEU A N 1
ATOM 2663 C CA . LEU A 1 349 ? 36.810 21.584 -2.264 1.00 34.16 349 LEU A CA 1
ATOM 2664 C C . LEU A 1 349 ? 35.847 22.023 -1.149 1.00 34.16 349 LEU A C 1
ATOM 2666 O O . LEU A 1 349 ? 36.174 22.932 -0.389 1.00 34.16 349 LEU A O 1
ATOM 2670 N N . THR A 1 350 ? 34.713 21.337 -0.976 1.00 27.95 350 THR A N 1
ATOM 2671 C CA . THR A 1 350 ? 33.937 21.386 0.276 1.00 27.95 350 THR A CA 1
ATOM 2672 C C . THR A 1 350 ? 33.483 19.983 0.704 1.00 27.95 350 THR A C 1
ATOM 2674 O O . THR A 1 350 ? 33.185 19.138 -0.143 1.00 27.95 350 THR A O 1
ATOM 2677 N N . PRO A 1 351 ? 33.469 19.687 2.017 1.00 32.66 351 PRO A N 1
ATOM 2678 C CA . PRO A 1 351 ? 32.999 18.411 2.541 1.00 32.66 351 PRO A CA 1
ATOM 2679 C C . PRO A 1 351 ? 31.475 18.306 2.371 1.00 32.66 351 PRO A C 1
ATOM 2681 O O . PRO A 1 351 ? 30.744 19.257 2.640 1.00 32.66 351 PRO A O 1
ATOM 2684 N N . PHE A 1 352 ? 31.019 17.144 1.903 1.00 38.38 352 PHE A N 1
ATOM 2685 C CA . PHE A 1 352 ? 29.651 16.852 1.469 1.00 38.38 352 PHE A CA 1
ATOM 2686 C C . PHE A 1 352 ? 28.550 17.397 2.402 1.00 38.38 352 PHE A C 1
ATOM 2688 O O . PHE A 1 352 ? 28.328 16.879 3.498 1.00 38.38 352 PHE A O 1
ATOM 2695 N N . ARG A 1 353 ? 27.788 18.382 1.912 1.00 35.50 353 ARG A N 1
ATOM 2696 C CA . ARG A 1 353 ? 26.386 18.603 2.290 1.00 35.50 353 ARG A CA 1
ATOM 2697 C C . ARG A 1 353 ? 25.524 18.225 1.089 1.00 35.50 353 ARG A C 1
ATOM 2699 O O . ARG A 1 353 ? 25.667 18.823 0.029 1.00 35.50 353 ARG A O 1
ATOM 2706 N N . LEU A 1 354 ? 24.643 17.240 1.255 1.00 41.88 354 LEU A N 1
ATOM 2707 C CA . LEU A 1 354 ? 23.519 17.023 0.343 1.00 41.88 354 LEU A CA 1
ATOM 2708 C C . LEU A 1 354 ? 22.555 18.204 0.525 1.00 41.88 354 LEU A C 1
ATOM 2710 O O . LEU A 1 354 ? 21.705 18.184 1.415 1.00 41.88 354 LEU A O 1
ATOM 2714 N N . ASP A 1 355 ? 22.723 19.263 -0.265 1.00 45.22 355 ASP A N 1
ATOM 2715 C CA . ASP A 1 355 ? 21.697 20.296 -0.382 1.00 45.22 355 ASP A CA 1
ATOM 2716 C C . ASP A 1 355 ? 20.548 19.692 -1.203 1.00 45.22 355 ASP A C 1
ATOM 2718 O O . ASP A 1 355 ? 20.567 19.685 -2.428 1.00 45.22 355 ASP A O 1
ATOM 2722 N N . ASN A 1 356 ? 19.535 19.148 -0.518 1.00 48.38 356 ASN A N 1
ATOM 2723 C CA . ASN A 1 356 ? 18.324 18.559 -1.115 1.00 48.38 356 ASN A CA 1
ATOM 2724 C C . ASN A 1 356 ? 17.389 19.624 -1.741 1.00 48.38 356 ASN A C 1
ATOM 2726 O O . ASN A 1 356 ? 16.170 19.558 -1.588 1.00 48.38 356 ASN A O 1
ATOM 2730 N N . LYS A 1 357 ? 17.941 20.645 -2.402 1.00 57.34 357 LYS A N 1
ATOM 2731 C CA . LYS A 1 357 ? 17.206 21.775 -2.992 1.00 57.34 357 LYS A CA 1
ATOM 2732 C C . LYS A 1 357 ? 16.894 21.550 -4.474 1.00 57.34 357 LYS A C 1
ATOM 2734 O O . LYS A 1 357 ? 16.991 22.478 -5.265 1.00 57.34 357 LYS A O 1
ATOM 2739 N N . VAL A 1 358 ? 16.521 20.329 -4.848 1.00 64.75 358 VAL A N 1
ATOM 2740 C CA . VAL A 1 358 ? 16.038 20.044 -6.208 1.00 64.75 358 VAL A CA 1
ATOM 2741 C C . VAL A 1 358 ? 14.619 20.575 -6.343 1.00 64.75 358 VAL A C 1
ATOM 2743 O O . VAL A 1 358 ? 13.802 20.417 -5.423 1.00 64.75 358 VAL A O 1
ATOM 2746 N N . ARG A 1 359 ? 14.310 21.208 -7.477 1.00 71.75 359 ARG A N 1
ATOM 2747 C CA . ARG A 1 359 ? 12.935 21.631 -7.760 1.00 71.75 359 ARG A CA 1
ATOM 2748 C C . ARG A 1 359 ? 12.029 20.399 -7.841 1.00 71.75 359 ARG A C 1
ATOM 2750 O O . ARG A 1 359 ? 12.407 19.357 -8.369 1.00 71.75 359 ARG A O 1
ATOM 2757 N N . LEU A 1 360 ? 10.813 20.508 -7.301 1.00 75.88 360 LEU A N 1
ATOM 2758 C CA . LEU A 1 360 ? 9.803 19.478 -7.550 1.00 75.88 360 LEU A CA 1
ATOM 2759 C C . LEU A 1 360 ? 9.497 19.424 -9.057 1.00 75.88 360 LEU A C 1
ATOM 2761 O O . LEU A 1 360 ? 9.637 20.453 -9.724 1.00 75.88 360 LEU A O 1
ATOM 2765 N N . PRO A 1 361 ? 9.060 18.265 -9.583 1.00 79.00 361 PRO A N 1
ATOM 2766 C CA . PRO A 1 361 ? 8.628 18.162 -10.970 1.00 79.00 361 PRO A CA 1
ATOM 2767 C C . PRO A 1 361 ? 7.622 19.253 -11.347 1.00 79.00 361 PRO A C 1
ATOM 2769 O O . PRO A 1 361 ? 6.808 19.672 -10.516 1.00 79.00 361 PRO A O 1
ATOM 2772 N N . ALA A 1 362 ? 7.673 19.690 -12.604 1.00 82.38 362 ALA A N 1
ATOM 2773 C CA . ALA A 1 362 ? 6.717 20.650 -13.130 1.00 82.38 362 ALA A CA 1
ATOM 2774 C C . ALA A 1 362 ? 5.294 20.064 -13.119 1.00 82.38 362 ALA A C 1
ATOM 2776 O O . ALA A 1 362 ? 5.093 18.872 -13.348 1.00 82.38 362 ALA A O 1
ATOM 2777 N N . ASP A 1 363 ? 4.306 20.911 -12.841 1.00 85.31 363 ASP A N 1
ATOM 2778 C CA . ASP A 1 363 ? 2.885 20.553 -12.850 1.00 85.31 363 ASP A CA 1
ATOM 2779 C C . ASP A 1 363 ? 2.348 20.573 -14.291 1.00 85.31 363 ASP A C 1
ATOM 2781 O O . ASP A 1 363 ? 1.589 21.469 -14.656 1.00 85.31 363 ASP A O 1
ATOM 2785 N N . LEU A 1 364 ? 2.829 19.644 -15.122 1.00 83.88 364 LEU A N 1
ATOM 2786 C CA . LEU A 1 364 ? 2.570 19.562 -16.565 1.00 83.88 364 LEU A CA 1
ATOM 2787 C C . LEU A 1 364 ? 2.133 18.148 -16.965 1.00 83.88 364 LEU A C 1
ATOM 2789 O O . LEU A 1 364 ? 2.474 17.175 -16.286 1.00 83.88 364 LEU A O 1
ATOM 2793 N N . ASP A 1 365 ? 1.404 18.050 -18.075 1.00 83.88 365 ASP A N 1
ATOM 2794 C CA . ASP A 1 365 ? 1.153 16.781 -18.755 1.00 83.88 365 ASP A CA 1
ATOM 2795 C C . ASP A 1 365 ? 2.316 16.431 -19.694 1.00 83.88 365 ASP A C 1
ATOM 2797 O O . ASP A 1 365 ? 2.992 17.316 -20.216 1.00 83.88 365 ASP A O 1
ATOM 2801 N N . ASP A 1 366 ? 2.531 15.137 -19.944 1.00 84.50 366 ASP A N 1
ATOM 2802 C CA . ASP A 1 366 ? 3.587 14.658 -20.852 1.00 84.50 366 ASP A CA 1
ATOM 2803 C C . ASP A 1 366 ? 3.512 15.299 -22.248 1.00 84.50 366 ASP A C 1
ATOM 2805 O O . ASP A 1 366 ? 4.532 15.648 -22.835 1.00 84.50 366 ASP A O 1
ATOM 2809 N N . GLU A 1 367 ? 2.299 15.490 -22.772 1.00 79.88 367 GLU A N 1
ATOM 2810 C CA . GLU A 1 367 ? 2.066 16.063 -24.106 1.00 79.88 367 GLU A CA 1
ATOM 2811 C C . GLU A 1 367 ? 2.486 17.540 -24.201 1.00 79.88 367 GLU A C 1
ATOM 2813 O O . GLU A 1 367 ? 2.773 18.042 -25.289 1.00 79.88 367 GLU A O 1
ATOM 2818 N N . ASP A 1 368 ? 2.568 18.230 -23.059 1.00 75.62 368 ASP A N 1
ATOM 2819 C CA . ASP A 1 368 ? 3.019 19.619 -22.981 1.00 75.62 368 ASP A CA 1
ATOM 2820 C C . ASP A 1 368 ? 4.555 19.730 -22.950 1.00 75.62 368 ASP A C 1
ATOM 2822 O O . ASP A 1 368 ? 5.104 20.832 -23.071 1.00 75.62 368 ASP A O 1
ATOM 2826 N N . ILE A 1 369 ? 5.273 18.608 -22.809 1.00 75.06 369 ILE A N 1
ATOM 2827 C CA . ILE A 1 369 ? 6.739 18.554 -22.806 1.00 75.06 369 ILE A CA 1
ATOM 2828 C C . ILE A 1 369 ? 7.240 18.619 -24.258 1.00 75.06 369 ILE A C 1
ATOM 2830 O O . ILE A 1 369 ? 7.558 17.618 -24.902 1.00 75.06 369 ILE A O 1
ATOM 2834 N N . LEU A 1 370 ? 7.299 19.833 -24.810 1.00 64.06 370 LEU A N 1
ATOM 2835 C CA . LEU A 1 370 ? 7.724 20.056 -26.194 1.00 64.06 370 LEU A CA 1
ATOM 2836 C C . LEU A 1 370 ? 9.254 19.913 -26.371 1.00 64.06 370 LEU A C 1
ATOM 2838 O O . LEU A 1 370 ? 10.012 20.492 -25.590 1.00 64.06 370 LEU A O 1
ATOM 2842 N N . PRO A 1 371 ? 9.745 19.244 -27.442 1.00 51.88 371 PRO A N 1
ATOM 2843 C CA . PRO A 1 371 ? 11.176 18.969 -27.622 1.00 51.88 371 PRO A CA 1
ATOM 2844 C C . PRO A 1 371 ? 12.091 20.185 -27.811 1.00 51.88 371 PRO A C 1
ATOM 2846 O O . PRO A 1 371 ? 13.294 20.030 -27.665 1.00 51.88 371 PRO A O 1
ATOM 2849 N N . MET A 1 372 ? 11.572 21.366 -28.149 1.00 48.03 372 MET A N 1
ATOM 2850 C CA . MET A 1 372 ? 12.267 22.661 -28.118 1.00 48.03 372 MET A CA 1
ATOM 2851 C C . MET A 1 372 ? 11.236 23.766 -28.381 1.00 48.03 372 MET A C 1
ATOM 2853 O O . MET A 1 372 ? 10.643 23.777 -29.455 1.00 48.03 372 MET A O 1
ATOM 2857 N N . SER A 1 373 ? 11.033 24.694 -27.441 1.00 39.50 373 SER A N 1
ATOM 2858 C CA . SER A 1 373 ? 11.062 26.152 -27.674 1.00 39.50 373 SER A CA 1
ATOM 2859 C C . SER A 1 373 ? 10.333 26.914 -26.565 1.00 39.50 373 SER A C 1
ATOM 2861 O O . SER A 1 373 ? 9.125 26.786 -26.372 1.00 39.50 373 SER A O 1
ATOM 2863 N N . LEU A 1 374 ? 11.090 27.803 -25.923 1.00 47.78 374 LEU A N 1
ATOM 2864 C CA . LEU A 1 374 ? 10.617 29.008 -25.249 1.00 47.78 374 LEU A CA 1
ATOM 2865 C C . LEU A 1 374 ? 9.612 29.735 -26.159 1.00 47.78 374 LEU A C 1
ATOM 2867 O O . LEU A 1 374 ? 9.945 30.063 -27.300 1.00 47.78 374 LEU A O 1
ATOM 2871 N N . GLY A 1 375 ? 8.390 29.975 -25.689 1.00 44.66 375 GLY A N 1
ATOM 2872 C CA . GLY A 1 375 ? 7.417 30.754 -26.462 1.00 44.66 375 GLY A CA 1
ATOM 2873 C C . GLY A 1 375 ? 6.040 30.898 -25.827 1.00 44.66 375 GLY A C 1
ATOM 2874 O O . GLY A 1 375 ? 5.488 31.991 -25.858 1.00 44.66 375 GLY A O 1
ATOM 2875 N N . ASN A 1 376 ? 5.514 29.839 -25.201 1.00 47.28 376 ASN A N 1
ATOM 2876 C CA . ASN A 1 376 ? 4.130 29.815 -24.701 1.00 47.28 376 ASN A CA 1
ATOM 2877 C C . ASN A 1 376 ? 4.012 29.448 -23.208 1.00 47.28 376 ASN A C 1
ATOM 2879 O O . ASN A 1 376 ? 2.954 28.995 -22.772 1.00 47.28 376 ASN A O 1
ATOM 2883 N N . GLU A 1 377 ? 5.071 29.641 -22.413 1.00 51.56 377 GLU A N 1
ATOM 2884 C CA . GLU A 1 377 ? 5.056 29.303 -20.979 1.00 51.56 377 GLU A CA 1
ATOM 2885 C C . GLU A 1 377 ? 3.938 30.029 -20.218 1.00 51.56 377 GLU A C 1
ATOM 2887 O O . GLU A 1 377 ? 3.290 29.423 -19.375 1.00 51.56 377 GLU A O 1
ATOM 2892 N N . GLU A 1 378 ? 3.642 31.291 -20.549 1.00 49.50 378 GLU A N 1
ATOM 2893 C CA . GLU A 1 378 ? 2.612 32.071 -19.846 1.00 49.50 378 GLU A CA 1
ATOM 2894 C C . GLU A 1 378 ? 1.181 31.597 -20.152 1.00 49.50 378 GLU A C 1
ATOM 2896 O O . GLU A 1 378 ? 0.340 31.566 -19.257 1.00 49.50 378 GLU A O 1
ATOM 2901 N N . VAL A 1 379 ? 0.896 31.176 -21.391 1.00 50.44 379 VAL A N 1
ATOM 2902 C CA . VAL A 1 379 ? -0.444 30.705 -21.792 1.00 50.44 379 VAL A CA 1
ATOM 2903 C C . VAL A 1 379 ? -0.710 29.301 -21.244 1.00 50.44 379 VAL A C 1
ATOM 2905 O O . VAL A 1 379 ? -1.781 29.054 -20.687 1.00 50.44 379 VAL A O 1
ATOM 2908 N N . ASN A 1 380 ? 0.281 28.406 -21.322 1.00 51.62 380 ASN A N 1
ATOM 2909 C CA . ASN A 1 380 ? 0.169 27.058 -20.766 1.00 51.62 380 ASN A CA 1
ATOM 2910 C C . ASN A 1 380 ? 0.171 27.080 -19.231 1.00 51.62 380 ASN A C 1
ATOM 2912 O O . ASN A 1 380 ? -0.567 26.315 -18.623 1.00 51.62 380 ASN A O 1
ATOM 2916 N N . ALA A 1 381 ? 0.899 27.994 -18.577 1.00 53.03 381 ALA A N 1
ATOM 2917 C CA . ALA A 1 381 ? 0.849 28.139 -17.121 1.00 53.03 381 ALA A CA 1
ATOM 2918 C C . ALA A 1 381 ? -0.525 28.605 -16.612 1.00 53.03 381 ALA A C 1
ATOM 2920 O O . ALA A 1 381 ? -0.943 28.191 -15.532 1.00 53.03 381 ALA A O 1
ATOM 2921 N N . GLU A 1 382 ? -1.247 29.445 -17.359 1.00 52.84 382 GLU A N 1
ATOM 2922 C CA . GLU A 1 382 ? -2.580 29.924 -16.966 1.00 52.84 382 GLU A CA 1
ATOM 2923 C C . GLU A 1 382 ? -3.675 28.858 -17.191 1.00 52.84 382 GLU A C 1
ATOM 2925 O O . GLU A 1 382 ? -4.557 28.689 -16.347 1.00 52.84 382 GLU A O 1
ATOM 2930 N N . LEU A 1 383 ? -3.586 28.083 -18.281 1.00 53.12 383 LEU A N 1
ATOM 2931 C CA . LEU A 1 383 ? -4.449 26.921 -18.558 1.00 53.12 383 LEU A CA 1
ATOM 2932 C C . LEU A 1 383 ? -4.190 25.769 -17.578 1.00 53.12 383 LEU A C 1
ATOM 2934 O O . LEU A 1 383 ? -5.134 25.234 -16.988 1.00 53.12 383 LEU A O 1
ATOM 2938 N N . ASN A 1 384 ? -2.917 25.470 -17.313 1.00 57.19 384 ASN A N 1
ATOM 2939 C CA . ASN A 1 384 ? -2.518 24.461 -16.338 1.00 57.19 384 ASN A CA 1
ATOM 2940 C C . ASN A 1 384 ? -2.830 24.910 -14.917 1.00 57.19 384 ASN A C 1
ATOM 2942 O O . ASN A 1 384 ? -3.038 24.062 -14.075 1.00 57.19 384 ASN A O 1
ATOM 2946 N N . LYS A 1 385 ? -2.991 26.205 -14.606 1.00 63.16 385 LYS A N 1
ATOM 2947 C CA . LYS A 1 385 ? -3.543 26.623 -13.301 1.00 63.16 385 LYS A CA 1
ATOM 2948 C C . LYS A 1 385 ? -4.997 26.191 -13.112 1.00 63.16 385 LYS A C 1
ATOM 2950 O O . LYS A 1 385 ? -5.378 25.901 -11.975 1.00 63.16 385 LYS A O 1
ATOM 2955 N N . GLN A 1 386 ? -5.794 26.142 -14.180 1.00 72.44 386 GLN A N 1
ATOM 2956 C CA . GLN A 1 386 ? -7.215 25.830 -14.078 1.00 72.44 386 GLN A CA 1
ATOM 2957 C C . GLN A 1 386 ? -7.466 24.330 -13.947 1.00 72.44 386 GLN A C 1
ATOM 2959 O O . GLN A 1 386 ? -8.190 23.947 -13.034 1.00 72.44 386 GLN A O 1
ATOM 2964 N N . ASN A 1 387 ? -6.887 23.474 -14.791 1.00 82.06 387 ASN A N 1
ATOM 2965 C CA . ASN A 1 387 ? -7.190 22.035 -14.803 1.00 82.06 387 ASN A CA 1
ATOM 2966 C C . ASN A 1 387 ? -6.054 21.179 -14.225 1.00 82.06 387 ASN A C 1
ATOM 2968 O O . ASN A 1 387 ? -4.891 21.559 -14.310 1.00 82.06 387 ASN A O 1
ATOM 2972 N N . PRO A 1 388 ? -6.360 20.054 -13.552 1.00 88.81 388 PRO A N 1
ATOM 2973 C CA . PRO A 1 388 ? -5.327 19.168 -13.034 1.00 88.81 388 PRO A CA 1
ATOM 2974 C C . PRO A 1 388 ? -4.569 18.502 -14.187 1.00 88.81 388 PRO A C 1
ATOM 2976 O O . PRO A 1 388 ? -5.184 18.098 -15.167 1.00 88.81 388 PRO A O 1
ATOM 2979 N N . THR A 1 389 ? -3.258 18.367 -14.017 1.00 88.75 389 THR A N 1
ATOM 2980 C CA . THR A 1 389 ? -2.354 17.600 -14.885 1.00 88.75 389 THR A CA 1
ATOM 2981 C C . THR A 1 389 ? -2.041 16.252 -14.229 1.00 88.75 389 THR A C 1
ATOM 2983 O O . THR A 1 389 ? -2.317 16.059 -13.033 1.00 88.75 389 THR A O 1
ATOM 2986 N N . LYS A 1 390 ? -1.392 15.332 -14.951 1.00 85.31 390 LYS A N 1
ATOM 2987 C CA . LYS A 1 390 ? -0.867 14.058 -14.422 1.00 85.31 390 LYS A CA 1
ATOM 2988 C C . LYS A 1 390 ? -0.009 14.256 -13.163 1.00 85.31 390 LYS A C 1
ATOM 2990 O O . LYS A 1 390 ? -0.065 13.436 -12.246 1.00 85.31 390 LYS A O 1
ATOM 2995 N N . MET A 1 391 ? 0.712 15.376 -13.056 1.00 85.44 391 MET A N 1
ATOM 2996 C CA . MET A 1 391 ? 1.560 15.693 -11.901 1.00 85.44 391 MET A CA 1
ATOM 2997 C C . MET A 1 391 ? 0.838 16.391 -10.744 1.00 85.44 391 MET A C 1
ATOM 2999 O O . MET A 1 391 ? 1.305 16.325 -9.602 1.00 85.44 391 MET A O 1
ATOM 3003 N N . SER A 1 392 ? -0.325 17.006 -10.974 1.00 89.19 392 SER A N 1
ATOM 3004 C CA . SER A 1 392 ? -1.028 17.774 -9.938 1.00 89.19 392 SER A CA 1
ATOM 3005 C C . SER A 1 392 ? -1.286 16.948 -8.670 1.00 89.19 392 SER A C 1
ATOM 3007 O O . SER A 1 392 ? -1.011 17.414 -7.563 1.00 89.19 392 SER A O 1
ATOM 3009 N N . TYR A 1 393 ? -1.762 15.702 -8.804 1.00 86.19 393 TYR A N 1
ATOM 3010 C CA . TYR A 1 393 ? -2.090 14.836 -7.659 1.00 86.19 393 TYR A CA 1
ATOM 3011 C C . TYR A 1 393 ? -0.883 14.571 -6.749 1.00 86.19 393 TYR A C 1
ATOM 3013 O O . TYR A 1 393 ? -0.955 14.786 -5.535 1.00 86.19 393 TYR A O 1
ATOM 3021 N N . ILE A 1 394 ? 0.240 14.135 -7.324 1.00 82.00 394 ILE A N 1
ATOM 3022 C CA . ILE A 1 394 ? 1.435 13.785 -6.550 1.00 82.00 394 ILE A CA 1
ATOM 3023 C C . ILE A 1 394 ? 2.084 15.027 -5.919 1.00 82.00 394 ILE A C 1
ATOM 3025 O O . ILE A 1 394 ? 2.570 14.960 -4.789 1.00 82.00 394 ILE A O 1
ATOM 3029 N N . LEU A 1 395 ? 2.002 16.191 -6.574 1.00 86.88 395 LEU A N 1
ATOM 3030 C CA . LEU A 1 395 ? 2.461 17.462 -6.008 1.00 86.88 395 LEU A CA 1
ATOM 3031 C C . LEU A 1 395 ? 1.632 17.886 -4.788 1.00 86.88 395 LEU A C 1
ATOM 3033 O O . LEU A 1 395 ? 2.208 18.248 -3.759 1.00 86.88 395 LEU A O 1
ATOM 3037 N N . PHE A 1 396 ? 0.298 17.783 -4.850 1.00 88.12 396 PHE A N 1
ATOM 3038 C CA . PHE A 1 396 ? -0.556 17.988 -3.672 1.00 88.12 396 PHE A CA 1
ATOM 3039 C C . PHE A 1 396 ? -0.214 16.997 -2.557 1.00 88.12 396 PHE A C 1
ATOM 3041 O O . PHE A 1 396 ? -0.074 17.392 -1.400 1.00 88.12 396 PHE A O 1
ATOM 3048 N N . LYS A 1 397 ? 0.000 15.722 -2.892 1.00 81.50 397 LYS A N 1
ATOM 3049 C CA . LYS A 1 397 ? 0.371 14.683 -1.925 1.00 81.50 397 LYS A CA 1
ATOM 3050 C C . LYS A 1 397 ? 1.682 15.003 -1.197 1.00 81.50 397 LYS A C 1
ATOM 3052 O O . LYS A 1 397 ? 1.737 14.864 0.022 1.00 81.50 397 LYS A O 1
ATOM 3057 N N . PHE A 1 398 ? 2.703 15.524 -1.884 1.00 81.06 398 PHE A N 1
ATOM 3058 C CA . PHE A 1 398 ? 3.934 15.989 -1.230 1.00 81.06 398 PHE A CA 1
ATOM 3059 C C . PHE A 1 398 ? 3.704 17.171 -0.280 1.00 81.06 398 PHE A C 1
ATOM 3061 O O . PHE A 1 398 ? 4.296 17.203 0.803 1.00 81.06 398 PHE A O 1
ATOM 3068 N N . ARG A 1 399 ? 2.837 18.128 -0.642 1.00 86.12 399 ARG A N 1
ATOM 3069 C CA . ARG A 1 399 ? 2.457 19.232 0.259 1.00 86.12 399 ARG A CA 1
ATOM 3070 C C . ARG A 1 399 ? 1.760 18.708 1.517 1.00 86.12 399 ARG A C 1
ATOM 3072 O O . ARG A 1 399 ? 2.130 19.096 2.625 1.00 86.12 399 ARG A O 1
ATOM 3079 N N . LEU A 1 400 ? 0.837 17.760 1.357 1.00 80.81 400 LEU A N 1
ATOM 3080 C CA . LEU A 1 400 ? 0.148 17.109 2.472 1.00 80.81 400 LEU A CA 1
ATOM 3081 C C . LEU A 1 400 ? 1.089 16.259 3.338 1.00 80.81 400 LEU A C 1
ATOM 3083 O O . LEU A 1 400 ? 0.933 16.251 4.555 1.00 80.81 400 LEU A O 1
ATOM 3087 N N . TYR A 1 401 ? 2.092 15.588 2.763 1.00 77.50 401 TYR A N 1
ATOM 3088 C CA . TYR A 1 401 ? 3.109 14.866 3.538 1.00 77.50 401 TYR A CA 1
ATOM 3089 C C . TYR A 1 401 ? 3.955 15.790 4.407 1.00 77.50 401 TYR A C 1
ATOM 3091 O O . TYR A 1 401 ? 4.184 15.473 5.571 1.00 77.50 401 TYR A O 1
ATOM 3099 N N . ARG A 1 402 ? 4.349 16.961 3.893 1.00 79.75 402 ARG A N 1
ATOM 3100 C CA . ARG A 1 402 ? 5.037 17.973 4.710 1.00 79.75 402 ARG A CA 1
ATOM 3101 C C . ARG A 1 402 ? 4.158 18.446 5.868 1.00 79.75 402 ARG A C 1
ATOM 3103 O O . ARG A 1 402 ? 4.630 18.504 6.998 1.00 79.75 402 ARG A O 1
ATOM 3110 N N . LEU A 1 403 ? 2.872 18.709 5.610 1.00 80.06 403 LEU A N 1
ATOM 3111 C CA . LEU A 1 403 ? 1.916 19.040 6.673 1.00 80.06 403 LEU A CA 1
ATOM 3112 C C . LEU A 1 403 ? 1.770 17.910 7.694 1.00 80.06 403 LEU A C 1
ATOM 3114 O O . LEU A 1 403 ? 1.749 18.182 8.888 1.00 80.06 403 LEU A O 1
ATOM 3118 N N . ALA A 1 404 ? 1.711 16.655 7.246 1.00 75.69 404 ALA A N 1
ATOM 3119 C CA . ALA A 1 404 ? 1.652 15.495 8.127 1.00 75.69 404 ALA A CA 1
ATOM 3120 C C . ALA A 1 404 ? 2.859 15.448 9.071 1.00 75.69 404 ALA A C 1
ATOM 3122 O O . ALA A 1 404 ? 2.685 15.260 10.270 1.00 75.69 404 ALA A O 1
ATOM 3123 N N . THR A 1 405 ? 4.069 15.670 8.549 1.00 75.25 405 THR A N 1
ATOM 3124 C CA . THR A 1 405 ? 5.296 15.736 9.352 1.00 75.25 405 THR A CA 1
ATOM 3125 C C . THR A 1 405 ? 5.230 16.857 10.389 1.00 75.25 405 THR A C 1
ATOM 3127 O O . THR A 1 405 ? 5.473 16.598 11.567 1.00 75.25 405 THR A O 1
ATOM 3130 N N . ASP A 1 406 ? 4.832 18.068 9.987 1.00 82.56 406 ASP A N 1
ATOM 3131 C CA . ASP A 1 406 ? 4.697 19.215 10.896 1.00 82.56 406 ASP A CA 1
ATOM 3132 C C . ASP A 1 406 ? 3.675 18.940 12.018 1.00 82.56 406 ASP A C 1
ATOM 3134 O O . ASP A 1 406 ? 3.944 19.197 13.194 1.00 82.56 406 ASP A O 1
ATOM 3138 N N . ILE A 1 407 ? 2.516 18.369 11.668 1.00 79.56 407 ILE A N 1
ATOM 3139 C CA . ILE A 1 407 ? 1.457 17.998 12.618 1.00 79.56 407 ILE A CA 1
ATOM 3140 C C . ILE A 1 407 ? 1.954 16.906 13.566 1.00 79.56 407 ILE A C 1
ATOM 3142 O O . ILE A 1 407 ? 1.789 17.035 14.777 1.00 79.56 407 ILE A O 1
ATOM 3146 N N . CYS A 1 408 ? 2.595 15.854 13.051 1.00 73.31 408 CYS A N 1
ATOM 3147 C CA . CYS A 1 408 ? 3.151 14.781 13.869 1.00 73.31 408 CYS A CA 1
ATOM 3148 C C . CYS A 1 408 ? 4.181 15.312 14.869 1.00 73.31 408 CYS A C 1
ATOM 3150 O O . CYS A 1 408 ? 4.145 14.912 16.031 1.00 73.31 408 CYS A O 1
ATOM 3152 N N . HIS A 1 409 ? 5.067 16.225 14.459 1.00 76.94 409 HIS A N 1
ATOM 3153 C CA . HIS A 1 409 ? 6.022 16.855 15.371 1.00 76.94 409 HIS A CA 1
ATOM 3154 C C . HIS A 1 409 ? 5.324 17.658 16.470 1.00 76.94 409 HIS A C 1
ATOM 3156 O O . HIS A 1 409 ? 5.676 17.505 17.638 1.00 76.94 409 HIS A O 1
ATOM 3162 N N . LEU A 1 410 ? 4.309 18.455 16.122 1.00 79.81 410 LEU A N 1
ATOM 3163 C CA . LEU A 1 410 ? 3.548 19.242 17.093 1.00 79.81 410 LEU A CA 1
ATOM 3164 C C . LEU A 1 410 ? 2.808 18.351 18.108 1.00 79.81 410 LEU A C 1
ATOM 3166 O O . LEU A 1 410 ? 2.908 18.561 19.318 1.00 79.81 410 LEU A O 1
ATOM 3170 N N . VAL A 1 411 ? 2.087 17.345 17.607 1.00 71.94 411 VAL A N 1
ATOM 3171 C CA . VAL A 1 411 ? 1.242 16.446 18.407 1.00 71.94 411 VAL A CA 1
ATOM 3172 C C . VAL A 1 411 ? 2.078 15.473 19.246 1.00 71.94 411 VAL A C 1
ATOM 3174 O O . VAL A 1 411 ? 1.665 15.104 20.340 1.00 71.94 411 VAL A O 1
ATOM 3177 N N . SER A 1 412 ? 3.267 15.080 18.780 1.00 69.12 412 SER A N 1
ATOM 3178 C CA . SER A 1 412 ? 4.159 14.186 19.538 1.00 69.12 412 SER A CA 1
ATOM 3179 C C . SER A 1 412 ? 4.979 14.920 20.600 1.00 69.12 412 SER A C 1
ATOM 3181 O O . SER A 1 412 ? 5.386 14.310 21.584 1.00 69.12 412 SER A O 1
ATOM 3183 N N . ALA A 1 413 ? 5.244 16.217 20.413 1.00 67.38 413 ALA A N 1
ATOM 3184 C CA . ALA A 1 413 ? 6.072 16.998 21.329 1.00 67.38 413 ALA A CA 1
ATOM 3185 C C . ALA A 1 413 ? 5.336 17.433 22.606 1.00 67.38 413 ALA A C 1
ATOM 3187 O O . ALA A 1 413 ? 5.980 17.690 23.621 1.00 67.38 413 ALA A O 1
ATOM 3188 N N . THR A 1 414 ? 4.005 17.560 22.569 1.00 60.22 414 THR A N 1
ATOM 3189 C CA . THR A 1 414 ? 3.231 18.150 23.672 1.00 60.22 414 THR A CA 1
ATOM 3190 C C . THR A 1 414 ? 1.878 17.470 23.860 1.00 60.22 414 THR A C 1
ATOM 3192 O O . THR A 1 414 ? 1.207 17.109 22.900 1.00 60.22 414 THR A O 1
ATOM 3195 N N . ARG A 1 415 ? 1.444 17.325 25.121 1.00 59.97 415 ARG A N 1
ATOM 3196 C CA . ARG A 1 415 ? 0.157 16.694 25.469 1.00 59.97 415 ARG A CA 1
ATOM 3197 C C . ARG A 1 415 ? -1.051 17.533 25.036 1.00 59.97 415 ARG A C 1
ATOM 3199 O O . ARG A 1 415 ? -2.076 16.980 24.659 1.00 59.97 415 ARG A O 1
ATOM 3206 N N . ILE A 1 416 ? -0.915 18.860 25.098 1.00 66.44 416 ILE A N 1
ATOM 3207 C CA . ILE A 1 416 ? -1.851 19.836 24.533 1.00 66.44 416 ILE A CA 1
ATOM 3208 C C . ILE A 1 416 ? -1.001 20.834 23.739 1.00 66.44 416 ILE A C 1
ATOM 3210 O O . ILE A 1 416 ? -0.267 21.609 24.355 1.00 66.44 416 ILE A O 1
ATOM 3214 N N . PRO A 1 417 ? -1.078 20.816 22.400 1.00 73.12 417 PRO A N 1
ATOM 3215 C CA . PRO A 1 417 ? -0.337 21.745 21.557 1.00 73.12 417 PRO A CA 1
ATOM 3216 C C . PRO A 1 417 ? -0.674 23.210 21.837 1.00 73.12 417 PRO A C 1
ATOM 3218 O O . PRO A 1 417 ? -1.754 23.521 22.344 1.00 73.12 417 PRO A O 1
ATOM 3221 N N . ASP A 1 418 ? 0.205 24.136 21.464 1.00 82.69 418 ASP A N 1
ATOM 3222 C CA . ASP A 1 418 ? -0.114 25.564 21.512 1.00 82.69 418 ASP A CA 1
ATOM 3223 C C . ASP A 1 418 ? -1.256 25.916 20.536 1.00 82.69 418 ASP A C 1
ATOM 3225 O O . ASP A 1 418 ? -1.337 25.391 19.423 1.00 82.69 418 ASP A O 1
ATOM 3229 N N . GLN A 1 419 ? -2.166 26.802 20.951 1.00 81.69 419 GLN A N 1
ATOM 3230 C CA . GLN A 1 419 ? -3.354 27.129 20.158 1.00 81.69 419 GLN A CA 1
ATOM 3231 C C . GLN A 1 419 ? -3.010 27.889 18.876 1.00 81.69 419 GLN A C 1
ATOM 3233 O O . GLN A 1 419 ? -3.648 27.649 17.851 1.00 81.69 419 GLN A O 1
ATOM 3238 N N . MET A 1 420 ? -2.008 28.772 18.902 1.00 86.62 420 MET A N 1
ATOM 3239 C CA . MET A 1 420 ? -1.597 29.486 17.695 1.00 86.62 420 MET A CA 1
ATOM 3240 C C . MET A 1 420 ? -0.947 28.535 16.694 1.00 86.62 420 MET A C 1
ATOM 3242 O O . MET A 1 420 ? -1.220 28.633 15.501 1.00 86.62 420 MET A O 1
ATOM 3246 N N . GLN A 1 421 ? -0.137 27.584 17.165 1.00 88.25 421 GLN A N 1
ATOM 3247 C CA . GLN A 1 421 ? 0.468 26.566 16.301 1.00 88.25 421 GLN A CA 1
ATOM 3248 C C . GLN A 1 421 ? -0.584 25.642 15.672 1.00 88.25 421 GLN A C 1
ATOM 3250 O O . GLN A 1 421 ? -0.515 25.358 14.475 1.00 88.25 421 GLN A O 1
ATOM 3255 N N . VAL A 1 422 ? -1.594 25.225 16.446 1.00 87.56 422 VAL A N 1
ATOM 3256 C CA . VAL A 1 422 ? -2.728 24.442 15.925 1.00 87.56 422 VAL A CA 1
ATOM 3257 C C . VAL A 1 422 ? -3.517 25.239 14.896 1.00 87.56 422 VAL A C 1
ATOM 3259 O O . VAL A 1 422 ? -3.814 24.714 13.826 1.00 87.56 422 VAL A O 1
ATOM 3262 N N . GLN A 1 423 ? -3.823 26.507 15.179 1.00 89.81 423 GLN A N 1
ATOM 3263 C CA . GLN A 1 423 ? -4.550 27.355 14.240 1.00 89.81 423 GLN A CA 1
ATOM 3264 C C . GLN A 1 423 ? -3.753 27.565 12.949 1.00 89.81 423 GLN A C 1
ATOM 3266 O O . GLN A 1 423 ? -4.305 27.393 11.868 1.00 89.81 423 GLN A O 1
ATOM 3271 N N . ALA A 1 424 ? -2.449 27.832 13.042 1.00 93.38 424 ALA A N 1
ATOM 3272 C CA . ALA A 1 424 ? -1.587 28.010 11.877 1.00 93.38 424 ALA A CA 1
ATOM 3273 C C . ALA A 1 424 ? -1.532 26.753 10.991 1.00 93.38 424 ALA A C 1
ATOM 3275 O O . ALA A 1 424 ? -1.594 26.851 9.765 1.00 93.38 424 ALA A O 1
ATOM 3276 N N . LEU A 1 425 ? -1.443 25.559 11.587 1.00 93.00 425 LEU A N 1
ATOM 3277 C CA . LEU A 1 425 ? -1.498 24.306 10.828 1.00 93.00 425 LEU A CA 1
ATOM 3278 C C . LEU A 1 425 ? -2.889 24.049 10.248 1.00 93.00 425 LEU A C 1
ATOM 3280 O O . LEU A 1 425 ? -2.991 23.609 9.106 1.00 93.00 425 LEU A O 1
ATOM 3284 N N . ASN A 1 426 ? -3.953 24.374 10.981 1.00 93.19 426 ASN A N 1
ATOM 3285 C CA . ASN A 1 426 ? -5.320 24.274 10.486 1.00 93.19 426 ASN A CA 1
ATOM 3286 C C . ASN A 1 426 ? -5.552 25.202 9.281 1.00 93.19 426 ASN A C 1
ATOM 3288 O O . ASN A 1 426 ? -6.135 24.779 8.286 1.00 93.19 426 ASN A O 1
ATOM 3292 N N . ASP A 1 427 ? -5.053 26.435 9.329 1.00 94.81 427 ASP A N 1
ATOM 3293 C CA . ASP A 1 427 ? -5.148 27.391 8.223 1.00 94.81 427 ASP A CA 1
ATOM 3294 C C . ASP A 1 427 ? -4.379 26.889 6.994 1.00 94.81 427 ASP A C 1
ATOM 3296 O O . ASP A 1 427 ? -4.876 26.987 5.872 1.00 94.81 427 ASP A O 1
ATOM 3300 N N . ARG A 1 428 ? -3.215 26.253 7.191 1.00 95.75 428 ARG A N 1
ATOM 3301 C CA . ARG A 1 428 ? -2.470 25.596 6.103 1.00 95.75 428 ARG A CA 1
ATOM 3302 C C . ARG A 1 428 ? -3.217 24.387 5.524 1.00 95.75 428 ARG A C 1
ATOM 3304 O O . ARG A 1 428 ? -3.250 24.242 4.307 1.00 95.75 428 ARG A O 1
ATOM 3311 N N . ILE A 1 429 ? -3.851 23.553 6.356 1.00 92.94 429 ILE A N 1
ATOM 3312 C CA . ILE A 1 429 ? -4.729 22.458 5.895 1.00 92.94 429 ILE A CA 1
ATOM 3313 C C . ILE A 1 429 ? -5.876 23.025 5.048 1.00 92.94 429 ILE A C 1
ATOM 3315 O O . ILE A 1 429 ? -6.177 22.496 3.980 1.00 92.94 429 ILE A O 1
ATOM 3319 N N . MET A 1 430 ? -6.509 24.110 5.502 1.00 93.56 430 MET A N 1
ATOM 3320 C CA . MET A 1 430 ? -7.607 24.755 4.779 1.00 93.56 430 MET A CA 1
ATOM 3321 C C . MET A 1 430 ? -7.150 25.374 3.457 1.00 93.56 430 MET A C 1
ATOM 3323 O O . MET A 1 430 ? -7.869 25.266 2.466 1.00 93.56 430 MET A O 1
ATOM 3327 N N . LEU A 1 431 ? -5.959 25.974 3.421 1.00 94.56 431 LEU A N 1
ATOM 3328 C CA . LEU A 1 431 ? -5.363 26.501 2.197 1.00 94.56 431 LEU A CA 1
ATOM 3329 C C . LEU A 1 431 ? -5.152 25.389 1.162 1.00 94.56 431 LEU A C 1
ATOM 3331 O O . LEU A 1 431 ? -5.582 25.535 0.019 1.00 94.56 431 LEU A O 1
ATOM 3335 N N . GLU A 1 432 ? -4.563 24.260 1.570 1.00 92.75 432 GLU A N 1
ATOM 3336 C CA . GLU A 1 432 ? -4.392 23.105 0.681 1.00 92.75 432 GLU A CA 1
ATOM 3337 C C . GLU A 1 432 ? -5.741 22.531 0.236 1.00 92.75 432 GLU A C 1
ATOM 3339 O O . GLU A 1 432 ? -5.912 22.245 -0.946 1.00 92.75 432 GLU A O 1
ATOM 3344 N N . ARG A 1 433 ? -6.727 22.419 1.138 1.00 92.00 433 ARG A N 1
ATOM 3345 C CA . ARG A 1 433 ? -8.082 21.952 0.795 1.00 92.00 433 ARG A CA 1
ATOM 3346 C C . ARG A 1 433 ? -8.738 22.841 -0.262 1.00 92.00 433 ARG A C 1
ATOM 3348 O O . ARG A 1 433 ? -9.349 22.330 -1.195 1.00 92.00 433 ARG A O 1
ATOM 3355 N N . ASN A 1 434 ? -8.633 24.160 -0.119 1.00 91.75 434 ASN A N 1
ATOM 3356 C CA . ASN A 1 434 ? -9.213 25.101 -1.076 1.00 91.75 434 ASN A CA 1
ATOM 3357 C C . ASN A 1 434 ? -8.513 25.000 -2.433 1.00 91.75 434 ASN A C 1
ATOM 3359 O O . ASN A 1 434 ? -9.186 24.844 -3.445 1.00 91.75 434 ASN A O 1
ATOM 3363 N N . ALA A 1 435 ? -7.178 24.952 -2.445 1.00 91.06 435 ALA A N 1
ATOM 3364 C CA . ALA A 1 435 ? -6.414 24.762 -3.673 1.00 91.06 435 ALA A CA 1
ATOM 3365 C C . ALA A 1 435 ? -6.755 23.432 -4.378 1.00 91.06 435 ALA A C 1
ATOM 3367 O O . ALA A 1 435 ? -6.849 23.389 -5.602 1.00 91.06 435 ALA A O 1
ATOM 3368 N N . GLN A 1 436 ? -6.987 22.350 -3.625 1.00 91.00 436 GLN A N 1
ATOM 3369 C CA . GLN A 1 436 ? -7.464 21.077 -4.179 1.00 91.00 436 GLN A CA 1
ATOM 3370 C C . GLN A 1 436 ? -8.866 21.212 -4.779 1.00 91.00 436 GLN A C 1
ATOM 3372 O O . GLN A 1 436 ? -9.107 20.716 -5.877 1.00 91.00 436 GLN A O 1
ATOM 3377 N N . LYS A 1 437 ? -9.790 21.886 -4.082 1.00 88.38 437 LYS A N 1
ATOM 3378 C CA . LYS A 1 437 ? -11.159 22.094 -4.568 1.00 88.38 437 LYS A CA 1
ATOM 3379 C C . LYS A 1 437 ? -11.191 22.917 -5.847 1.00 88.38 437 LYS A C 1
ATOM 3381 O O . LYS A 1 437 ? -11.831 22.491 -6.801 1.00 88.38 437 LYS A O 1
ATOM 3386 N N . ASP A 1 438 ? -10.460 24.025 -5.894 1.00 88.25 438 ASP A N 1
ATOM 3387 C CA . ASP A 1 438 ? -10.366 24.874 -7.087 1.00 88.25 438 ASP A CA 1
ATOM 3388 C C . ASP A 1 438 ? -9.825 24.089 -8.288 1.00 88.25 438 ASP A C 1
ATOM 3390 O O . ASP A 1 438 ? -10.228 24.307 -9.435 1.00 88.25 438 ASP A O 1
ATOM 3394 N N . ARG A 1 439 ? -8.934 23.129 -8.016 1.00 87.88 439 ARG A N 1
ATOM 3395 C CA . ARG A 1 439 ? -8.290 22.335 -9.052 1.00 87.88 439 ARG A CA 1
ATOM 3396 C C . ARG A 1 439 ? -9.136 21.159 -9.541 1.00 87.88 439 ARG A C 1
ATOM 3398 O O . ARG A 1 439 ? -9.286 20.997 -10.751 1.00 87.88 439 ARG A O 1
ATOM 3405 N N . PHE A 1 440 ? -9.682 20.354 -8.631 1.00 87.31 440 PHE A N 1
ATOM 3406 C CA . PHE A 1 440 ? -10.323 19.069 -8.942 1.00 87.31 440 PHE A CA 1
ATOM 3407 C C . PHE A 1 440 ? -11.852 19.058 -8.779 1.00 87.31 440 PHE A C 1
ATOM 3409 O O . PHE A 1 440 ? -12.530 18.272 -9.439 1.00 87.31 440 PHE A O 1
ATOM 3416 N N . HIS A 1 441 ? -12.421 19.880 -7.895 1.00 79.31 441 HIS A N 1
ATOM 3417 C CA . HIS A 1 441 ? -13.823 19.751 -7.496 1.00 79.31 441 HIS A CA 1
ATOM 3418 C C . HIS A 1 441 ? -14.776 20.455 -8.474 1.00 79.31 441 HIS A C 1
ATOM 3420 O O . HIS A 1 441 ? -14.459 21.489 -9.052 1.00 79.31 441 HIS A O 1
ATOM 3426 N N . GLY A 1 442 ? -15.990 19.914 -8.633 1.00 69.62 442 GLY A N 1
ATOM 3427 C CA . GLY A 1 442 ? -17.053 20.546 -9.429 1.00 69.62 442 GLY A CA 1
ATOM 3428 C C . GLY A 1 442 ? -16.862 20.470 -10.946 1.00 69.62 442 GLY A C 1
ATOM 3429 O O . GLY A 1 442 ? -17.558 21.172 -11.675 1.00 69.62 442 GLY A O 1
ATOM 3430 N N . LYS A 1 443 ? -15.946 19.619 -11.423 1.00 79.38 443 LYS A N 1
ATOM 3431 C CA . LYS A 1 443 ? -15.631 19.446 -12.846 1.00 79.38 443 LYS A CA 1
ATOM 3432 C C . LYS A 1 443 ? -15.927 18.009 -13.298 1.00 79.38 443 LYS A C 1
ATOM 3434 O O . LYS A 1 443 ? -15.028 17.169 -13.290 1.00 79.38 443 LYS A O 1
ATOM 3439 N N . PRO A 1 444 ? -17.179 17.694 -13.678 1.00 69.75 444 PRO A N 1
ATOM 3440 C CA . PRO A 1 444 ? -17.560 16.346 -14.112 1.00 69.75 444 PRO A CA 1
ATOM 3441 C C . PRO A 1 444 ? -16.895 15.927 -15.432 1.00 69.75 444 PRO A C 1
ATOM 3443 O O . PRO A 1 444 ? -16.840 14.741 -15.733 1.00 69.75 444 PRO A O 1
ATOM 3446 N N . GLU A 1 445 ? -16.378 16.891 -16.197 1.00 80.50 445 GLU A N 1
ATOM 3447 C CA . GLU A 1 445 ? -15.636 16.674 -17.444 1.00 80.50 445 GLU A CA 1
ATOM 3448 C C . GLU A 1 445 ? -14.236 16.081 -17.218 1.00 80.50 445 GLU A C 1
ATOM 3450 O O . GLU A 1 445 ? -13.601 15.633 -18.170 1.00 80.50 445 GLU A O 1
ATOM 3455 N N . LEU A 1 446 ? -13.741 16.062 -15.972 1.00 85.00 446 LEU A N 1
ATOM 3456 C CA . LEU A 1 446 ? -12.430 15.494 -15.679 1.00 85.00 446 LEU A CA 1
ATOM 3457 C C . LEU A 1 446 ? -12.426 13.970 -15.865 1.00 85.00 446 LEU A C 1
ATOM 3459 O O . LEU A 1 446 ? -13.396 13.303 -15.485 1.00 85.00 446 LEU A O 1
ATOM 3463 N N . PRO A 1 447 ? -11.305 13.398 -16.341 1.00 85.62 447 PRO A N 1
ATOM 3464 C CA . PRO A 1 447 ? -11.088 11.959 -16.346 1.00 85.62 447 PRO A CA 1
ATOM 3465 C C . PRO A 1 447 ? -11.393 11.304 -14.994 1.00 85.62 447 PRO A C 1
ATOM 3467 O O . PRO A 1 447 ? -11.164 11.889 -13.932 1.00 85.62 447 PRO A O 1
ATOM 3470 N N . ILE A 1 448 ? -11.867 10.057 -15.030 1.00 82.81 448 ILE A N 1
ATOM 3471 C CA . ILE A 1 448 ? -12.294 9.301 -13.840 1.00 82.81 448 ILE A CA 1
ATOM 3472 C C . ILE A 1 448 ? -11.191 9.258 -12.771 1.00 82.81 448 ILE A C 1
ATOM 3474 O O . ILE A 1 448 ? -11.472 9.455 -11.590 1.00 82.81 448 ILE A O 1
ATOM 3478 N N . TYR A 1 449 ? -9.930 9.084 -13.174 1.00 80.38 449 TYR A N 1
ATOM 3479 C CA . TYR A 1 449 ? -8.794 9.071 -12.250 1.00 80.38 449 TYR A CA 1
ATOM 3480 C C . TYR A 1 449 ? -8.586 10.421 -11.543 1.00 80.38 449 TYR A C 1
ATOM 3482 O O . TYR A 1 449 ? -8.294 10.448 -10.352 1.00 80.38 449 TYR A O 1
ATOM 3490 N N . HIS A 1 450 ? -8.822 11.558 -12.211 1.00 86.62 450 HIS A N 1
ATOM 3491 C CA . HIS A 1 450 ? -8.780 12.880 -11.574 1.00 86.62 450 HIS A CA 1
ATOM 3492 C C . HIS A 1 450 ? -9.938 13.091 -10.596 1.00 86.62 450 HIS A C 1
ATOM 3494 O O . HIS A 1 450 ? -9.746 13.706 -9.545 1.00 86.62 450 HIS A O 1
ATOM 3500 N N . GLN A 1 451 ? -11.119 12.547 -10.897 1.00 85.50 451 GLN A N 1
ATOM 3501 C CA . GLN A 1 451 ? -12.226 12.533 -9.939 1.00 85.50 451 GLN A CA 1
ATOM 3502 C C . GLN A 1 451 ? -11.848 11.707 -8.699 1.00 85.50 451 GLN A C 1
ATOM 3504 O O . GLN A 1 451 ? -12.027 12.176 -7.576 1.00 85.50 451 GLN A O 1
ATOM 3509 N N . ALA A 1 452 ? -11.242 10.528 -8.885 1.00 80.31 452 ALA A N 1
ATOM 3510 C CA . ALA A 1 452 ? -10.729 9.704 -7.789 1.00 80.31 452 ALA A CA 1
ATOM 3511 C C . ALA A 1 452 ? -9.652 10.437 -6.966 1.00 80.31 452 ALA A C 1
ATOM 3513 O O . ALA A 1 452 ? -9.721 10.449 -5.736 1.00 80.31 452 ALA A O 1
ATOM 3514 N N . HIS A 1 453 ? -8.703 11.118 -7.623 1.00 84.75 453 HIS A N 1
ATOM 3515 C CA . HIS A 1 453 ? -7.678 11.939 -6.967 1.00 84.75 453 HIS A CA 1
ATOM 3516 C C . HIS A 1 453 ? -8.288 12.978 -6.023 1.00 84.75 453 HIS A C 1
ATOM 3518 O O . HIS A 1 453 ? -7.775 13.156 -4.919 1.00 84.75 453 HIS A O 1
ATOM 3524 N N . SER A 1 454 ? -9.396 13.616 -6.418 1.00 87.50 454 SER A N 1
ATOM 3525 C CA . SER A 1 454 ? -10.106 14.576 -5.566 1.00 87.50 454 SER A CA 1
ATOM 3526 C C . SER A 1 454 ? -10.537 13.951 -4.239 1.00 87.50 454 SER A C 1
ATOM 3528 O O . SER A 1 454 ? -10.273 14.523 -3.184 1.00 87.50 454 SER A O 1
ATOM 3530 N N . TYR A 1 455 ? -11.169 12.774 -4.277 1.00 83.44 455 TYR A N 1
ATOM 3531 C CA . TYR A 1 455 ? -11.632 12.085 -3.069 1.00 83.44 455 TYR A CA 1
ATOM 3532 C C . TYR A 1 455 ? -10.467 11.573 -2.216 1.00 83.44 455 TYR A C 1
ATOM 3534 O O . TYR A 1 455 ? -10.512 11.668 -0.992 1.00 83.44 455 TYR A O 1
ATOM 3542 N N . ILE A 1 456 ? -9.393 11.081 -2.844 1.00 77.44 456 ILE A N 1
ATOM 3543 C CA . ILE A 1 456 ? -8.198 10.602 -2.133 1.00 77.44 456 ILE A CA 1
ATOM 3544 C C . ILE A 1 456 ? -7.499 11.756 -1.397 1.00 77.44 456 ILE A C 1
ATOM 3546 O O . ILE A 1 456 ? -7.128 11.609 -0.231 1.00 77.44 456 ILE A O 1
ATOM 3550 N N . LEU A 1 457 ? -7.324 12.907 -2.055 1.00 83.62 457 LEU A N 1
ATOM 3551 C CA . LEU A 1 457 ? -6.708 14.093 -1.453 1.00 83.62 457 LEU A CA 1
ATOM 3552 C C . LEU A 1 457 ? -7.589 14.698 -0.355 1.00 83.62 457 LEU A C 1
ATOM 3554 O O . LEU A 1 457 ? -7.070 15.051 0.708 1.00 83.62 457 LEU A O 1
ATOM 3558 N N . ASP A 1 458 ? -8.907 14.764 -0.564 1.00 86.88 458 ASP A N 1
ATOM 3559 C CA . ASP A 1 458 ? -9.830 15.265 0.456 1.00 86.88 458 ASP A CA 1
ATOM 3560 C C . ASP A 1 458 ? -9.838 14.346 1.685 1.00 86.88 458 ASP A C 1
ATOM 3562 O O . ASP A 1 458 ? -9.674 14.823 2.808 1.00 86.88 458 ASP A O 1
ATOM 3566 N N . ASN A 1 459 ? -9.878 13.022 1.487 1.00 80.50 459 ASN A N 1
ATOM 3567 C CA . ASN A 1 459 ? -9.721 12.052 2.570 1.00 80.50 459 ASN A CA 1
ATOM 3568 C C . ASN A 1 459 ? -8.418 12.263 3.334 1.00 80.50 459 ASN A C 1
ATOM 3570 O O . ASN A 1 459 ? -8.448 12.344 4.561 1.00 80.50 459 ASN A O 1
ATOM 3574 N N . TYR A 1 460 ? -7.282 12.402 2.650 1.00 81.00 460 TYR A N 1
ATOM 3575 C CA . TYR A 1 460 ? -6.001 12.639 3.317 1.00 81.00 460 TYR A CA 1
ATOM 3576 C C . TYR A 1 460 ? -6.022 13.937 4.141 1.00 81.00 460 TYR A C 1
ATOM 3578 O O . TYR A 1 460 ? -5.589 13.967 5.291 1.00 81.00 460 TYR A O 1
ATOM 3586 N N . THR A 1 461 ? -6.597 15.006 3.592 1.00 86.62 461 THR A N 1
ATOM 3587 C CA . THR A 1 461 ? -6.724 16.310 4.258 1.00 86.62 461 THR A CA 1
ATOM 3588 C C . THR A 1 461 ? -7.647 16.242 5.487 1.00 86.62 461 THR A C 1
ATOM 3590 O O . THR A 1 461 ? -7.360 16.841 6.530 1.00 86.62 461 THR A O 1
ATOM 3593 N N . ASN A 1 462 ? -8.729 15.461 5.416 1.00 81.62 462 ASN A N 1
ATOM 3594 C CA . ASN A 1 462 ? -9.598 15.163 6.555 1.00 81.62 462 ASN A CA 1
ATOM 3595 C C . ASN A 1 462 ? -8.866 14.337 7.632 1.00 81.62 462 ASN A C 1
ATOM 3597 O O . ASN A 1 462 ? -8.969 14.668 8.812 1.00 81.62 462 ASN A O 1
ATOM 3601 N N . HIS A 1 463 ? -8.040 13.353 7.258 1.00 79.81 463 HIS A N 1
ATOM 3602 C CA . HIS A 1 463 ? -7.206 12.606 8.214 1.00 79.81 463 HIS A CA 1
ATOM 3603 C C . HIS A 1 463 ? -6.189 13.508 8.927 1.00 79.81 463 HIS A C 1
ATOM 3605 O O . HIS A 1 463 ? -5.997 13.379 10.135 1.00 79.81 463 HIS A O 1
ATOM 3611 N N . LEU A 1 464 ? -5.576 14.467 8.224 1.00 82.06 464 LEU A N 1
ATOM 3612 C CA . LEU A 1 464 ? -4.713 15.471 8.859 1.00 82.06 464 LEU A CA 1
ATOM 3613 C C . LEU A 1 464 ? -5.480 16.361 9.840 1.00 82.06 464 LEU A C 1
ATOM 3615 O O . LEU A 1 464 ? -4.955 16.697 10.900 1.00 82.06 464 LEU A O 1
ATOM 3619 N N . SER A 1 465 ? -6.728 16.708 9.509 1.00 84.19 465 SER A N 1
ATOM 3620 C CA . SER A 1 465 ? -7.607 17.474 10.401 1.00 84.19 465 SER A CA 1
ATOM 3621 C C . SER A 1 465 ? -7.907 16.680 11.681 1.00 84.19 465 SER A C 1
ATOM 3623 O O . SER A 1 465 ? -7.775 17.220 12.776 1.00 84.19 465 SER A O 1
ATOM 3625 N N . LEU A 1 466 ? -8.227 15.385 11.554 1.00 77.94 466 LEU A N 1
ATOM 3626 C CA . LEU A 1 466 ? -8.409 14.480 12.695 1.00 77.94 466 LEU A CA 1
ATOM 3627 C C . LEU A 1 466 ? -7.140 14.383 13.547 1.00 77.94 466 LEU A C 1
ATOM 3629 O O . LEU A 1 466 ? -7.207 14.514 14.764 1.00 77.94 466 LEU A O 1
ATOM 3633 N N . LEU A 1 467 ? -5.977 14.187 12.921 1.00 78.94 467 LEU A N 1
ATOM 3634 C CA . LEU A 1 467 ? -4.705 14.048 13.629 1.00 78.94 467 LEU A CA 1
ATOM 3635 C C . LEU A 1 467 ? -4.340 15.313 14.417 1.00 78.94 467 LEU A C 1
ATOM 3637 O O . LEU A 1 467 ? -3.898 15.212 15.561 1.00 78.94 467 LEU A O 1
ATOM 3641 N N . LEU A 1 468 ? -4.549 16.490 13.820 1.00 84.00 468 LEU A N 1
ATOM 3642 C CA . LEU A 1 468 ? -4.259 17.783 14.437 1.00 84.00 468 LEU A CA 1
ATOM 3643 C C . LEU A 1 468 ? -5.143 18.058 15.664 1.00 84.00 468 LEU A C 1
ATOM 3645 O O . LEU A 1 468 ? -4.649 18.569 16.668 1.00 84.00 468 LEU A O 1
ATOM 3649 N N . HIS A 1 469 ? -6.433 17.713 15.588 1.00 80.75 469 HIS A N 1
ATOM 3650 C CA . HIS A 1 469 ? -7.420 18.005 16.638 1.00 80.75 469 HIS A CA 1
ATOM 3651 C C . HIS A 1 469 ? -7.638 16.846 17.627 1.00 80.75 469 HIS A C 1
ATOM 3653 O O . HIS A 1 469 ? -8.239 17.050 18.682 1.00 80.75 469 HIS A O 1
ATOM 3659 N N . ARG A 1 470 ? -7.084 15.651 17.365 1.00 74.44 470 ARG A N 1
ATOM 3660 C CA . ARG A 1 470 ? -7.128 14.478 18.264 1.00 74.44 470 ARG A CA 1
ATOM 3661 C C . ARG A 1 470 ? -6.750 14.790 19.722 1.00 74.44 470 ARG A C 1
ATOM 3663 O O . ARG A 1 470 ? -7.445 14.278 20.601 1.00 74.44 470 ARG A O 1
ATOM 3670 N N . PRO A 1 471 ? -5.720 15.608 20.033 1.00 73.88 471 PRO A N 1
ATOM 3671 C CA . PRO A 1 471 ? -5.374 15.936 21.421 1.00 73.88 471 PRO A CA 1
ATOM 3672 C C . PRO A 1 471 ? -6.497 16.621 22.216 1.00 73.88 471 PRO A C 1
ATOM 3674 O O . PRO A 1 471 ? -6.476 16.595 23.443 1.00 73.88 471 PRO A O 1
ATOM 3677 N N . CYS A 1 472 ? -7.491 17.218 21.547 1.00 66.81 472 CYS A N 1
ATOM 3678 C CA . CYS A 1 472 ? -8.633 17.864 22.193 1.00 66.81 472 CYS A CA 1
ATOM 3679 C C . CYS A 1 472 ? -9.715 16.874 22.670 1.00 66.81 472 CYS A C 1
ATOM 3681 O O . CYS A 1 472 ? -10.503 17.235 23.539 1.00 66.81 472 CYS A O 1
ATOM 3683 N N . LEU A 1 473 ? -9.732 15.628 22.174 1.00 62.09 473 LEU A N 1
ATOM 3684 C CA . LEU A 1 473 ? -10.791 14.630 22.423 1.00 62.09 473 LEU A CA 1
ATOM 3685 C C . LEU A 1 473 ? -10.741 13.962 23.819 1.00 62.09 473 LEU A C 1
ATOM 3687 O O . LEU A 1 473 ? -11.455 12.997 24.070 1.00 62.09 473 LEU A O 1
ATOM 3691 N N . GLY A 1 474 ? -9.877 14.429 24.725 1.00 53.28 474 GLY A N 1
ATOM 3692 C CA . GLY A 1 474 ? -9.680 13.829 26.054 1.00 53.28 474 GLY A CA 1
ATOM 3693 C C . GLY A 1 474 ? -9.380 14.831 27.170 1.00 53.28 474 GLY A C 1
ATOM 3694 O O . GLY A 1 474 ? -8.849 14.443 28.209 1.00 53.28 474 GLY A O 1
ATOM 3695 N N . VAL A 1 475 ? -9.660 16.122 26.950 1.00 58.56 475 VAL A N 1
ATOM 3696 C CA . VAL A 1 475 ? -9.384 17.201 27.912 1.00 58.56 475 VAL A CA 1
ATOM 3697 C C . VAL A 1 475 ? -10.692 17.674 28.551 1.00 58.56 475 VAL A C 1
ATOM 3699 O O . VAL A 1 475 ? -11.471 18.380 27.918 1.00 58.56 475 VAL A O 1
ATOM 3702 N N . GLU A 1 476 ? -10.902 17.343 29.826 1.00 52.78 476 GLU A N 1
ATOM 3703 C CA . GLU A 1 476 ? -11.966 17.906 30.670 1.00 52.78 476 GLU A CA 1
ATOM 3704 C C . GLU A 1 476 ? -11.336 18.810 31.745 1.00 52.78 476 GLU A C 1
ATOM 3706 O O . GLU A 1 476 ? -10.404 18.380 32.426 1.00 52.78 476 GLU A O 1
ATOM 3711 N N . GLY A 1 477 ? -11.814 20.057 31.915 1.00 53.53 477 GLY A N 1
ATOM 3712 C CA . GLY A 1 477 ? -11.594 20.754 33.197 1.00 53.53 477 GLY A CA 1
ATOM 3713 C C . GLY A 1 477 ? -11.361 22.273 33.279 1.00 53.53 477 GLY A C 1
ATOM 3714 O O . GLY A 1 477 ? -11.175 22.731 34.402 1.00 53.53 477 GLY A O 1
ATOM 3715 N N . GLN A 1 478 ? -11.374 23.103 32.221 1.00 52.62 478 GLN A N 1
ATOM 3716 C CA . GLN A 1 478 ? -11.245 24.577 32.383 1.00 52.62 478 GLN A CA 1
ATOM 3717 C C . GLN A 1 478 ? -12.068 25.394 31.370 1.00 52.62 478 GLN A C 1
ATOM 3719 O O . GLN A 1 478 ? -12.142 25.042 30.204 1.00 52.62 478 GLN A O 1
ATOM 3724 N N . ILE A 1 479 ? -12.654 26.528 31.781 1.00 51.19 479 ILE A N 1
ATOM 3725 C CA . ILE A 1 479 ? -13.626 27.312 30.979 1.00 51.19 479 ILE A CA 1
ATOM 3726 C C . ILE A 1 479 ? -13.054 27.822 29.639 1.00 51.19 479 ILE A C 1
ATOM 3728 O O . ILE A 1 479 ? -13.731 27.726 28.618 1.00 51.19 479 ILE A O 1
ATOM 3732 N N . GLU A 1 480 ? -11.806 28.306 29.607 1.00 52.00 480 GLU A N 1
ATOM 3733 C CA . GLU A 1 480 ? -11.122 28.684 28.352 1.00 52.00 480 GLU A CA 1
ATOM 3734 C C . GLU A 1 480 ? -10.725 27.464 27.506 1.00 52.00 480 GLU A C 1
ATOM 3736 O O . GLU A 1 480 ? -10.695 27.547 26.277 1.00 52.00 480 GLU A O 1
ATOM 3741 N N . SER A 1 481 ? -10.484 26.306 28.136 1.00 58.94 481 SER A N 1
ATOM 3742 C CA . SER A 1 481 ? -10.218 25.065 27.406 1.00 58.94 481 SER A CA 1
ATOM 3743 C C . SER A 1 481 ? -11.493 24.472 26.805 1.00 58.94 481 SER A C 1
ATOM 3745 O O . SER A 1 481 ? -11.410 23.902 25.727 1.00 58.94 481 SER A O 1
ATOM 3747 N N . ILE A 1 482 ? -12.674 24.682 27.405 1.00 63.78 482 ILE A N 1
ATOM 3748 C CA . ILE A 1 482 ? -13.958 24.150 26.909 1.00 63.78 482 ILE A CA 1
ATOM 3749 C C . ILE A 1 482 ? -14.281 24.675 25.508 1.00 63.78 482 ILE A C 1
ATOM 3751 O O . ILE A 1 482 ? -14.596 23.881 24.629 1.00 63.78 482 ILE A O 1
ATOM 3755 N N . ALA A 1 483 ? -14.169 25.985 25.261 1.00 68.44 483 ALA A N 1
ATOM 3756 C CA . ALA A 1 483 ? -14.459 26.547 23.936 1.00 68.44 483 ALA A CA 1
ATOM 3757 C C . ALA A 1 483 ? -13.485 26.021 22.866 1.00 68.44 483 ALA A C 1
ATOM 3759 O O . ALA A 1 483 ? -13.880 25.695 21.748 1.00 68.44 483 ALA A O 1
ATOM 3760 N N . ARG A 1 484 ? -12.205 25.887 23.227 1.00 69.12 484 ARG A N 1
ATOM 3761 C CA . ARG A 1 484 ? -11.162 25.334 22.356 1.00 69.12 484 ARG A CA 1
ATOM 3762 C C . ARG A 1 484 ? -11.381 23.846 22.066 1.00 69.12 484 ARG A C 1
ATOM 3764 O O . ARG A 1 484 ? -11.222 23.410 20.930 1.00 69.12 484 ARG A O 1
ATOM 3771 N N . VAL A 1 485 ? -11.738 23.081 23.091 1.00 67.12 485 VAL A N 1
ATOM 3772 C CA . VAL A 1 485 ? -12.042 21.650 23.013 1.00 67.12 485 VAL A CA 1
ATOM 3773 C C . VAL A 1 485 ? -13.284 21.423 22.155 1.00 67.12 485 VAL A C 1
ATOM 3775 O O . VAL A 1 485 ? -13.249 20.570 21.275 1.00 67.12 485 VAL A O 1
ATOM 3778 N N . GLN A 1 486 ? -14.322 22.246 22.318 1.00 73.94 486 GLN A N 1
ATOM 3779 C CA . GLN A 1 486 ? -15.538 22.210 21.505 1.00 73.94 486 GLN A CA 1
ATOM 3780 C C . GLN A 1 486 ? -15.241 22.415 20.013 1.00 73.94 486 GLN A C 1
ATOM 3782 O O . GLN A 1 486 ? -15.690 21.628 19.185 1.00 73.94 486 GLN A O 1
ATOM 3787 N N . ILE A 1 487 ? -14.417 23.413 19.669 1.00 80.06 487 ILE A N 1
ATOM 3788 C CA . ILE A 1 487 ? -13.979 23.629 18.281 1.00 80.06 487 ILE A CA 1
ATOM 3789 C C . ILE A 1 487 ? -13.218 22.401 17.762 1.00 80.06 487 ILE A C 1
ATOM 3791 O O . ILE A 1 487 ? -13.454 21.968 16.639 1.00 80.06 487 ILE A O 1
ATOM 3795 N N . GLY A 1 488 ? -12.327 21.813 18.566 1.00 75.25 488 GLY A N 1
ATOM 3796 C CA . GLY A 1 488 ? -11.607 20.590 18.198 1.00 75.25 488 GLY A CA 1
ATOM 3797 C C . GLY A 1 488 ? -12.542 19.404 17.921 1.00 75.25 488 GLY A C 1
ATOM 3798 O O . GLY A 1 488 ? -12.374 18.723 16.910 1.00 75.25 488 GLY A O 1
ATOM 3799 N N . TYR A 1 489 ? -13.559 19.194 18.765 1.00 72.12 489 TYR A N 1
ATOM 3800 C CA . TYR A 1 489 ? -14.586 18.163 18.569 1.00 72.12 489 TYR A CA 1
ATOM 3801 C C . TYR A 1 489 ? -15.361 18.364 17.267 1.00 72.12 489 TYR A C 1
ATOM 3803 O O . TYR A 1 489 ? -15.433 17.440 16.459 1.00 72.12 489 TYR A O 1
ATOM 3811 N N . GLU A 1 490 ? -15.872 19.572 17.025 1.00 80.94 490 GLU A N 1
ATOM 3812 C CA . GLU A 1 490 ? -16.621 19.897 15.804 1.00 80.94 490 GLU A CA 1
ATOM 3813 C C . GLU A 1 490 ? -15.773 19.675 14.545 1.00 80.94 490 GLU A C 1
ATOM 3815 O O . GLU A 1 490 ? -16.263 19.173 13.532 1.00 80.94 490 GLU A O 1
ATOM 3820 N N . ARG A 1 491 ? -14.476 20.005 14.598 1.00 82.00 491 ARG A N 1
ATOM 3821 C CA . ARG A 1 491 ? -13.547 19.767 13.484 1.00 82.00 491 ARG A CA 1
ATOM 3822 C C . ARG A 1 491 ? -13.293 18.283 13.246 1.00 82.00 491 ARG A C 1
ATOM 3824 O O . ARG A 1 491 ? -13.241 17.870 12.087 1.00 82.00 491 ARG A O 1
ATOM 3831 N N . CYS A 1 492 ? -13.154 17.492 14.307 1.00 77.62 492 CYS A N 1
ATOM 3832 C CA . CYS A 1 492 ? -13.010 16.045 14.194 1.00 77.62 492 CYS A CA 1
ATOM 3833 C C . CYS A 1 492 ? -14.274 15.395 13.620 1.00 77.62 492 CYS A C 1
ATOM 3835 O O . CYS A 1 492 ? -14.179 14.600 12.691 1.00 77.62 492 CYS A O 1
ATOM 3837 N N . GLU A 1 493 ? -15.450 15.771 14.119 1.00 78.12 493 GLU A N 1
ATOM 3838 C CA . GLU A 1 493 ? -16.736 15.267 13.631 1.00 78.12 493 GLU A CA 1
ATOM 3839 C C . GLU A 1 493 ? -16.934 15.586 12.142 1.00 78.12 493 GLU A C 1
ATOM 3841 O O . GLU A 1 493 ? -17.200 14.687 11.344 1.00 78.12 493 GLU A O 1
ATOM 3846 N N . GLN A 1 494 ? -16.713 16.843 11.739 1.00 82.94 494 GLN A N 1
ATOM 3847 C CA . GLN A 1 494 ? -16.801 17.262 10.336 1.00 82.94 494 GLN A CA 1
ATOM 3848 C C . GLN A 1 494 ? -15.852 16.464 9.435 1.00 82.94 494 GLN A C 1
ATOM 3850 O O . GLN A 1 494 ? -16.252 16.021 8.358 1.00 82.94 494 GLN A O 1
ATOM 3855 N N . ALA A 1 495 ? -14.602 16.273 9.865 1.00 77.94 495 ALA A N 1
ATOM 3856 C CA . ALA A 1 495 ? -13.613 15.524 9.099 1.00 77.94 495 ALA A CA 1
ATOM 3857 C C . ALA A 1 495 ? -13.980 14.035 8.982 1.00 77.94 495 ALA A C 1
ATOM 3859 O O . ALA A 1 495 ? -13.871 13.469 7.895 1.00 77.94 495 ALA A O 1
ATOM 3860 N N . ALA A 1 496 ? -14.451 13.410 10.066 1.00 73.44 496 ALA A N 1
ATOM 3861 C CA . ALA A 1 496 ? -14.875 12.011 10.072 1.00 73.44 496 ALA A CA 1
ATOM 3862 C C . ALA A 1 496 ? -16.088 11.773 9.157 1.00 73.44 496 ALA A C 1
ATOM 3864 O O . ALA A 1 496 ? -16.071 10.854 8.339 1.00 73.44 496 ALA A O 1
ATOM 3865 N N . LEU A 1 497 ? -17.108 12.635 9.233 1.00 75.81 497 LEU A N 1
ATOM 3866 C CA . LEU A 1 497 ? -18.288 12.554 8.366 1.00 75.81 497 LEU A CA 1
ATOM 3867 C C . LEU A 1 497 ? -17.931 12.750 6.887 1.00 75.81 497 LEU A C 1
ATOM 3869 O O . LEU A 1 497 ? -18.442 12.027 6.033 1.00 75.81 497 LEU A O 1
ATOM 3873 N N . ALA A 1 498 ? -17.029 13.687 6.578 1.00 79.69 498 ALA A N 1
ATOM 3874 C CA . ALA A 1 498 ? -16.552 13.896 5.213 1.00 79.69 498 ALA A CA 1
ATOM 3875 C C . ALA A 1 498 ? -15.823 12.659 4.663 1.00 79.69 498 ALA A C 1
ATOM 3877 O O . ALA A 1 498 ? -16.074 12.260 3.529 1.00 79.69 498 ALA A O 1
ATOM 3878 N N . ILE A 1 499 ? -14.984 12.007 5.477 1.00 75.62 499 ILE A N 1
ATOM 3879 C CA . ILE A 1 499 ? -14.309 10.758 5.095 1.00 75.62 499 ILE A CA 1
ATOM 3880 C C . ILE A 1 499 ? -15.328 9.662 4.765 1.00 75.62 499 ILE A C 1
ATOM 3882 O O . ILE A 1 499 ? -15.222 9.029 3.716 1.00 75.62 499 ILE A O 1
ATOM 3886 N N . LEU A 1 500 ? -16.326 9.452 5.629 1.00 73.00 500 LEU A N 1
ATOM 3887 C CA . LEU A 1 500 ? -17.361 8.435 5.412 1.00 73.00 500 LEU A CA 1
ATOM 3888 C C . LEU A 1 500 ? -18.172 8.707 4.136 1.00 73.00 500 LEU A C 1
ATOM 3890 O O . LEU A 1 500 ? -18.351 7.801 3.327 1.00 73.00 500 LEU A O 1
ATOM 3894 N N . SER A 1 501 ? -18.580 9.958 3.914 1.00 80.50 501 SER A N 1
ATOM 3895 C CA . SER A 1 501 ? -19.289 10.387 2.699 1.00 80.50 501 SER A CA 1
ATOM 3896 C C . SER A 1 501 ? -18.463 10.159 1.423 1.00 80.50 501 SER A C 1
ATOM 3898 O O . SER A 1 501 ? -18.962 9.658 0.410 1.00 80.50 501 SER A O 1
ATOM 3900 N N . ASN A 1 502 ? -17.164 10.464 1.470 1.00 76.12 502 ASN A N 1
ATOM 3901 C CA . ASN A 1 502 ? -16.256 10.210 0.355 1.00 76.12 502 ASN A CA 1
ATOM 3902 C C . ASN A 1 502 ? -16.107 8.707 0.080 1.00 76.12 502 ASN A C 1
ATOM 3904 O O . ASN A 1 502 ? -16.106 8.305 -1.082 1.00 76.12 502 ASN A O 1
ATOM 3908 N N . PHE A 1 503 ? -16.011 7.868 1.119 1.00 69.81 503 PHE A N 1
ATOM 3909 C CA . PHE A 1 503 ? -15.963 6.410 0.962 1.00 69.81 503 PHE A CA 1
ATOM 3910 C C . PHE A 1 503 ? -17.263 5.837 0.395 1.00 69.81 503 PHE A C 1
ATOM 3912 O O . PHE A 1 503 ? -17.204 5.002 -0.505 1.00 69.81 503 PHE A O 1
ATOM 3919 N N . GLU A 1 504 ? -18.421 6.312 0.854 1.00 73.62 504 GLU A N 1
ATOM 3920 C CA . GLU A 1 504 ? -19.721 5.947 0.282 1.00 73.62 504 GLU A CA 1
ATOM 3921 C C . GLU A 1 504 ? -19.786 6.316 -1.206 1.00 73.62 504 GLU A C 1
ATOM 3923 O O . GLU A 1 504 ? -20.216 5.514 -2.036 1.00 73.62 504 GLU A O 1
ATOM 3928 N N . THR A 1 505 ? -19.292 7.500 -1.572 1.00 76.25 505 THR A N 1
ATOM 3929 C CA . THR A 1 505 ? -19.263 7.959 -2.967 1.00 76.25 505 THR A CA 1
ATOM 3930 C C . THR A 1 505 ? -18.305 7.139 -3.830 1.00 76.25 505 THR A C 1
ATOM 3932 O O . THR A 1 505 ? -18.648 6.784 -4.958 1.00 76.25 505 THR A O 1
ATOM 3935 N N . LEU A 1 506 ? -17.116 6.811 -3.313 1.00 67.25 506 LEU A N 1
ATOM 3936 C CA . LEU A 1 506 ? -16.177 5.919 -3.990 1.00 67.25 506 LEU A CA 1
ATOM 3937 C C . LEU A 1 506 ? -16.830 4.548 -4.205 1.00 67.25 506 LEU A C 1
ATOM 3939 O O . LEU A 1 506 ? -16.845 4.065 -5.328 1.00 67.25 506 LEU A O 1
ATOM 3943 N N . HIS A 1 507 ? -17.443 3.965 -3.174 1.00 65.12 507 HIS A N 1
ATOM 3944 C CA . HIS A 1 507 ? -18.044 2.631 -3.234 1.00 65.12 507 HIS A CA 1
ATOM 3945 C C . HIS A 1 507 ? -19.289 2.544 -4.130 1.00 65.12 507 HIS A C 1
ATOM 3947 O O . HIS A 1 507 ? -19.467 1.570 -4.855 1.00 65.12 507 HIS A O 1
ATOM 3953 N N . SER A 1 508 ? -20.159 3.553 -4.099 1.00 72.19 508 SER A N 1
ATOM 3954 C CA . SER A 1 508 ? -21.431 3.549 -4.838 1.00 72.19 508 SER A CA 1
ATOM 3955 C C . SER A 1 508 ? -21.280 3.777 -6.344 1.00 72.19 508 SER A C 1
ATOM 3957 O O . SER A 1 508 ? -22.209 3.477 -7.095 1.00 72.19 508 SER A O 1
ATOM 3959 N N . ARG A 1 509 ? -20.130 4.289 -6.803 1.00 74.75 509 ARG A N 1
ATOM 3960 C CA . ARG A 1 509 ? -19.858 4.578 -8.217 1.00 74.75 509 ARG A CA 1
ATOM 3961 C C . ARG A 1 509 ? -19.021 3.463 -8.857 1.00 74.75 509 ARG A C 1
ATOM 3963 O O . ARG A 1 509 ? -17.834 3.351 -8.541 1.00 74.75 509 ARG A O 1
ATOM 3970 N N . PRO A 1 510 ? -19.584 2.670 -9.790 1.00 68.81 510 PRO A N 1
ATOM 3971 C CA . PRO A 1 510 ? -18.857 1.582 -10.447 1.00 68.81 510 PRO A CA 1
ATOM 3972 C C . PRO A 1 510 ? -17.620 2.059 -11.214 1.00 68.81 510 PRO A C 1
ATOM 3974 O O . PRO A 1 510 ? -16.629 1.343 -11.297 1.00 68.81 510 PRO A O 1
ATOM 3977 N N . GLU A 1 511 ? -17.632 3.287 -11.743 1.00 71.56 511 GLU A N 1
ATOM 3978 C CA . GLU A 1 511 ? -16.491 3.830 -12.487 1.00 71.56 511 GLU A CA 1
ATOM 3979 C C . GLU A 1 511 ? -15.260 4.048 -11.593 1.00 71.56 511 GLU A C 1
ATOM 3981 O O . GLU A 1 511 ? -14.132 4.059 -12.080 1.00 71.56 511 GLU A O 1
ATOM 3986 N N . LEU A 1 512 ? -15.465 4.203 -10.280 1.00 67.12 512 LEU A N 1
ATOM 3987 C CA . LEU A 1 512 ? -14.403 4.404 -9.293 1.00 67.12 512 LEU A CA 1
ATOM 3988 C C . LEU A 1 512 ? -13.907 3.085 -8.678 1.00 67.12 512 LEU A C 1
ATOM 3990 O O . LEU A 1 512 ? -12.988 3.107 -7.860 1.00 67.12 512 LEU A O 1
ATOM 3994 N N . GLN A 1 513 ? -14.451 1.941 -9.110 1.00 59.56 513 GLN A N 1
ATOM 3995 C CA . GLN A 1 513 ? -14.070 0.600 -8.655 1.00 59.56 513 GLN A CA 1
ATOM 3996 C C . GLN A 1 513 ? -12.570 0.283 -8.725 1.00 59.56 513 GLN A C 1
ATOM 3998 O O . GLN A 1 513 ? -12.048 -0.273 -7.754 1.00 59.56 513 GLN A O 1
ATOM 4003 N N . PRO A 1 514 ? -11.829 0.676 -9.779 1.00 54.88 514 PRO A N 1
ATOM 4004 C CA . PRO A 1 514 ? -10.383 0.455 -9.830 1.00 54.88 514 PRO A CA 1
ATOM 4005 C C . PRO A 1 514 ? -9.595 1.206 -8.741 1.00 54.88 514 PRO A C 1
ATOM 4007 O O . PRO A 1 514 ? -8.443 0.874 -8.483 1.00 54.88 514 PRO A O 1
ATOM 4010 N N . TYR A 1 515 ? -10.208 2.206 -8.095 1.00 52.50 515 TYR A N 1
ATOM 4011 C CA . TYR A 1 515 ? -9.592 3.073 -7.084 1.00 52.50 515 TYR A CA 1
ATOM 4012 C C . TYR A 1 515 ? -10.002 2.715 -5.648 1.00 52.50 515 TYR A C 1
ATOM 4014 O O . TYR A 1 515 ? -9.761 3.495 -4.726 1.00 52.50 515 TYR A O 1
ATOM 4022 N N . TYR A 1 516 ? -10.631 1.556 -5.428 1.00 50.00 516 TYR A N 1
ATOM 4023 C CA . TYR A 1 516 ? -11.004 1.107 -4.088 1.00 50.00 516 TYR A CA 1
ATOM 4024 C C . TYR A 1 516 ? -9.768 0.831 -3.227 1.00 50.00 516 TYR A C 1
ATOM 4026 O O . TYR A 1 516 ? -8.965 -0.052 -3.516 1.00 50.00 516 TYR A O 1
ATOM 4034 N N . CYS A 1 517 ? -9.652 1.545 -2.110 1.00 37.25 517 CYS A N 1
ATOM 4035 C CA . CYS A 1 517 ? -8.693 1.275 -1.044 1.00 37.25 517 CYS A CA 1
ATOM 4036 C C . CYS A 1 517 ? -9.384 0.528 0.115 1.00 37.25 517 CYS A C 1
ATOM 4038 O O . CYS A 1 517 ? -9.791 1.115 1.108 1.00 37.25 517 CYS A O 1
ATOM 4040 N N . TYR A 1 518 ? -9.533 -0.784 -0.095 1.00 33.44 518 TYR A N 1
ATOM 4041 C CA . TYR A 1 518 ? -9.568 -1.909 0.858 1.00 33.44 518 TYR A CA 1
ATOM 4042 C C . TYR A 1 518 ? -10.285 -1.830 2.230 1.00 33.44 518 TYR A C 1
ATOM 4044 O O . TYR A 1 518 ? -9.804 -1.162 3.142 1.00 33.44 518 TYR A O 1
ATOM 4052 N N . ALA A 1 519 ? -11.265 -2.732 2.454 1.00 43.25 519 ALA A N 1
ATOM 4053 C CA . ALA A 1 519 ? -11.141 -3.887 3.377 1.00 43.25 519 ALA A CA 1
ATOM 4054 C C . ALA A 1 519 ? -11.935 -5.098 2.898 1.00 43.25 519 ALA A C 1
ATOM 4056 O O . ALA A 1 519 ? -13.144 -5.070 2.693 1.00 43.25 519 ALA A O 1
ATOM 4057 N N . ALA A 1 520 ? -11.175 -6.173 2.793 1.00 41.19 520 ALA A N 1
ATOM 4058 C CA . ALA A 1 520 ? -11.516 -7.593 2.733 1.00 41.19 520 ALA A CA 1
ATOM 4059 C C . ALA A 1 520 ? -10.186 -8.356 2.558 1.00 41.19 520 ALA A C 1
ATOM 4061 O O . ALA A 1 520 ? -10.081 -9.525 2.902 1.00 41.19 520 ALA A O 1
ATOM 4062 N N . GLU A 1 521 ? -9.153 -7.667 2.052 1.00 52.00 521 GLU A N 1
ATOM 4063 C CA . GLU A 1 521 ? -7.792 -8.172 1.858 1.00 52.00 521 GLU A CA 1
ATOM 4064 C C . GLU A 1 521 ? -7.030 -8.519 3.143 1.00 52.00 521 GLU A C 1
ATOM 4066 O O . GLU A 1 521 ? -6.117 -9.336 3.085 1.00 52.00 521 GLU A O 1
ATOM 4071 N N . PHE A 1 522 ? -7.390 -7.928 4.289 1.00 59.91 522 PHE A N 1
ATOM 4072 C CA . PHE A 1 522 ? -6.662 -8.127 5.547 1.00 59.91 522 PHE A CA 1
ATOM 4073 C C . PHE A 1 522 ? -7.042 -9.426 6.260 1.00 59.91 522 PHE A C 1
ATOM 4075 O O . PHE A 1 522 ? -6.421 -9.775 7.261 1.00 59.91 522 PHE A O 1
ATOM 4082 N N . MET A 1 523 ? -8.051 -10.155 5.765 1.00 64.38 523 MET A N 1
ATOM 4083 C CA . MET A 1 523 ? -8.319 -11.491 6.285 1.00 64.38 523 MET A CA 1
ATOM 4084 C C . MET A 1 523 ? -7.179 -12.435 5.896 1.00 64.38 523 MET A C 1
ATOM 4086 O O . MET A 1 523 ? -6.793 -12.472 4.722 1.00 64.38 523 MET A O 1
ATOM 4090 N N . PRO A 1 524 ? -6.651 -13.226 6.849 1.00 70.38 524 PRO A N 1
ATOM 4091 C CA . PRO A 1 524 ? -5.727 -14.299 6.527 1.00 70.38 524 PRO A CA 1
ATOM 4092 C C . PRO A 1 524 ? -6.324 -15.229 5.469 1.00 70.38 524 PRO A C 1
ATOM 4094 O O . PRO A 1 524 ? -7.541 -15.417 5.393 1.00 70.38 524 PRO A O 1
ATOM 4097 N N . LEU A 1 525 ? -5.457 -15.834 4.659 1.00 77.25 525 LEU A N 1
ATOM 4098 C CA . LEU A 1 525 ? -5.872 -16.886 3.734 1.00 77.25 525 LEU A CA 1
ATOM 4099 C C . LEU A 1 525 ? -6.479 -18.066 4.498 1.00 77.25 525 LEU A C 1
ATOM 4101 O O . LEU A 1 525 ? -6.163 -18.278 5.667 1.00 77.25 525 LEU A O 1
ATOM 4105 N N . GLU A 1 526 ? -7.315 -18.847 3.808 1.00 81.56 526 GLU A N 1
ATOM 4106 C CA . GLU A 1 526 ? -7.963 -20.022 4.400 1.00 81.56 526 GLU A CA 1
ATOM 4107 C C . GLU A 1 526 ? -6.944 -20.975 5.007 1.00 81.56 526 GLU A C 1
ATOM 4109 O O . GLU A 1 526 ? -7.137 -21.436 6.117 1.00 81.56 526 GLU A O 1
ATOM 4114 N N . GLU A 1 527 ? -5.823 -21.199 4.328 1.00 81.69 527 GLU A N 1
ATOM 4115 C CA . GLU A 1 527 ? -4.648 -21.823 4.920 1.00 81.69 527 GLU A CA 1
ATOM 4116 C C . GLU A 1 527 ? -3.528 -20.795 4.980 1.00 81.69 527 GLU A C 1
ATOM 4118 O O . GLU A 1 527 ? -3.130 -20.232 3.954 1.00 81.69 527 GLU A O 1
ATOM 4123 N N . PHE A 1 528 ? -3.013 -20.532 6.177 1.00 78.88 528 PHE A N 1
ATOM 4124 C CA . PHE A 1 528 ? -1.912 -19.595 6.343 1.00 78.88 528 PHE A CA 1
ATOM 4125 C C . PHE A 1 528 ? -0.954 -20.030 7.448 1.00 78.88 528 PHE A C 1
ATOM 4127 O O . PHE A 1 528 ? -1.335 -20.643 8.447 1.00 78.88 528 PHE A O 1
ATOM 4134 N N . MET A 1 529 ? 0.321 -19.692 7.257 1.00 78.31 529 MET A N 1
ATOM 4135 C CA . MET A 1 529 ? 1.382 -20.009 8.202 1.00 78.31 529 MET A CA 1
ATOM 4136 C C . MET A 1 529 ? 1.679 -18.801 9.087 1.00 78.31 529 MET A C 1
ATOM 4138 O O . MET A 1 529 ? 2.033 -17.737 8.582 1.00 78.31 529 MET A O 1
ATOM 4142 N N . TYR A 1 530 ? 1.600 -18.986 10.402 1.00 75.75 530 TYR A N 1
ATOM 4143 C CA . TYR A 1 530 ? 1.944 -17.970 11.392 1.00 75.75 530 TYR A CA 1
ATOM 4144 C C . TYR A 1 530 ? 2.737 -18.590 12.542 1.00 75.75 530 TYR A C 1
ATOM 4146 O O . TYR A 1 530 ? 2.416 -19.684 13.009 1.00 75.75 530 TYR A O 1
ATOM 4154 N N . SER A 1 531 ? 3.825 -17.935 12.957 1.00 67.94 531 SER A N 1
ATOM 4155 C CA . SER A 1 531 ? 4.768 -18.453 13.968 1.00 67.94 531 SER A CA 1
ATOM 4156 C C . SER A 1 531 ? 5.262 -19.888 13.703 1.00 67.94 531 SER A C 1
ATOM 4158 O O . SER A 1 531 ? 5.541 -20.642 14.632 1.00 67.94 531 SER A O 1
ATOM 4160 N N . GLY A 1 532 ? 5.358 -20.286 12.427 1.00 65.56 532 GLY A N 1
ATOM 4161 C CA . GLY A 1 532 ? 5.773 -21.634 12.016 1.00 65.56 532 GLY A CA 1
ATOM 4162 C C . GLY A 1 532 ? 4.686 -22.714 12.104 1.00 65.56 532 GLY A C 1
ATOM 4163 O O . GLY A 1 532 ? 4.986 -23.883 11.863 1.00 65.56 532 GLY A O 1
ATOM 4164 N N . TYR A 1 533 ? 3.439 -22.348 12.410 1.00 76.12 533 TYR A N 1
ATOM 4165 C CA . TYR A 1 533 ? 2.288 -23.252 12.436 1.00 76.12 533 TYR A CA 1
ATOM 4166 C C . TYR A 1 533 ? 1.339 -22.954 11.280 1.00 76.12 533 TYR A C 1
ATOM 4168 O O . TYR A 1 533 ? 1.120 -21.792 10.946 1.00 76.12 533 TYR A O 1
ATOM 4176 N N . ASN A 1 534 ? 0.770 -24.001 10.681 1.00 81.44 534 ASN A N 1
ATOM 4177 C CA . ASN A 1 534 ? -0.285 -23.845 9.686 1.00 81.44 534 ASN A CA 1
ATOM 4178 C C . ASN A 1 534 ? -1.643 -23.773 10.393 1.00 81.44 534 ASN A C 1
ATOM 4180 O O . ASN A 1 534 ? -1.955 -24.634 11.224 1.00 81.44 534 ASN A O 1
ATOM 4184 N N . TYR A 1 535 ? -2.428 -22.760 10.051 1.00 86.06 535 TYR A N 1
ATOM 4185 C CA . TYR A 1 535 ? -3.785 -22.552 10.535 1.00 86.06 535 TYR A CA 1
ATOM 4186 C C . TYR A 1 535 ? -4.768 -22.652 9.379 1.00 86.06 535 TYR A C 1
ATOM 4188 O O . TYR A 1 535 ? -4.475 -22.199 8.275 1.00 86.06 535 TYR A O 1
ATOM 4196 N N . GLN A 1 536 ? -5.949 -23.193 9.675 1.00 86.50 536 GLN A N 1
ATOM 4197 C CA . GLN A 1 536 ? -7.115 -23.080 8.810 1.00 86.50 536 GLN A CA 1
ATOM 4198 C C . GLN A 1 536 ? -8.001 -21.944 9.328 1.00 86.50 536 GLN A C 1
ATOM 4200 O O . GLN A 1 536 ? -8.613 -22.079 10.387 1.00 86.50 536 GLN A O 1
ATOM 4205 N N . PHE A 1 537 ? -8.004 -20.806 8.631 1.00 84.75 537 PHE A N 1
ATOM 4206 C CA . PHE A 1 537 ? -8.738 -19.605 9.014 1.00 84.75 537 PHE A CA 1
ATOM 4207 C C . PHE A 1 537 ? -10.074 -19.496 8.268 1.00 84.75 537 PHE A C 1
ATOM 4209 O O . PHE A 1 537 ? -10.099 -19.530 7.033 1.00 84.75 537 PHE A O 1
ATOM 4216 N N . PRO A 1 538 ? -11.192 -19.301 8.981 1.00 77.44 538 PRO A N 1
ATOM 4217 C CA . PRO A 1 538 ? -12.502 -19.175 8.365 1.00 77.44 538 PRO A CA 1
ATOM 4218 C C . PRO A 1 538 ? -12.553 -17.942 7.461 1.00 77.44 538 PRO A C 1
ATOM 4220 O O . PRO A 1 538 ? -12.271 -16.821 7.881 1.00 77.44 538 PRO A O 1
ATOM 4223 N N . GLN A 1 539 ? -12.913 -18.156 6.198 1.00 80.25 539 GLN A N 1
ATOM 4224 C CA . GLN A 1 539 ? -13.063 -17.072 5.234 1.00 80.25 539 GLN A CA 1
ATOM 4225 C C . GLN A 1 539 ? -14.401 -16.355 5.419 1.00 80.25 539 GLN A C 1
ATOM 4227 O O . GLN A 1 539 ? -15.386 -16.940 5.878 1.00 80.25 539 GLN A O 1
ATOM 4232 N N . TYR A 1 540 ? -14.447 -15.083 5.019 1.00 65.50 540 TYR A N 1
ATOM 4233 C CA . TYR A 1 540 ? -15.686 -14.316 5.023 1.00 65.50 540 TYR A CA 1
ATOM 4234 C C . TYR A 1 540 ? -16.776 -15.022 4.210 1.00 65.50 540 TYR A C 1
ATOM 4236 O O . TYR A 1 540 ? -16.613 -15.299 3.021 1.00 65.50 540 TYR A O 1
ATOM 4244 N N . THR A 1 541 ? -17.919 -15.252 4.848 1.00 63.00 541 THR A N 1
ATOM 4245 C CA . THR A 1 541 ? -19.148 -15.702 4.199 1.00 63.00 541 THR A CA 1
ATOM 4246 C C . THR A 1 541 ? -20.257 -14.718 4.554 1.00 63.00 541 THR A C 1
ATOM 4248 O O . THR A 1 541 ? -20.363 -14.287 5.700 1.00 63.00 541 THR A O 1
ATOM 4251 N N . ALA A 1 542 ? -21.083 -14.335 3.575 1.00 52.34 542 ALA A N 1
ATOM 4252 C CA . ALA A 1 542 ? -22.157 -13.355 3.783 1.00 52.34 542 ALA A CA 1
ATOM 4253 C C . ALA A 1 542 ? -23.216 -13.829 4.801 1.00 52.34 542 ALA A C 1
ATOM 4255 O O . ALA A 1 542 ? -23.925 -13.018 5.389 1.00 52.34 542 ALA A O 1
ATOM 4256 N N . ALA A 1 543 ? -23.314 -15.144 5.012 1.00 53.59 543 ALA A N 1
ATOM 4257 C CA . ALA A 1 543 ? -24.101 -15.766 6.064 1.00 53.59 543 ALA A CA 1
ATOM 4258 C C . ALA A 1 543 ? -23.419 -17.074 6.493 1.00 53.59 543 ALA A C 1
ATOM 4260 O O . ALA A 1 543 ? -23.210 -17.963 5.666 1.00 53.59 543 ALA A O 1
ATOM 4261 N N . GLY A 1 544 ? -23.074 -17.189 7.775 1.00 63.69 544 GLY A N 1
ATOM 4262 C CA . GLY A 1 544 ? -22.389 -18.355 8.331 1.00 63.69 544 GLY A CA 1
ATOM 4263 C C . GLY A 1 544 ? -21.695 -18.041 9.654 1.00 63.69 544 GLY A C 1
ATOM 4264 O O . GLY A 1 544 ? -21.411 -16.884 9.960 1.00 63.69 544 GLY A O 1
ATOM 4265 N N . ASN A 1 545 ? -21.420 -19.077 10.444 1.00 74.50 545 ASN A N 1
ATOM 4266 C CA . ASN A 1 545 ? -20.611 -18.944 11.654 1.00 74.50 545 ASN A CA 1
ATOM 4267 C C . ASN A 1 545 ? -19.130 -18.932 11.254 1.00 74.50 545 ASN A C 1
ATOM 4269 O O . ASN A 1 545 ? -18.687 -19.819 10.527 1.00 74.50 545 ASN A O 1
ATOM 4273 N N . ASN A 1 546 ? -18.373 -17.942 11.725 1.00 72.12 546 ASN A N 1
ATOM 4274 C CA . ASN A 1 546 ? -16.966 -17.725 11.356 1.00 72.12 546 ASN A CA 1
ATOM 4275 C C . ASN A 1 546 ? -16.000 -17.860 12.543 1.00 72.12 546 ASN A C 1
ATOM 4277 O O . ASN A 1 546 ? -14.809 -17.613 12.411 1.00 72.12 546 ASN A O 1
ATOM 4281 N N . ASN A 1 547 ? -16.502 -18.251 13.708 1.00 85.25 547 ASN A N 1
ATOM 4282 C CA . ASN A 1 547 ? -15.727 -18.509 14.910 1.00 85.25 547 ASN A CA 1
ATOM 4283 C C . ASN A 1 547 ? -16.556 -19.340 15.895 1.00 85.25 547 ASN A C 1
ATOM 4285 O O . ASN A 1 547 ? -17.759 -19.548 15.723 1.00 85.25 547 ASN A O 1
ATOM 4289 N N . ILE A 1 548 ? -15.888 -19.820 16.940 1.00 87.44 548 ILE A N 1
ATOM 4290 C CA . ILE A 1 548 ? -16.511 -20.494 18.077 1.00 87.44 548 ILE A CA 1
ATOM 4291 C C . ILE A 1 548 ? -16.459 -19.552 19.280 1.00 87.44 548 ILE A C 1
ATOM 4293 O O . ILE A 1 548 ? -15.396 -19.027 19.602 1.00 87.44 548 ILE A O 1
ATOM 4297 N N . ILE A 1 549 ? -17.587 -19.368 19.968 1.00 88.25 549 ILE A N 1
ATOM 4298 C CA . ILE A 1 549 ? -17.637 -18.656 21.253 1.00 88.25 549 ILE A CA 1
ATOM 4299 C C . ILE A 1 549 ? -17.415 -19.664 22.379 1.00 88.25 549 ILE A C 1
ATOM 4301 O O . ILE A 1 549 ? -18.094 -20.684 22.427 1.00 88.25 549 ILE A O 1
ATOM 4305 N N . SER A 1 550 ? -16.464 -19.396 23.269 1.00 88.19 550 SER A N 1
ATOM 4306 C CA . SER A 1 550 ? -16.055 -20.275 24.372 1.00 88.19 550 SER A CA 1
ATOM 4307 C C . SER A 1 550 ? -17.129 -20.389 25.474 1.00 88.19 550 SER A C 1
ATOM 4309 O O . SER A 1 550 ? -17.186 -19.539 26.358 1.00 88.19 550 SER A O 1
ATOM 4311 N N . HIS A 1 551 ? -17.961 -21.441 25.432 1.00 88.81 551 HIS A N 1
ATOM 4312 C CA . HIS A 1 551 ? -19.086 -21.684 26.354 1.00 88.81 551 HIS A CA 1
ATOM 4313 C C . HIS A 1 551 ? -19.059 -23.076 27.013 1.00 88.81 551 HIS A C 1
ATOM 4315 O O . HIS A 1 551 ? -20.097 -23.685 27.274 1.00 88.81 551 HIS A O 1
ATOM 4321 N N . GLY A 1 552 ? -17.871 -23.632 27.263 1.00 86.81 552 GLY A N 1
ATOM 4322 C CA . GLY A 1 552 ? -17.777 -24.962 27.879 1.00 86.81 552 GLY A CA 1
ATOM 4323 C C . GLY A 1 552 ? -17.872 -26.131 26.894 1.00 86.81 552 GLY A C 1
ATOM 4324 O O . GLY A 1 552 ? -17.927 -27.280 27.329 1.00 86.81 552 GLY A O 1
ATOM 4325 N N . GLN A 1 553 ? -17.930 -25.880 25.581 1.00 90.19 553 GLN A N 1
ATOM 4326 C CA . GLN A 1 553 ? -18.042 -26.958 24.596 1.00 90.19 553 GLN A CA 1
ATOM 4327 C C . GLN A 1 553 ? -16.794 -27.851 24.538 1.00 90.19 553 GLN A C 1
ATOM 4329 O O . GLN A 1 553 ? -15.654 -27.384 24.605 1.00 90.19 553 GLN A O 1
ATOM 4334 N N . GLU A 1 554 ? -17.030 -29.146 24.337 1.00 91.75 554 GLU A N 1
ATOM 4335 C CA . GLU A 1 554 ? -15.997 -30.144 24.073 1.00 91.75 554 GLU A CA 1
ATOM 4336 C C . GLU A 1 554 ? -15.775 -30.302 22.562 1.00 91.75 554 GLU A C 1
ATOM 4338 O O . GLU A 1 554 ? -16.712 -30.533 21.795 1.00 91.75 554 GLU A O 1
ATOM 4343 N N . VAL A 1 555 ? -14.517 -30.204 22.137 1.00 90.00 555 VAL A N 1
ATOM 4344 C CA . VAL A 1 555 ? -14.061 -30.415 20.764 1.00 90.00 555 VAL A CA 1
ATOM 4345 C C . VAL A 1 555 ? -13.241 -31.696 20.707 1.00 90.00 555 VAL A C 1
ATOM 4347 O O . VAL A 1 555 ? -12.225 -31.838 21.389 1.00 90.00 555 VAL A O 1
ATOM 4350 N N . GLN A 1 556 ? -13.681 -32.634 19.871 1.00 92.00 556 GLN A N 1
ATOM 4351 C CA . GLN A 1 556 ? -12.940 -33.863 19.596 1.00 92.00 556 GLN A CA 1
ATOM 4352 C C . GLN A 1 556 ? -11.736 -33.552 18.707 1.00 92.00 556 GLN A C 1
ATOM 4354 O O . GLN A 1 556 ? -11.856 -32.813 17.728 1.00 92.00 556 GLN A O 1
ATOM 4359 N N . VAL A 1 557 ? -10.581 -34.126 19.034 1.00 90.19 557 VAL A N 1
ATOM 4360 C CA . VAL A 1 557 ? -9.329 -33.900 18.303 1.00 90.19 557 VAL A CA 1
ATOM 4361 C C . VAL A 1 557 ? -8.771 -35.225 17.786 1.00 90.19 557 VAL A C 1
ATOM 4363 O O . VAL A 1 557 ? -9.055 -36.280 18.360 1.00 90.19 557 VAL A O 1
ATOM 4366 N N . PRO A 1 558 ? -7.977 -35.225 16.700 1.00 91.00 558 PRO A N 1
ATOM 4367 C CA . PRO A 1 558 ? -7.354 -36.452 16.222 1.00 91.00 558 PRO A CA 1
ATOM 4368 C C . PRO A 1 558 ? -6.499 -37.075 17.325 1.00 91.00 558 PRO A C 1
ATOM 4370 O O . PRO A 1 558 ? -5.615 -36.412 17.871 1.00 91.00 558 PRO A O 1
ATOM 4373 N N . ARG A 1 559 ? -6.752 -38.348 17.645 1.00 93.00 559 ARG A N 1
ATOM 4374 C CA . ARG A 1 559 ? -6.029 -39.047 18.710 1.00 93.00 559 ARG A CA 1
ATOM 4375 C C . ARG A 1 559 ? -4.528 -39.041 18.431 1.00 93.00 559 ARG A C 1
ATOM 4377 O O . ARG A 1 559 ? -4.091 -39.558 17.405 1.00 93.00 559 ARG A O 1
ATOM 4384 N N . GLY A 1 560 ? -3.744 -38.521 19.368 1.00 89.81 560 GLY A N 1
ATOM 4385 C CA . GLY A 1 560 ? -2.292 -38.509 19.241 1.00 89.81 560 GLY A CA 1
ATOM 4386 C C . GLY A 1 560 ? -1.593 -37.821 20.402 1.00 89.81 560 GLY A C 1
ATOM 4387 O O . GLY A 1 560 ? -2.228 -37.222 21.268 1.00 89.81 560 GLY A O 1
ATOM 4388 N N . LYS A 1 561 ? -0.263 -37.909 20.405 1.00 89.31 561 LYS A N 1
ATOM 4389 C CA . LYS A 1 561 ? 0.584 -37.222 21.379 1.00 89.31 561 LYS A CA 1
ATOM 4390 C C . LYS A 1 561 ? 0.959 -35.849 20.849 1.00 89.31 561 LYS A C 1
ATOM 4392 O O . LYS A 1 561 ? 1.613 -35.732 19.809 1.00 89.31 561 LYS A O 1
ATOM 4397 N N . TYR A 1 562 ? 0.577 -34.816 21.582 1.00 88.94 562 TYR A N 1
ATOM 4398 C CA . TYR A 1 562 ? 0.853 -33.427 21.231 1.00 88.94 562 TYR A CA 1
ATOM 4399 C C . TYR A 1 562 ? 1.629 -32.757 22.350 1.00 88.94 562 TYR A C 1
ATOM 4401 O O . TYR A 1 562 ? 1.525 -33.140 23.505 1.00 88.94 562 TYR A O 1
ATOM 4409 N N . PHE A 1 563 ? 2.425 -31.761 22.000 1.00 82.75 563 PHE A N 1
ATOM 4410 C CA . PHE A 1 563 ? 3.168 -30.955 22.959 1.00 82.75 563 PHE A CA 1
ATOM 4411 C C . PHE A 1 563 ? 2.384 -29.704 23.369 1.00 82.75 563 PHE A C 1
ATOM 4413 O O . PHE A 1 563 ? 2.397 -29.300 24.529 1.00 82.75 563 PHE A O 1
ATOM 4420 N N . SER A 1 564 ? 1.680 -29.089 22.418 1.00 86.81 564 SER A N 1
ATOM 4421 C CA . SER A 1 564 ? 0.877 -27.895 22.666 1.00 86.81 564 SER A CA 1
ATOM 4422 C C . SER A 1 564 ? -0.252 -27.730 21.660 1.00 86.81 564 SER A C 1
ATOM 4424 O O . SER A 1 564 ? -0.214 -28.264 20.548 1.00 86.81 564 SER A O 1
ATOM 4426 N N . VAL A 1 565 ? -1.234 -26.942 22.075 1.00 90.00 565 VAL A N 1
ATOM 4427 C CA . VAL A 1 565 ? -2.355 -26.452 21.283 1.00 90.00 565 VAL A CA 1
ATOM 4428 C C . VAL A 1 565 ? -2.145 -24.956 21.095 1.00 90.00 565 VAL A C 1
ATOM 4430 O O . VAL A 1 565 ? -1.906 -24.234 22.062 1.00 90.00 565 VAL A O 1
ATOM 4433 N N . GLN A 1 566 ? -2.201 -24.497 19.854 1.00 89.69 566 GLN A N 1
ATOM 4434 C CA . GLN A 1 566 ? -2.105 -23.087 19.499 1.00 89.69 566 GLN A CA 1
ATOM 4435 C C . GLN A 1 566 ? -3.492 -22.616 19.068 1.00 89.69 566 GLN A C 1
ATOM 4437 O O . GLN A 1 566 ? -4.104 -23.243 18.203 1.00 89.69 566 GLN A O 1
ATOM 4442 N N . LEU A 1 567 ? -3.993 -21.541 19.668 1.00 90.50 567 LEU A N 1
ATOM 4443 C CA . LEU A 1 567 ? -5.318 -20.997 19.391 1.00 90.50 567 LEU A CA 1
ATOM 4444 C C . LEU A 1 567 ? -5.196 -19.562 18.887 1.00 90.50 567 LEU A C 1
ATOM 4446 O O . LEU A 1 567 ? -4.460 -18.774 19.471 1.00 90.50 567 LEU A O 1
ATOM 4450 N N . LEU A 1 568 ? -5.956 -19.214 17.852 1.00 90.94 568 LEU A N 1
ATOM 4451 C CA . LEU A 1 568 ? -6.159 -17.829 17.432 1.00 90.94 568 LEU A CA 1
ATOM 4452 C C . LEU A 1 568 ? -7.439 -17.308 18.062 1.00 90.94 568 LEU A C 1
ATOM 4454 O O . LEU A 1 568 ? -8.526 -17.822 17.784 1.00 90.94 568 LEU A O 1
ATOM 4458 N N . THR A 1 569 ? -7.302 -16.324 18.941 1.00 90.62 569 THR A N 1
ATOM 4459 C CA . THR A 1 569 ? -8.358 -15.935 19.870 1.00 90.62 569 THR A CA 1
ATOM 4460 C C . THR A 1 569 ? -8.493 -14.428 19.983 1.00 90.62 569 THR A C 1
ATOM 4462 O O . THR A 1 569 ? -7.527 -13.696 19.787 1.00 90.62 569 THR A O 1
ATOM 4465 N N . ALA A 1 570 ? -9.694 -13.961 20.296 1.00 88.69 570 ALA A N 1
ATOM 4466 C CA . ALA A 1 570 ? -9.933 -12.565 20.629 1.00 88.69 570 ALA A CA 1
ATOM 4467 C C . ALA A 1 570 ? -11.062 -12.469 21.657 1.00 88.69 570 ALA A C 1
ATOM 4469 O O . ALA A 1 570 ? -11.991 -13.281 21.630 1.00 88.69 570 ALA A O 1
ATOM 4470 N N . ILE A 1 571 ? -10.978 -11.513 22.577 1.00 85.56 571 ILE A N 1
ATOM 4471 C CA . ILE A 1 571 ? -11.979 -11.326 23.632 1.00 85.56 571 ILE A CA 1
ATOM 4472 C C . ILE A 1 571 ? -12.673 -9.981 23.464 1.00 85.56 571 ILE A C 1
ATOM 4474 O O . ILE A 1 571 ? -12.008 -9.023 23.119 1.00 85.56 571 ILE A O 1
ATOM 4478 N N . GLU A 1 572 ? -13.981 -9.893 23.700 1.00 83.56 572 GLU A N 1
ATOM 4479 C CA . GLU A 1 572 ? -14.764 -8.673 23.442 1.00 83.56 572 GLU A CA 1
ATOM 4480 C C . GLU A 1 572 ? -14.422 -7.509 24.391 1.00 83.56 572 GLU A C 1
ATOM 4482 O O . GLU A 1 572 ? -13.720 -6.575 24.011 1.00 83.56 572 GLU A O 1
ATOM 4487 N N . ASP A 1 573 ? -14.895 -7.571 25.638 1.00 76.31 573 ASP A N 1
ATOM 4488 C CA . ASP A 1 573 ? -15.059 -6.376 26.478 1.00 76.31 573 ASP A CA 1
ATOM 4489 C C . ASP A 1 573 ? -14.165 -6.355 27.720 1.00 76.31 573 ASP A C 1
ATOM 4491 O O . ASP A 1 573 ? -14.072 -5.331 28.396 1.00 76.31 573 ASP A O 1
ATOM 4495 N N . ALA A 1 574 ? -13.493 -7.461 28.047 1.00 79.38 574 ALA A N 1
ATOM 4496 C CA . ALA A 1 574 ? -12.642 -7.560 29.233 1.00 79.38 574 ALA A CA 1
ATOM 4497 C C . ALA A 1 574 ? -11.626 -8.699 29.114 1.00 79.38 574 ALA A C 1
ATOM 4499 O O . ALA A 1 574 ? -11.995 -9.777 28.662 1.00 79.38 574 ALA A O 1
ATOM 4500 N N . ILE A 1 575 ? -10.389 -8.504 29.579 1.00 78.19 575 ILE A N 1
ATOM 4501 C CA . ILE A 1 575 ? -9.338 -9.537 29.583 1.00 78.19 575 ILE A CA 1
ATOM 4502 C C . ILE A 1 575 ? -9.816 -10.739 30.399 1.00 78.19 575 ILE A C 1
ATOM 4504 O O . ILE A 1 575 ? -10.259 -10.581 31.540 1.00 78.19 575 ILE A O 1
ATOM 4508 N N . ALA A 1 576 ? -9.704 -11.951 29.859 1.00 80.25 576 ALA A N 1
ATOM 4509 C CA . ALA A 1 576 ? -10.100 -13.162 30.575 1.00 80.25 576 ALA A CA 1
ATOM 4510 C C . ALA A 1 576 ? -8.921 -14.123 30.724 1.00 80.25 576 ALA A C 1
ATOM 4512 O O . ALA A 1 576 ? -8.212 -14.426 29.767 1.00 80.25 576 ALA A O 1
ATOM 4513 N N . SER A 1 577 ? -8.735 -14.628 31.943 1.00 78.56 577 SER A N 1
ATOM 4514 C CA . SER A 1 577 ? -7.783 -15.690 32.261 1.00 78.56 577 SER A CA 1
ATOM 4515 C C . SER A 1 577 ? -8.562 -16.889 32.782 1.00 78.56 577 SER A C 1
ATOM 4517 O O . SER A 1 577 ? -9.395 -16.747 33.677 1.00 78.56 577 SER A O 1
ATOM 4519 N N . THR A 1 578 ? -8.344 -18.058 32.193 1.00 77.56 578 THR A N 1
ATOM 4520 C CA . THR A 1 578 ? -9.089 -19.278 32.526 1.00 77.56 578 THR A CA 1
ATOM 4521 C C . THR A 1 578 ? -8.296 -20.521 32.123 1.00 77.56 578 THR A C 1
ATOM 4523 O O . THR A 1 578 ? -7.159 -20.408 31.674 1.00 77.56 578 THR A O 1
ATOM 4526 N N . THR A 1 579 ? -8.850 -21.715 32.311 1.00 84.12 579 THR A N 1
ATOM 4527 C CA . THR A 1 579 ? -8.176 -22.985 32.033 1.00 84.12 579 THR A CA 1
ATOM 4528 C C . THR A 1 579 ? -8.851 -23.753 30.909 1.00 84.12 579 THR A C 1
ATOM 4530 O O . THR A 1 579 ? -10.056 -23.992 30.946 1.00 84.12 579 THR A O 1
ATOM 4533 N N . LEU A 1 580 ? -8.052 -24.192 29.943 1.00 87.38 580 LEU A N 1
ATOM 4534 C CA . LEU A 1 580 ? -8.443 -25.154 28.922 1.00 87.38 580 LEU A CA 1
ATOM 4535 C C . LEU A 1 580 ? -8.205 -26.573 29.450 1.00 87.38 580 LEU A C 1
ATOM 4537 O O . LEU A 1 580 ? -7.124 -26.862 29.977 1.00 87.38 580 LEU A O 1
ATOM 4541 N N . ASN A 1 581 ? -9.205 -27.448 29.306 1.00 91.81 581 ASN A N 1
ATOM 4542 C CA . ASN A 1 581 ? -9.145 -28.817 29.821 1.00 91.81 581 ASN A CA 1
ATOM 4543 C C . ASN A 1 581 ? -8.878 -29.788 28.677 1.00 91.81 581 ASN A C 1
ATOM 4545 O O . ASN A 1 581 ? -9.634 -29.842 27.713 1.00 91.81 581 ASN A O 1
ATOM 4549 N N . ALA A 1 582 ? -7.824 -30.577 28.804 1.00 92.75 582 ALA A N 1
ATOM 4550 C CA . ALA A 1 582 ? -7.480 -31.642 27.878 1.00 92.75 582 ALA A CA 1
ATOM 4551 C C . ALA A 1 582 ? -7.872 -32.993 28.479 1.00 92.75 582 ALA A C 1
ATOM 4553 O O . ALA A 1 582 ? -7.532 -33.268 29.631 1.00 92.75 582 ALA A O 1
ATOM 4554 N N . THR A 1 583 ? -8.544 -33.833 27.693 1.00 95.19 583 THR A N 1
ATOM 4555 C CA . THR A 1 583 ? -8.928 -35.199 28.065 1.00 95.19 583 THR A CA 1
ATOM 4556 C C . THR A 1 583 ? -8.116 -36.193 27.245 1.00 95.19 583 THR A C 1
ATOM 4558 O O . THR A 1 583 ? -7.992 -36.058 26.022 1.00 95.19 583 THR A O 1
ATOM 4561 N N . TYR A 1 584 ? -7.570 -37.205 27.915 1.00 95.44 584 TYR A N 1
ATOM 4562 C CA . TYR A 1 584 ? -6.705 -38.217 27.315 1.00 95.44 584 TYR A CA 1
ATOM 4563 C C . TYR A 1 584 ? -7.417 -39.562 27.164 1.00 95.44 584 TYR A C 1
ATOM 4565 O O . TYR A 1 584 ? -8.400 -39.858 27.844 1.00 95.44 584 TYR A O 1
ATOM 4573 N N . ALA A 1 585 ? -6.899 -40.412 26.277 1.00 93.00 585 ALA A N 1
ATOM 4574 C CA . ALA A 1 585 ? -7.469 -41.727 25.983 1.00 93.00 585 ALA A CA 1
ATOM 4575 C C . ALA A 1 585 ? -7.501 -42.679 27.197 1.00 93.00 585 ALA A C 1
ATOM 4577 O O . ALA A 1 585 ? -8.270 -43.638 27.198 1.00 93.00 585 ALA A O 1
ATOM 4578 N N . ASP A 1 586 ? -6.669 -42.432 28.213 1.00 90.81 586 ASP A N 1
ATOM 4579 C CA . ASP A 1 586 ? -6.644 -43.174 29.480 1.00 90.81 586 ASP A CA 1
ATOM 4580 C C . ASP A 1 586 ? -7.698 -42.685 30.495 1.00 90.81 586 ASP A C 1
ATOM 4582 O O . ASP A 1 586 ? -7.780 -43.212 31.604 1.00 90.81 586 ASP A O 1
ATOM 4586 N N . GLY A 1 587 ? -8.507 -41.687 30.123 1.00 89.56 587 GLY A N 1
ATOM 4587 C CA . GLY A 1 587 ? -9.515 -41.060 30.976 1.00 89.56 587 GLY A CA 1
ATOM 4588 C C . GLY A 1 587 ? -8.956 -40.009 31.937 1.00 89.56 587 GLY A C 1
ATOM 4589 O O . GLY A 1 587 ? -9.722 -39.429 32.704 1.00 89.56 587 GLY A O 1
ATOM 4590 N N . SER A 1 588 ? -7.645 -39.744 31.918 1.00 92.44 588 SER A N 1
ATOM 4591 C CA . SER A 1 588 ? -7.057 -38.653 32.696 1.00 92.44 588 SER A CA 1
ATOM 4592 C C . SER A 1 588 ? -7.314 -37.293 32.040 1.00 92.44 588 SER A C 1
ATOM 4594 O O . SER A 1 588 ? -7.618 -37.203 30.847 1.00 92.44 588 SER A O 1
ATOM 4596 N N . THR A 1 589 ? -7.183 -36.220 32.824 1.00 91.31 589 THR A N 1
ATOM 4597 C CA . THR A 1 589 ? -7.351 -34.838 32.354 1.00 91.31 589 THR A CA 1
ATOM 4598 C C . THR A 1 589 ? -6.197 -33.951 32.805 1.00 91.31 589 THR A C 1
ATOM 4600 O O . THR A 1 589 ? -5.666 -34.137 33.902 1.00 91.31 589 THR A O 1
ATOM 4603 N N . SER A 1 590 ? -5.847 -32.946 32.006 1.00 89.56 590 SER A N 1
ATOM 4604 C CA . SER A 1 590 ? -4.927 -31.873 32.401 1.00 89.56 590 SER A CA 1
ATOM 4605 C C . SER A 1 590 ? -5.528 -30.502 32.126 1.00 89.56 590 SER A C 1
ATOM 4607 O O . SER A 1 590 ? -6.393 -30.354 31.267 1.00 89.56 590 SER A O 1
ATOM 4609 N N . PHE A 1 591 ? -5.017 -29.494 32.824 1.00 85.44 591 PHE A N 1
ATOM 4610 C CA . PHE A 1 591 ? -5.511 -28.123 32.772 1.00 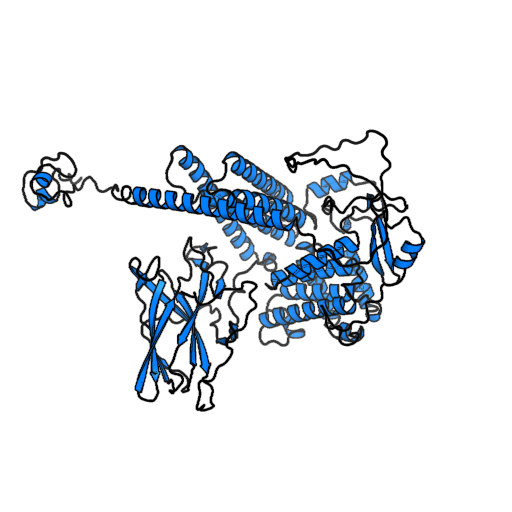85.44 591 PHE A CA 1
ATOM 4611 C C . PHE A 1 591 ? -4.352 -27.201 32.404 1.00 85.44 591 PHE A C 1
ATOM 4613 O O . PHE A 1 591 ? -3.264 -27.328 32.966 1.00 85.44 591 PHE A O 1
ATOM 4620 N N . SER A 1 592 ? -4.579 -26.269 31.486 1.00 81.50 592 SER A N 1
ATOM 4621 C CA . SER A 1 592 ? -3.595 -25.254 31.108 1.00 81.50 592 SER A CA 1
ATOM 4622 C C . SER A 1 592 ? -4.245 -23.886 31.148 1.00 81.50 592 SER A C 1
ATOM 4624 O O . SER A 1 592 ? -5.308 -23.691 30.563 1.00 81.50 592 SER A O 1
ATOM 4626 N N . GLY A 1 593 ? -3.583 -22.930 31.798 1.00 79.25 593 GLY A N 1
ATOM 4627 C CA . GLY A 1 593 ? -4.007 -21.537 31.765 1.00 79.25 593 GLY A CA 1
ATOM 4628 C C . GLY A 1 593 ? -3.961 -20.992 30.340 1.00 79.25 593 GLY A C 1
ATOM 4629 O O . GLY A 1 593 ? -3.014 -21.265 29.602 1.00 79.25 593 GLY A O 1
ATOM 4630 N N . ILE A 1 594 ? -4.985 -20.236 29.974 1.00 81.19 594 ILE A N 1
ATOM 4631 C CA . ILE A 1 594 ? -5.046 -19.406 28.782 1.00 81.19 594 ILE A CA 1
ATOM 4632 C C . ILE A 1 594 ? -5.385 -17.986 29.225 1.00 81.19 594 ILE A C 1
ATOM 4634 O O . ILE A 1 594 ? -6.232 -17.773 30.096 1.00 81.19 594 ILE A O 1
ATOM 4638 N N . LEU A 1 595 ? -4.688 -17.022 28.641 1.00 80.69 595 LEU A N 1
ATOM 4639 C CA . LEU A 1 595 ? -5.015 -15.610 28.741 1.00 80.69 595 LEU A CA 1
ATOM 4640 C C . LEU A 1 595 ? -5.524 -15.184 27.369 1.00 80.69 595 LEU A C 1
ATOM 4642 O O . LEU A 1 595 ? -4.879 -15.473 26.358 1.00 80.69 595 LEU A O 1
ATOM 4646 N N . GLY A 1 596 ? -6.692 -14.558 27.336 1.00 78.44 596 GLY A N 1
ATOM 4647 C CA . GLY A 1 596 ? -7.185 -13.890 26.147 1.00 78.44 596 GLY A CA 1
ATOM 4648 C C . GLY A 1 596 ? -7.229 -12.389 26.381 1.00 78.44 596 GLY A C 1
ATOM 4649 O O . GLY A 1 596 ? -7.725 -11.913 27.406 1.00 78.44 596 GLY A O 1
ATOM 4650 N N . GLU A 1 597 ? -6.684 -11.671 25.412 1.00 82.38 597 GLU A N 1
ATOM 4651 C CA . GLU A 1 597 ? -6.639 -10.217 25.386 1.00 82.38 597 GLU A CA 1
ATOM 4652 C C . GLU A 1 597 ? -7.849 -9.662 24.634 1.00 82.38 597 GLU A C 1
ATOM 4654 O O . GLU A 1 597 ? -8.449 -10.331 23.780 1.00 82.38 597 GLU A O 1
ATOM 4659 N N . GLN A 1 598 ? -8.210 -8.425 24.963 1.00 80.81 598 GLN A N 1
ATOM 4660 C CA . GLN A 1 598 ? -9.300 -7.741 24.284 1.00 80.81 598 GLN A CA 1
ATOM 4661 C C . GLN A 1 598 ? -8.926 -7.459 22.826 1.00 80.81 598 GLN A C 1
ATOM 4663 O O . GLN A 1 598 ? -7.854 -6.932 22.528 1.00 80.81 598 GLN A O 1
ATOM 4668 N N . TRP A 1 599 ? -9.835 -7.791 21.915 1.00 78.75 599 TRP A N 1
ATOM 4669 C CA . TRP A 1 599 ? -9.673 -7.615 20.475 1.00 78.75 599 TRP A CA 1
ATOM 4670 C C . TRP A 1 599 ? -9.454 -6.144 20.106 1.00 78.75 599 TRP A C 1
ATOM 4672 O O . TRP A 1 599 ? -8.685 -5.831 19.200 1.00 78.75 599 TRP A O 1
ATOM 4682 N N . HIS A 1 600 ? -10.091 -5.241 20.846 1.00 76.31 600 HIS A N 1
ATOM 4683 C CA . HIS A 1 600 ? -9.967 -3.803 20.706 1.00 76.31 600 HIS A CA 1
ATOM 4684 C C . HIS A 1 600 ? -10.257 -3.129 22.055 1.00 76.31 600 HIS A C 1
ATOM 4686 O O . HIS A 1 600 ? -11.252 -3.441 22.705 1.00 76.31 600 HIS A O 1
ATOM 4692 N N . VAL A 1 601 ? -9.402 -2.182 22.461 1.00 67.31 601 VAL A N 1
ATOM 4693 C CA . VAL A 1 601 ? -9.636 -1.300 23.614 1.00 67.31 601 VAL A CA 1
ATOM 4694 C C . VAL A 1 601 ? -9.094 0.084 23.319 1.00 67.31 601 VAL A C 1
ATOM 4696 O O . VAL A 1 601 ? -7.905 0.265 23.087 1.00 67.31 601 VAL A O 1
ATOM 4699 N N . TRP A 1 602 ? -9.930 1.104 23.429 1.00 51.41 602 TRP A N 1
ATOM 4700 C CA . TRP A 1 602 ? -9.445 2.477 23.460 1.00 51.41 602 TRP A CA 1
ATOM 4701 C C . TRP A 1 602 ? -9.129 2.894 24.906 1.00 51.41 602 TRP A C 1
ATOM 4703 O O . TRP A 1 602 ? -9.954 2.650 25.789 1.00 51.41 602 TRP A O 1
ATOM 4713 N N . PRO A 1 603 ? -7.979 3.531 25.206 1.00 46.06 603 PRO A N 1
ATOM 4714 C CA . PRO A 1 603 ? -6.927 4.013 24.301 1.00 46.06 603 PRO A CA 1
ATOM 4715 C C . PRO A 1 603 ? -5.756 3.030 24.094 1.00 46.06 603 PRO A C 1
ATOM 4717 O O . PRO A 1 603 ? -4.730 3.408 23.522 1.00 46.06 603 PRO A O 1
ATOM 4720 N N . TYR A 1 604 ? -5.857 1.803 24.610 1.00 51.00 604 TYR A N 1
ATOM 4721 C CA . TYR A 1 604 ? -4.763 0.834 24.629 1.00 51.00 604 TYR A CA 1
ATOM 4722 C C . TYR A 1 604 ? -4.673 0.046 23.322 1.00 51.00 604 TYR A C 1
ATOM 4724 O O . TYR A 1 604 ? -5.431 -0.881 23.061 1.00 51.00 604 TYR A O 1
ATOM 4732 N N . THR A 1 605 ? -3.669 0.366 22.510 1.00 53.16 605 THR A N 1
ATOM 4733 C CA . THR A 1 605 ? -3.345 -0.454 21.341 1.00 53.16 605 THR A CA 1
ATOM 4734 C C . THR A 1 605 ? -2.592 -1.700 21.796 1.00 53.16 605 THR A C 1
ATOM 4736 O O . THR A 1 605 ? -1.403 -1.652 22.110 1.00 53.16 605 THR A O 1
ATOM 4739 N N . PHE A 1 606 ? -3.295 -2.827 21.866 1.00 58.41 606 PHE A N 1
ATOM 4740 C CA . PHE A 1 606 ? -2.639 -4.122 21.969 1.00 58.41 606 PHE A CA 1
ATOM 4741 C C . PHE A 1 606 ? -1.952 -4.441 20.640 1.00 58.41 606 PHE A C 1
ATOM 4743 O O . PHE A 1 606 ? -2.509 -4.199 19.570 1.00 58.41 606 PHE A O 1
ATOM 4750 N N . ALA A 1 607 ? -0.732 -4.970 20.707 1.00 59.16 607 ALA A N 1
ATOM 4751 C CA . ALA A 1 607 ? -0.052 -5.510 19.539 1.00 59.16 607 ALA A CA 1
ATOM 4752 C C . ALA A 1 607 ? -0.538 -6.948 19.326 1.00 59.16 607 ALA A C 1
ATOM 4754 O O . ALA A 1 607 ? 0.010 -7.879 19.915 1.00 59.16 607 ALA A O 1
ATOM 4755 N N . GLY A 1 608 ? -1.609 -7.107 18.547 1.00 66.62 608 GLY A N 1
ATOM 4756 C CA . GLY A 1 608 ? -2.102 -8.414 18.131 1.00 66.62 608 GLY A CA 1
ATOM 4757 C C . GLY A 1 608 ? -1.142 -9.147 17.203 1.00 66.62 608 GLY A C 1
ATOM 4758 O O . GLY A 1 608 ? -0.288 -8.545 16.554 1.00 66.62 608 GLY A O 1
ATOM 4759 N N . ASP A 1 609 ? -1.331 -10.458 17.106 1.00 80.62 609 ASP A N 1
ATOM 4760 C CA . ASP A 1 609 ? -0.628 -11.311 16.148 1.00 80.62 609 ASP A CA 1
ATOM 4761 C C . ASP A 1 609 ? -1.157 -11.108 14.721 1.00 80.62 609 ASP A C 1
ATOM 4763 O O . ASP A 1 609 ? -0.402 -11.107 13.748 1.00 80.62 609 ASP A O 1
ATOM 4767 N N . ILE A 1 610 ? -2.468 -10.887 14.597 1.00 81.25 610 ILE A N 1
ATOM 4768 C CA . ILE A 1 610 ? -3.139 -10.515 13.349 1.00 81.25 610 ILE A CA 1
ATOM 4769 C C . ILE A 1 610 ? -3.885 -9.215 13.615 1.00 81.25 610 ILE A C 1
ATOM 4771 O O . ILE A 1 610 ? -4.783 -9.172 14.457 1.00 81.25 610 ILE A O 1
ATOM 4775 N N . VAL A 1 611 ? -3.490 -8.161 12.905 1.00 78.94 611 VAL A N 1
ATOM 4776 C CA . VAL A 1 611 ? -3.975 -6.797 13.128 1.00 78.94 611 VAL A CA 1
ATOM 4777 C C . VAL A 1 611 ? -4.832 -6.361 11.950 1.00 78.94 611 VAL A C 1
ATOM 4779 O O . VAL A 1 611 ? -4.380 -6.364 10.804 1.00 78.94 611 VAL A O 1
ATOM 4782 N N . PHE A 1 612 ? -6.055 -5.941 12.244 1.00 74.56 612 PHE A N 1
ATOM 4783 C CA . PHE A 1 612 ? -6.967 -5.338 11.286 1.00 74.56 612 PHE A CA 1
ATOM 4784 C C . PHE A 1 612 ? -6.989 -3.822 11.497 1.00 74.56 612 PHE A C 1
ATOM 4786 O O . PHE A 1 612 ? -7.079 -3.360 12.639 1.00 74.56 612 PHE A O 1
ATOM 4793 N N . PRO A 1 613 ? -6.913 -3.031 10.416 1.00 66.19 613 PRO A N 1
ATOM 4794 C CA . PRO A 1 613 ? -6.794 -1.577 10.509 1.00 66.19 613 PRO A CA 1
ATOM 4795 C C . PRO A 1 613 ? -8.083 -0.876 10.951 1.00 66.19 613 PRO A C 1
ATOM 4797 O O . PRO A 1 613 ? -8.036 0.307 11.273 1.00 66.19 613 PRO A O 1
ATOM 4800 N N . TYR A 1 614 ? -9.218 -1.577 10.928 1.00 67.56 614 TYR A N 1
ATOM 4801 C CA . TYR A 1 614 ? -10.518 -1.066 11.346 1.00 67.56 614 TYR A CA 1
ATOM 4802 C C . TYR A 1 614 ? -11.509 -2.209 11.585 1.00 67.56 614 TYR A C 1
ATOM 4804 O O . TYR A 1 614 ? -11.283 -3.348 11.167 1.00 67.56 614 TYR A O 1
ATOM 4812 N N . LEU A 1 615 ? -12.622 -1.889 12.237 1.00 65.31 615 LEU A N 1
ATOM 4813 C CA . LEU A 1 615 ? -13.770 -2.764 12.463 1.00 65.31 615 LEU A CA 1
ATOM 4814 C C . LEU A 1 615 ? -15.055 -2.076 11.971 1.00 65.31 615 LEU A C 1
ATOM 4816 O O . LEU A 1 615 ? -15.104 -0.859 11.811 1.00 65.31 615 LEU A O 1
ATOM 4820 N N . PHE A 1 616 ? -16.093 -2.858 11.685 1.00 55.78 616 PHE A N 1
ATOM 4821 C CA . PHE A 1 616 ? -17.405 -2.326 11.313 1.00 55.78 616 PHE A CA 1
ATOM 4822 C C . PHE A 1 616 ? -18.355 -2.415 12.507 1.00 55.78 616 PHE A C 1
ATOM 4824 O O . PHE A 1 616 ? -18.495 -3.477 13.113 1.00 55.78 616 PHE A O 1
ATOM 4831 N N . ASN A 1 617 ? -19.031 -1.312 12.809 1.00 53.19 617 ASN A N 1
ATOM 4832 C CA . ASN A 1 617 ? -20.090 -1.215 13.809 1.00 53.19 617 ASN A CA 1
ATOM 4833 C C . ASN A 1 617 ? -21.433 -1.158 13.070 1.00 53.19 617 ASN A C 1
ATOM 4835 O O . ASN A 1 617 ? -21.470 -0.901 11.866 1.00 53.19 617 ASN A O 1
ATOM 4839 N N . ASP A 1 618 ? -22.546 -1.294 13.796 1.00 43.44 618 ASP A N 1
ATOM 4840 C CA . ASP A 1 618 ? -23.904 -1.314 13.221 1.00 43.44 618 ASP A CA 1
ATOM 4841 C C . ASP A 1 618 ? -24.228 -0.119 12.298 1.00 43.44 618 ASP A C 1
ATOM 4843 O O . ASP A 1 618 ? -25.095 -0.231 11.434 1.00 43.44 618 ASP A O 1
ATOM 4847 N N . ASN A 1 619 ? -23.527 1.013 12.455 1.00 45.56 619 ASN A N 1
ATOM 4848 C CA . ASN A 1 619 ? -23.807 2.257 11.734 1.00 45.56 619 ASN A CA 1
ATOM 4849 C C . ASN A 1 619 ? -22.605 2.873 10.988 1.00 45.56 619 ASN A C 1
ATOM 4851 O O . ASN A 1 619 ? -22.809 3.829 10.242 1.00 45.56 619 ASN A O 1
ATOM 4855 N N . ALA A 1 620 ? -21.365 2.413 11.208 1.00 47.19 620 ALA A N 1
ATOM 4856 C CA . ALA A 1 620 ? -20.167 3.048 10.643 1.00 47.19 620 ALA A CA 1
ATOM 4857 C C . ALA A 1 620 ? -18.912 2.168 10.761 1.00 47.19 620 ALA A C 1
ATOM 4859 O O . ALA A 1 620 ? -18.879 1.200 11.515 1.00 47.19 620 ALA A O 1
ATOM 4860 N N . MET A 1 621 ? -17.864 2.553 10.036 1.00 51.12 621 MET A N 1
ATOM 4861 C CA . MET A 1 621 ? -16.523 1.985 10.157 1.00 51.12 621 MET A CA 1
ATOM 4862 C C . MET A 1 621 ? -15.755 2.680 11.291 1.00 51.12 621 MET A C 1
ATOM 4864 O O . MET A 1 621 ? -15.635 3.906 11.294 1.00 51.12 621 MET A O 1
ATOM 4868 N N . ASP A 1 622 ? -15.237 1.904 12.239 1.00 61.06 622 ASP A N 1
ATOM 4869 C CA . ASP A 1 622 ? -14.398 2.357 13.347 1.00 61.06 622 ASP A CA 1
ATOM 4870 C C . ASP A 1 622 ? -12.926 2.048 13.030 1.00 61.06 622 ASP A C 1
ATOM 4872 O O . ASP A 1 622 ? -12.528 0.895 12.878 1.00 61.06 622 ASP A O 1
ATOM 4876 N N . TYR A 1 623 ? -12.117 3.104 12.912 1.00 67.44 623 TYR A N 1
ATOM 4877 C CA . TYR A 1 623 ? -10.696 3.042 12.545 1.00 67.44 623 TYR A CA 1
ATOM 4878 C C . TYR A 1 623 ? -9.766 2.614 13.685 1.00 67.44 623 TYR A C 1
ATOM 4880 O O . TYR A 1 623 ? -8.543 2.727 13.566 1.00 67.44 623 TYR A O 1
ATOM 4888 N N . ASN A 1 624 ? -10.308 2.169 14.814 1.00 64.56 624 ASN A N 1
ATOM 4889 C CA . ASN A 1 624 ? -9.494 1.544 15.832 1.00 64.56 624 ASN A CA 1
ATOM 4890 C C . ASN A 1 624 ? -8.996 0.173 15.364 1.00 64.56 624 ASN A C 1
ATOM 4892 O O . ASN A 1 624 ? -9.731 -0.622 14.772 1.00 64.56 624 ASN A O 1
ATOM 4896 N N . TYR A 1 625 ? -7.731 -0.117 15.672 1.00 68.88 625 TYR A N 1
ATOM 4897 C CA . TYR A 1 625 ? -7.160 -1.427 15.396 1.00 68.88 625 TYR A CA 1
ATOM 4898 C C . TYR A 1 625 ? -7.935 -2.509 16.141 1.00 68.88 625 TYR A C 1
ATOM 4900 O O . TYR A 1 625 ? -8.157 -2.405 17.351 1.00 68.88 625 TYR A O 1
ATOM 4908 N N . SER A 1 626 ? -8.270 -3.571 15.418 1.00 76.25 626 SER A N 1
ATOM 4909 C CA . SER A 1 626 ? -8.746 -4.812 16.010 1.00 76.25 626 SER A CA 1
ATOM 4910 C C . SER A 1 626 ? -7.717 -5.921 15.843 1.00 76.25 626 SER A C 1
ATOM 4912 O O . SER A 1 626 ? -6.924 -5.926 14.904 1.00 76.25 626 SER A O 1
ATOM 4914 N N . ASN A 1 627 ? -7.694 -6.845 16.796 1.00 82.38 627 ASN A N 1
ATOM 4915 C CA . ASN A 1 627 ? -6.601 -7.785 16.979 1.00 82.38 627 ASN A CA 1
ATOM 4916 C C . ASN A 1 627 ? -7.122 -9.203 17.203 1.00 82.38 627 ASN A C 1
ATOM 4918 O O . ASN A 1 627 ? -8.089 -9.417 17.936 1.00 82.38 627 ASN A O 1
ATOM 4922 N N . ILE A 1 628 ? -6.424 -10.175 16.620 1.00 87.19 628 ILE A N 1
ATOM 4923 C CA . ILE A 1 628 ? -6.490 -11.586 17.005 1.00 87.19 628 ILE A CA 1
ATOM 4924 C C . ILE A 1 628 ? -5.123 -11.974 17.565 1.00 87.19 628 ILE A C 1
ATOM 4926 O O . ILE A 1 628 ? -4.087 -11.605 17.010 1.00 87.19 628 ILE A O 1
ATOM 4930 N N . PHE A 1 629 ? -5.132 -12.729 18.658 1.00 87.31 629 PHE A N 1
ATOM 4931 C CA . PHE A 1 629 ? -3.952 -13.137 19.411 1.00 87.31 629 PHE A CA 1
ATOM 4932 C C . PHE A 1 629 ? -3.737 -14.645 19.319 1.00 87.31 629 PHE A C 1
ATOM 4934 O O . PHE A 1 629 ? -4.689 -15.428 19.377 1.00 87.31 629 PHE A O 1
ATOM 4941 N N . GLN A 1 630 ? -2.481 -15.057 19.218 1.00 88.31 630 GLN A N 1
ATOM 4942 C CA . GLN A 1 630 ? -2.055 -16.437 19.336 1.00 88.31 630 GLN A CA 1
ATOM 4943 C C . GLN A 1 630 ? -1.839 -16.775 20.814 1.00 88.31 630 GLN A C 1
ATOM 4945 O O . GLN A 1 630 ? -0.886 -16.325 21.447 1.00 88.31 630 GLN A O 1
ATOM 4950 N N . THR A 1 631 ? -2.684 -17.653 21.348 1.00 85.50 631 THR A N 1
ATOM 4951 C CA . THR A 1 631 ? -2.552 -18.183 22.707 1.00 85.50 631 THR A CA 1
ATOM 4952 C C . THR A 1 631 ? -2.093 -19.635 22.666 1.00 85.50 631 THR A C 1
ATOM 4954 O O . THR A 1 631 ? -2.560 -20.438 21.857 1.00 85.50 631 THR A O 1
ATOM 4957 N N . ILE A 1 632 ? -1.171 -19.986 23.563 1.00 86.06 632 ILE A N 1
ATOM 4958 C CA . ILE A 1 632 ? -0.598 -21.330 23.664 1.00 86.06 632 ILE A CA 1
ATOM 4959 C C . ILE A 1 632 ? -1.143 -22.024 24.902 1.00 86.06 632 ILE A C 1
ATOM 4961 O O . ILE A 1 632 ? -1.096 -21.476 26.000 1.00 86.06 632 ILE A O 1
ATOM 4965 N N . SER A 1 633 ? -1.589 -23.263 24.727 1.00 85.94 633 SER A N 1
ATOM 4966 C CA . SER A 1 633 ? -1.962 -24.156 25.812 1.00 85.94 633 SER A CA 1
ATOM 4967 C C . SER A 1 633 ? -1.103 -25.417 25.775 1.00 85.94 633 SER A C 1
ATOM 4969 O O . SER A 1 633 ? -0.967 -26.065 24.735 1.00 85.94 633 SER A O 1
ATOM 4971 N N . TRP A 1 634 ? -0.487 -25.756 26.905 1.00 85.00 634 TRP A N 1
ATOM 4972 C CA . TRP A 1 634 ? 0.377 -26.932 27.020 1.00 85.00 634 TRP A CA 1
ATOM 4973 C C . TRP A 1 634 ? -0.445 -28.169 27.375 1.00 85.00 634 TRP A C 1
ATOM 4975 O O . TRP A 1 634 ? -1.348 -28.106 28.209 1.00 85.00 634 TRP A O 1
ATOM 4985 N N . VAL A 1 635 ? -0.110 -29.301 26.759 1.00 88.38 635 VAL A N 1
ATOM 4986 C CA . VAL A 1 635 ? -0.749 -30.599 27.017 1.00 88.38 635 VAL A CA 1
ATOM 4987 C C . VAL A 1 635 ? 0.308 -31.643 27.371 1.00 88.38 635 VAL A C 1
ATOM 4989 O O . VAL A 1 635 ? 1.492 -31.484 27.072 1.00 88.38 635 VAL A O 1
ATOM 4992 N N . ASP A 1 636 ? -0.113 -32.703 28.053 1.00 86.62 636 ASP A N 1
ATOM 4993 C CA . ASP A 1 636 ? 0.748 -33.803 28.469 1.00 86.62 636 ASP A CA 1
ATOM 4994 C C . ASP A 1 636 ? 1.186 -34.614 27.245 1.00 86.62 636 ASP A C 1
ATOM 4996 O O . ASP A 1 636 ? 0.452 -35.445 26.708 1.00 86.62 636 ASP A O 1
ATOM 5000 N N . SER A 1 637 ? 2.418 -34.356 26.811 1.00 85.19 637 SER A N 1
ATOM 5001 C CA . SER A 1 637 ? 3.001 -34.977 25.622 1.00 85.19 637 SER A CA 1
ATOM 5002 C C . SER A 1 637 ? 3.267 -36.474 25.745 1.00 85.19 637 SER A C 1
ATOM 5004 O O . SER A 1 637 ? 3.563 -37.124 24.740 1.00 85.19 637 SER A O 1
ATOM 5006 N N . GLU A 1 638 ? 3.161 -37.049 26.945 1.00 83.19 638 GLU A N 1
ATOM 5007 C CA . GLU A 1 638 ? 3.330 -38.488 27.136 1.00 83.19 638 GLU A CA 1
ATOM 5008 C C . GLU A 1 638 ? 2.053 -39.270 26.804 1.00 83.19 638 GLU A C 1
ATOM 5010 O O . GLU A 1 638 ? 2.128 -40.475 26.524 1.00 83.19 638 GLU A O 1
ATOM 5015 N N . LYS A 1 639 ? 0.900 -38.591 26.763 1.00 86.94 639 LYS A N 1
ATOM 5016 C CA . LYS A 1 639 ? -0.430 -39.193 26.651 1.00 86.94 639 LYS A CA 1
ATOM 5017 C C . LYS A 1 639 ? -1.104 -38.898 25.315 1.00 86.94 639 LYS A C 1
ATOM 5019 O O . LYS A 1 639 ? -0.846 -37.892 24.661 1.00 86.94 639 LYS A O 1
ATOM 5024 N N . ASP A 1 640 ? -1.997 -39.801 24.914 1.00 91.75 640 ASP A N 1
ATOM 5025 C CA . ASP A 1 640 ? -2.824 -39.620 23.721 1.00 91.75 640 ASP A CA 1
ATOM 5026 C C . ASP A 1 640 ? -3.988 -38.675 24.039 1.00 91.75 640 ASP A C 1
ATOM 5028 O O . ASP A 1 640 ? -4.922 -39.062 24.743 1.00 91.75 640 ASP A O 1
ATOM 5032 N N . LEU A 1 641 ? -3.943 -37.453 23.516 1.00 93.44 641 LEU A N 1
ATOM 5033 C CA . LEU A 1 641 ? -5.034 -36.487 23.607 1.00 93.44 641 LEU A CA 1
ATOM 5034 C C . LEU A 1 641 ? -6.203 -36.942 22.728 1.00 93.44 641 LEU A C 1
ATOM 5036 O O . LEU A 1 641 ? -5.978 -37.373 21.597 1.00 93.44 641 LEU A O 1
ATOM 5040 N N . VAL A 1 642 ? -7.435 -36.835 23.229 1.00 95.25 642 VAL A N 1
ATOM 5041 C CA . VAL A 1 642 ? -8.654 -37.202 22.479 1.00 95.25 642 VAL A CA 1
ATOM 5042 C C . VAL A 1 642 ? -9.651 -36.058 22.358 1.00 95.25 642 VAL A C 1
ATOM 5044 O O . VAL A 1 642 ? -10.306 -35.932 21.326 1.00 95.25 642 VAL A O 1
ATOM 5047 N N . SER A 1 643 ? -9.732 -35.180 23.356 1.00 94.38 643 SER A N 1
ATOM 5048 C CA . SER A 1 643 ? -10.602 -34.011 23.286 1.00 94.38 643 SER A CA 1
ATOM 5049 C C . SER A 1 643 ? -10.077 -32.845 24.109 1.00 94.38 643 SER A C 1
ATOM 5051 O O . SER A 1 643 ? -9.244 -32.997 25.008 1.00 94.38 643 SER A O 1
ATOM 5053 N N . ILE A 1 644 ? -10.570 -31.660 23.765 1.00 92.88 644 ILE A N 1
ATOM 5054 C CA . ILE A 1 644 ? -10.341 -30.417 24.490 1.00 92.88 644 ILE A CA 1
ATOM 5055 C C . ILE A 1 644 ? -11.692 -29.820 24.846 1.00 92.88 644 ILE A C 1
ATOM 5057 O O . ILE A 1 644 ? -12.533 -29.624 23.978 1.00 92.88 644 ILE A O 1
ATOM 5061 N N . THR A 1 645 ? -11.885 -29.479 26.112 1.00 92.81 645 THR A N 1
ATOM 5062 C CA . THR A 1 645 ? -13.030 -28.689 26.560 1.00 92.81 645 THR A CA 1
ATOM 5063 C C . THR A 1 645 ? -12.599 -27.240 26.709 1.00 92.81 645 THR A C 1
ATOM 5065 O O . THR A 1 645 ? -11.693 -26.926 27.491 1.00 92.81 645 THR A O 1
ATOM 5068 N N . PHE A 1 646 ? -13.231 -26.359 25.935 1.00 90.94 646 PHE A N 1
ATOM 5069 C CA . PHE A 1 646 ? -13.012 -24.926 26.058 1.00 90.94 646 PHE A CA 1
ATOM 5070 C C . PHE A 1 646 ? -13.662 -24.398 27.339 1.00 90.94 646 PHE A C 1
ATOM 5072 O O . PHE A 1 646 ? -14.703 -24.905 27.745 1.00 90.94 646 PHE A O 1
ATOM 5079 N N . PRO A 1 647 ? -13.080 -23.385 27.990 1.00 85.25 647 PRO A N 1
ATOM 5080 C CA . PRO A 1 647 ? -13.670 -22.790 29.183 1.00 85.25 647 PRO A CA 1
ATOM 5081 C C . PRO A 1 647 ? -14.963 -22.033 28.859 1.00 85.25 647 PRO A C 1
ATOM 5083 O O . PRO A 1 647 ? -15.115 -21.497 27.764 1.00 85.25 647 PRO A O 1
ATOM 5086 N N . ASP A 1 648 ? -15.897 -21.952 29.803 1.00 86.88 648 ASP A N 1
ATOM 5087 C CA . ASP A 1 648 ? -17.042 -21.043 29.681 1.00 86.88 648 ASP A CA 1
ATOM 5088 C C . ASP A 1 648 ? -16.618 -19.644 30.138 1.00 86.88 648 ASP A C 1
ATOM 5090 O O . ASP A 1 648 ? -16.308 -19.431 31.314 1.00 86.88 648 ASP A O 1
ATOM 5094 N N . ILE A 1 649 ? -16.519 -18.708 29.193 1.00 83.25 649 ILE A N 1
ATOM 5095 C CA . ILE A 1 649 ? -16.090 -17.334 29.463 1.00 83.25 649 ILE A CA 1
ATOM 5096 C C . ILE A 1 649 ? -17.298 -16.422 29.300 1.00 83.25 649 ILE A C 1
ATOM 5098 O O . ILE A 1 649 ? -17.666 -16.049 28.189 1.00 83.25 649 ILE A O 1
ATOM 5102 N N . SER A 1 650 ? -17.881 -16.049 30.441 1.00 81.88 650 SER A N 1
ATOM 5103 C CA . SER A 1 650 ? -18.968 -15.069 30.537 1.00 81.88 650 SER A CA 1
ATOM 5104 C C . SER A 1 650 ? -18.570 -13.789 31.284 1.00 81.88 650 SER A C 1
ATOM 5106 O O . SER A 1 650 ? -19.355 -12.844 31.350 1.00 81.88 650 SER A O 1
ATOM 5108 N N . SER A 1 651 ? -17.379 -13.752 31.894 1.00 79.06 651 SER A N 1
ATOM 5109 C CA . SER A 1 651 ? -16.871 -12.604 32.654 1.00 79.06 651 SER A CA 1
ATOM 5110 C C . SER A 1 651 ? -15.349 -12.494 32.581 1.00 79.06 651 SER A C 1
ATOM 5112 O O . SER A 1 651 ? -14.659 -13.510 32.636 1.00 79.06 651 SER A O 1
ATOM 5114 N N . GLY A 1 652 ? -14.835 -11.268 32.526 1.00 76.62 652 GLY A N 1
ATOM 5115 C CA . GLY A 1 652 ? -13.411 -10.944 32.537 1.00 76.62 652 GLY A CA 1
ATOM 5116 C C . GLY A 1 652 ? -13.120 -9.707 33.382 1.00 76.62 652 GLY A C 1
ATOM 5117 O O . GLY A 1 652 ? -13.946 -9.271 34.186 1.00 76.62 652 GLY A O 1
ATOM 5118 N N . SER A 1 653 ? -11.932 -9.145 33.199 1.00 72.06 653 SER A N 1
ATOM 5119 C CA . SER A 1 653 ? -11.422 -8.008 33.947 1.00 72.06 653 SER A CA 1
ATOM 5120 C C . SER A 1 653 ? -11.079 -6.814 33.052 1.00 72.06 653 SER A C 1
ATOM 5122 O O . SER A 1 653 ? -10.371 -6.961 32.061 1.00 72.06 653 SER A O 1
ATOM 5124 N N . LEU A 1 654 ? -11.578 -5.627 33.408 1.00 58.75 654 LEU A N 1
ATOM 5125 C CA . LEU A 1 654 ? -11.546 -4.427 32.554 1.00 58.75 654 LEU A CA 1
ATOM 5126 C C . LEU A 1 654 ? -10.158 -3.806 32.315 1.00 58.75 654 LEU A C 1
ATOM 5128 O O . LEU A 1 654 ? -10.020 -2.998 31.404 1.00 58.75 654 LEU A O 1
ATOM 5132 N N . THR A 1 655 ? -9.154 -4.095 33.149 1.00 54.56 655 THR A N 1
ATOM 5133 C CA . THR A 1 655 ? -7.876 -3.345 33.128 1.00 54.56 655 THR A CA 1
ATOM 5134 C C . THR A 1 655 ? -6.622 -4.212 33.168 1.00 54.56 655 THR A C 1
ATOM 5136 O O . THR A 1 655 ? -5.577 -3.803 32.675 1.00 54.56 655 THR A O 1
ATOM 5139 N N . SER A 1 656 ? -6.689 -5.365 33.830 1.00 51.69 656 SER A N 1
ATOM 5140 C CA . SER A 1 656 ? -5.577 -6.298 34.053 1.00 51.69 656 SER A CA 1
ATOM 5141 C C . SER A 1 656 ? -6.119 -7.555 34.739 1.00 51.69 656 SER A C 1
ATOM 5143 O O . SER A 1 656 ? -7.200 -7.485 35.324 1.00 51.69 656 SER A O 1
ATOM 5145 N N . PRO A 1 657 ? -5.401 -8.692 34.752 1.00 46.81 657 PRO A N 1
ATOM 5146 C CA . PRO A 1 657 ? -5.805 -9.846 35.554 1.00 46.81 657 PRO A CA 1
ATOM 5147 C C . PRO A 1 657 ? -6.079 -9.441 37.021 1.00 46.81 657 PRO A C 1
ATOM 5149 O O . PRO A 1 657 ? -5.158 -9.087 37.755 1.00 46.81 657 PRO A O 1
ATOM 5152 N N . GLY A 1 658 ? -7.355 -9.453 37.439 1.00 50.47 658 GLY A N 1
ATOM 5153 C CA . GLY A 1 658 ? -7.802 -9.089 38.797 1.00 50.47 658 GLY A CA 1
ATOM 5154 C C . GLY A 1 658 ? -8.443 -7.698 38.989 1.00 50.47 658 GLY A C 1
ATOM 5155 O O . GLY A 1 658 ? -8.815 -7.367 40.113 1.00 50.47 658 GLY A O 1
ATOM 5156 N N . GLY A 1 659 ? -8.603 -6.886 37.940 1.00 58.12 659 GLY A N 1
ATOM 5157 C CA . GLY A 1 659 ? -9.420 -5.656 37.942 1.00 58.12 659 GLY A CA 1
ATOM 5158 C C . GLY A 1 659 ? -10.946 -5.895 37.937 1.00 58.12 659 GLY A C 1
ATOM 5159 O O . GLY A 1 659 ? -11.412 -7.035 37.976 1.00 58.12 659 GLY A O 1
ATOM 5160 N N . GLY A 1 660 ? -11.738 -4.816 37.870 1.00 59.38 660 GLY A N 1
ATOM 5161 C CA . GLY A 1 660 ? -13.208 -4.855 37.966 1.00 59.38 660 GLY A CA 1
ATOM 5162 C C . GLY A 1 660 ? -13.876 -5.810 36.968 1.00 59.38 660 GLY A C 1
ATOM 5163 O O . GLY A 1 660 ? -13.493 -5.852 35.799 1.00 59.38 660 GLY A O 1
ATOM 5164 N N . ALA A 1 661 ? -14.859 -6.579 37.447 1.00 67.25 661 ALA A N 1
ATOM 5165 C CA . ALA A 1 661 ? -15.538 -7.599 36.653 1.00 67.25 661 ALA A CA 1
ATOM 5166 C C . ALA A 1 661 ? -16.455 -6.974 35.592 1.00 67.25 661 ALA A C 1
ATOM 5168 O O . ALA A 1 661 ? -17.276 -6.112 35.911 1.00 67.25 661 ALA A O 1
ATOM 5169 N N . ALA A 1 662 ? -16.355 -7.459 34.358 1.00 77.31 662 ALA A N 1
ATOM 5170 C CA . ALA A 1 662 ? -17.251 -7.114 33.259 1.00 77.31 662 ALA A CA 1
ATOM 5171 C C . ALA A 1 662 ? -17.648 -8.370 32.478 1.00 77.31 662 ALA A C 1
ATOM 5173 O O . ALA A 1 662 ? -16.903 -9.351 32.452 1.00 77.31 662 ALA A O 1
ATOM 5174 N N . GLY A 1 663 ? -18.840 -8.353 31.877 1.00 82.44 663 GLY A N 1
ATOM 5175 C CA . GLY A 1 663 ? -19.261 -9.413 30.961 1.00 82.44 663 GLY A CA 1
ATOM 5176 C C . GLY A 1 663 ? -18.356 -9.420 29.734 1.00 82.44 663 GLY A C 1
ATOM 5177 O O . GLY A 1 663 ? -17.972 -8.356 29.271 1.00 82.44 663 GLY A O 1
ATOM 5178 N N . THR A 1 664 ? -17.972 -10.597 29.251 1.00 84.75 664 THR A N 1
ATOM 5179 C CA . THR A 1 664 ? -17.138 -10.726 28.049 1.00 84.75 664 THR A CA 1
ATOM 5180 C C . THR A 1 664 ? -17.327 -12.101 27.426 1.00 84.75 664 THR A C 1
ATOM 5182 O O . THR A 1 664 ? -17.800 -13.019 28.100 1.00 84.75 664 THR A O 1
ATOM 5185 N N . ARG A 1 665 ? -16.930 -12.250 26.162 1.00 87.88 665 ARG A N 1
ATOM 5186 C CA . ARG A 1 665 ? -16.910 -13.519 25.429 1.00 87.88 665 ARG A CA 1
ATOM 5187 C C . ARG A 1 665 ? -15.564 -13.703 24.750 1.00 87.88 665 ARG A C 1
ATOM 5189 O O . ARG A 1 665 ? -14.967 -12.743 24.270 1.00 87.88 665 ARG A O 1
ATOM 5196 N N . MET A 1 666 ? -15.101 -14.947 24.699 1.00 88.31 666 MET A N 1
ATOM 5197 C CA . MET A 1 666 ? -13.897 -15.322 23.963 1.00 88.31 666 MET A CA 1
ATOM 5198 C C . MET A 1 666 ? -14.276 -16.001 22.656 1.00 88.31 666 MET A C 1
ATOM 5200 O O . MET A 1 666 ? -15.012 -16.989 22.647 1.00 88.31 666 MET A O 1
ATOM 5204 N N . HIS A 1 667 ? -13.712 -15.491 21.573 1.00 89.81 667 HIS A N 1
ATOM 5205 C CA . HIS A 1 667 ? -13.840 -16.020 20.230 1.00 89.81 667 HIS A CA 1
ATOM 5206 C C . HIS A 1 667 ? -12.594 -16.825 19.882 1.00 89.81 667 HIS A C 1
ATOM 5208 O O . HIS A 1 667 ? -11.475 -16.378 20.126 1.00 89.81 667 HIS A O 1
ATOM 5214 N N . ILE A 1 668 ? -12.790 -18.002 19.297 1.00 90.25 668 ILE A N 1
ATOM 5215 C CA . ILE A 1 668 ? -11.735 -18.874 18.784 1.00 90.25 668 ILE A CA 1
ATOM 5216 C C . ILE A 1 668 ? -11.944 -18.987 17.275 1.00 90.25 668 ILE A C 1
ATOM 5218 O O . ILE A 1 668 ? -12.966 -19.507 16.823 1.00 90.25 668 ILE A O 1
ATOM 5222 N N . PHE A 1 669 ? -10.989 -18.471 16.506 1.00 89.06 669 PHE A N 1
ATOM 5223 C CA . PHE A 1 669 ? -11.057 -18.402 15.044 1.00 89.06 669 PHE A CA 1
ATOM 5224 C C . PHE A 1 669 ? -10.416 -19.616 14.379 1.00 89.06 669 PHE A C 1
ATOM 5226 O O . PHE A 1 669 ? -10.937 -20.129 13.397 1.00 89.06 669 PHE A O 1
ATOM 5233 N N . ALA A 1 670 ? -9.302 -20.096 14.928 1.00 90.06 670 ALA A N 1
ATOM 5234 C CA . ALA A 1 670 ? -8.623 -21.294 14.454 1.00 90.06 670 ALA A CA 1
ATOM 5235 C C . ALA A 1 670 ? -7.850 -21.955 15.597 1.00 90.06 670 ALA A C 1
ATOM 5237 O O . ALA A 1 670 ? -7.473 -21.298 16.571 1.00 90.06 670 ALA A O 1
ATOM 5238 N N . LEU A 1 671 ? -7.578 -23.251 15.458 1.00 90.31 671 LEU A N 1
ATOM 5239 C CA . LEU A 1 671 ? -6.718 -24.001 16.368 1.00 90.31 671 LEU A CA 1
ATOM 5240 C C . LEU A 1 671 ? -5.813 -24.953 15.583 1.00 90.31 671 LEU A C 1
ATOM 5242 O O . LEU A 1 671 ? -6.212 -25.488 14.551 1.00 90.31 671 LEU A O 1
ATOM 5246 N N . THR A 1 672 ? -4.598 -25.174 16.073 1.00 90.69 672 THR A N 1
ATOM 5247 C CA . THR A 1 672 ? -3.636 -26.111 15.477 1.00 90.69 672 THR A CA 1
ATOM 5248 C C . THR A 1 672 ? -2.782 -26.771 16.558 1.00 90.69 672 THR A C 1
ATOM 5250 O O . THR A 1 672 ? -2.670 -26.267 17.678 1.00 90.69 672 THR A O 1
ATOM 5253 N N . PHE A 1 673 ? -2.197 -27.927 16.244 1.00 88.25 673 PHE A N 1
ATOM 5254 C CA . PHE A 1 673 ? -1.505 -28.777 17.214 1.00 88.25 673 PHE A CA 1
ATOM 5255 C C . PHE A 1 673 ? -0.032 -28.950 16.867 1.00 88.25 673 PHE A C 1
ATOM 5257 O O . PHE A 1 673 ? 0.332 -29.191 15.717 1.00 88.25 673 PHE A O 1
ATOM 5264 N N . SER A 1 674 ? 0.818 -28.912 17.892 1.00 84.31 674 SER A N 1
ATOM 5265 C CA . SER A 1 674 ? 2.231 -29.258 17.767 1.00 84.31 674 SER A CA 1
ATOM 5266 C C . SER A 1 674 ? 2.429 -30.733 18.132 1.00 84.31 674 SER A C 1
ATOM 5268 O O . SER A 1 674 ? 2.204 -31.093 19.290 1.00 84.31 674 SER A O 1
ATOM 5270 N N . PRO A 1 675 ? 2.818 -31.616 17.195 1.00 82.88 675 PRO A N 1
ATOM 5271 C CA . PRO A 1 675 ? 2.997 -33.033 17.491 1.00 82.88 675 PRO A CA 1
ATOM 5272 C C . PRO A 1 675 ? 4.197 -33.262 18.417 1.00 82.88 675 PRO A C 1
ATOM 5274 O O . PRO A 1 675 ? 5.259 -32.650 18.253 1.00 82.88 675 PRO A O 1
ATOM 5277 N N . ALA A 1 676 ? 4.043 -34.180 19.371 1.00 78.81 676 ALA A N 1
ATOM 5278 C CA . ALA A 1 676 ? 5.154 -34.664 20.180 1.00 78.81 676 ALA A CA 1
ATOM 5279 C C . ALA A 1 676 ? 6.084 -35.552 19.329 1.00 78.81 676 ALA A C 1
ATOM 5281 O O . ALA A 1 676 ? 5.650 -36.211 18.382 1.00 78.81 676 ALA A O 1
ATOM 5282 N N . SER A 1 677 ? 7.383 -35.562 19.647 1.00 65.81 677 SER A N 1
ATOM 5283 C CA . SER A 1 677 ? 8.363 -36.401 18.944 1.00 65.81 677 SER A CA 1
ATOM 5284 C C . SER A 1 677 ? 7.971 -37.884 19.059 1.00 65.81 677 SER A C 1
ATOM 5286 O O . SER A 1 677 ? 7.747 -38.357 20.173 1.00 65.81 677 SER A O 1
ATOM 5288 N N . PRO A 1 678 ? 7.917 -38.649 17.953 1.00 57.59 678 PRO A N 1
ATOM 5289 C CA . PRO A 1 678 ? 7.528 -40.061 17.985 1.00 57.59 678 PRO A CA 1
ATOM 5290 C C . PRO A 1 678 ? 8.607 -40.974 18.594 1.00 57.59 678 PRO A C 1
ATOM 5292 O O . PRO A 1 678 ? 8.371 -42.165 18.790 1.00 57.59 678 PRO A O 1
ATOM 5295 N N . VAL A 1 679 ? 9.806 -40.452 18.874 1.00 56.94 679 VAL A N 1
ATOM 5296 C CA . VAL A 1 679 ? 10.936 -41.241 19.374 1.00 56.94 679 VAL A CA 1
ATOM 5297 C C . VAL A 1 679 ? 10.902 -41.278 20.900 1.00 56.94 679 VAL A C 1
ATOM 5299 O O . VAL A 1 679 ? 11.168 -40.271 21.552 1.00 56.94 679 VAL A O 1
ATOM 5302 N N . ALA A 1 680 ? 10.631 -42.454 21.474 1.00 52.34 680 ALA A N 1
ATOM 5303 C CA . ALA A 1 680 ? 10.780 -42.696 22.906 1.00 52.34 680 ALA A CA 1
ATOM 5304 C C . ALA A 1 680 ? 12.246 -42.474 23.312 1.00 52.34 680 ALA A C 1
ATOM 5306 O O . ALA A 1 680 ? 13.124 -43.277 22.995 1.00 52.34 680 ALA A O 1
ATOM 5307 N N . ALA A 1 681 ? 12.526 -41.357 23.975 1.00 50.56 681 ALA A N 1
ATOM 5308 C CA . ALA A 1 681 ? 13.868 -41.011 24.409 1.00 50.56 681 ALA A CA 1
ATOM 5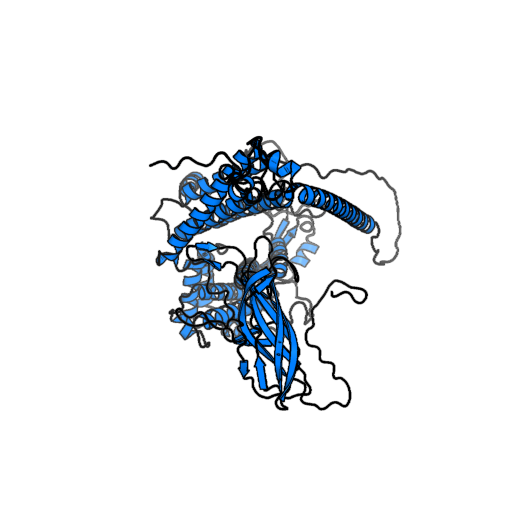309 C C . ALA A 1 681 ? 14.016 -41.255 25.908 1.00 50.56 681 ALA A C 1
ATOM 5311 O O . ALA A 1 681 ? 13.205 -40.805 26.707 1.00 50.56 681 ALA A O 1
ATOM 5312 N N . SER A 1 682 ? 15.103 -41.913 26.303 1.00 51.34 682 SER A N 1
ATOM 5313 C CA . SER A 1 682 ? 15.481 -42.122 27.707 1.00 51.34 682 SER A CA 1
ATOM 5314 C C . SER A 1 682 ? 15.961 -40.843 28.417 1.00 51.34 682 SER A C 1
ATOM 5316 O O . SER A 1 682 ? 16.415 -40.905 29.559 1.00 51.34 682 SER A O 1
ATOM 5318 N N . ARG A 1 683 ? 15.920 -39.689 27.733 1.00 45.84 683 ARG A N 1
ATOM 5319 C CA . ARG A 1 683 ? 16.361 -38.367 28.201 1.00 45.84 683 ARG A CA 1
ATOM 5320 C C . ARG A 1 683 ? 15.483 -37.264 27.584 1.00 45.84 683 ARG A C 1
ATOM 5322 O O . ARG A 1 683 ? 14.974 -37.477 26.482 1.00 45.84 683 ARG A O 1
ATOM 5329 N N . PRO A 1 684 ? 15.353 -36.085 28.229 1.00 49.88 684 PRO A N 1
ATOM 5330 C CA . PRO A 1 684 ? 14.623 -34.946 27.670 1.00 49.88 684 PRO A CA 1
ATOM 5331 C C . PRO A 1 684 ? 15.162 -34.569 26.283 1.00 49.88 684 PRO A C 1
ATOM 5333 O O . PRO A 1 684 ? 16.363 -34.339 26.129 1.00 49.88 684 PRO A O 1
ATOM 5336 N N . GLN A 1 685 ? 14.292 -34.514 25.270 1.00 47.72 685 GLN A N 1
ATOM 5337 C CA . GLN A 1 685 ? 14.652 -34.041 23.930 1.00 47.72 685 GLN A CA 1
ATOM 5338 C C . GLN A 1 685 ? 14.400 -32.534 23.826 1.00 47.72 685 GLN A C 1
ATOM 5340 O O . GLN A 1 685 ? 13.281 -32.069 24.023 1.00 47.72 685 GLN A O 1
ATOM 5345 N N . LEU A 1 686 ? 15.438 -31.770 23.487 1.00 45.62 686 LEU A N 1
ATOM 5346 C CA . LEU A 1 686 ? 15.331 -30.350 23.148 1.00 45.62 686 LEU A CA 1
ATOM 5347 C C . LEU A 1 686 ? 15.031 -30.194 21.652 1.00 45.62 686 LEU A C 1
ATOM 5349 O O . LEU A 1 686 ? 15.730 -30.766 20.816 1.00 45.62 686 LEU A O 1
ATOM 5353 N N . LYS A 1 687 ? 14.021 -29.385 21.314 1.00 43.34 687 LYS A N 1
ATOM 5354 C CA . LYS A 1 687 ? 13.691 -28.994 19.937 1.00 43.34 687 LYS A CA 1
ATOM 5355 C C . LYS A 1 687 ? 13.606 -27.472 19.853 1.00 43.34 687 LYS A C 1
ATOM 5357 O O . LYS A 1 687 ? 12.923 -26.847 20.659 1.00 43.34 687 LYS A O 1
ATOM 5362 N N . VAL A 1 688 ? 14.296 -26.879 18.881 1.00 41.25 688 VAL A N 1
ATOM 5363 C CA . VAL A 1 688 ? 14.218 -25.436 18.612 1.00 41.25 688 VAL A CA 1
ATOM 5364 C C . VAL A 1 688 ? 12.861 -25.146 17.969 1.00 41.25 688 VAL A C 1
ATOM 5366 O O . VAL A 1 688 ? 12.588 -25.638 16.876 1.00 41.25 688 VAL A O 1
ATOM 5369 N N . GLN A 1 689 ? 11.996 -24.404 18.668 1.00 38.88 689 GLN A N 1
ATOM 5370 C CA . GLN A 1 689 ? 10.659 -24.035 18.177 1.00 38.88 689 GLN A CA 1
ATOM 5371 C C . GLN A 1 689 ? 10.643 -22.714 17.403 1.00 38.88 689 GLN A C 1
ATOM 5373 O O . GLN A 1 689 ? 9.908 -22.588 16.431 1.00 38.88 689 GLN A O 1
ATOM 5378 N N . TYR A 1 690 ? 11.446 -21.738 17.823 1.00 37.06 690 TYR A N 1
ATOM 5379 C CA . TYR A 1 690 ? 11.496 -20.406 17.230 1.00 37.06 690 TYR A CA 1
ATOM 5380 C C . TYR A 1 690 ? 12.900 -19.829 17.408 1.00 37.06 690 TYR A C 1
ATOM 5382 O O . TYR A 1 690 ? 13.510 -19.988 18.466 1.00 37.06 690 TYR A O 1
ATOM 5390 N N . ALA A 1 691 ? 13.416 -19.174 16.373 1.00 35.75 691 ALA A N 1
ATOM 5391 C CA . ALA A 1 691 ? 14.678 -18.454 16.409 1.00 35.75 691 ALA A CA 1
ATOM 5392 C C . ALA A 1 691 ? 14.454 -17.094 15.753 1.00 35.75 691 ALA A C 1
ATOM 5394 O O . ALA A 1 691 ? 13.947 -17.023 14.636 1.00 35.75 691 ALA A O 1
ATOM 5395 N N . HIS A 1 692 ? 14.830 -16.021 16.440 1.00 33.88 692 HIS A N 1
ATOM 5396 C CA . HIS A 1 692 ? 14.749 -14.677 15.889 1.00 33.88 692 HIS A CA 1
ATOM 5397 C C . HIS A 1 692 ? 16.000 -13.883 16.250 1.00 33.88 6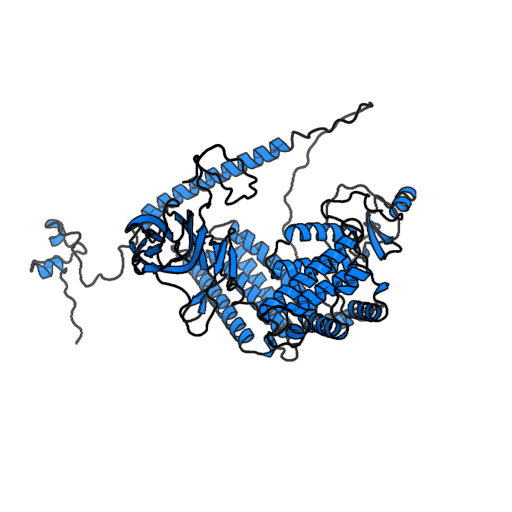92 HIS A C 1
ATOM 5399 O O . HIS A 1 692 ? 16.623 -14.126 17.283 1.00 33.88 692 HIS A O 1
ATOM 5405 N N . LEU A 1 693 ? 16.377 -12.932 15.395 1.00 28.70 693 LEU A N 1
ATOM 5406 C CA . LEU A 1 693 ? 17.471 -12.019 15.704 1.00 28.70 693 LEU A CA 1
ATOM 5407 C C . LEU A 1 693 ? 17.016 -10.990 16.748 1.00 28.70 693 LEU A C 1
ATOM 5409 O O . LEU A 1 693 ? 15.984 -10.340 16.579 1.00 28.70 693 LEU A O 1
ATOM 5413 N N . MET A 1 694 ? 17.826 -10.801 17.789 1.00 30.80 694 MET A N 1
ATOM 5414 C CA . MET A 1 694 ? 17.770 -9.641 18.679 1.00 30.80 694 MET A CA 1
ATOM 5415 C C . MET A 1 694 ? 19.103 -8.899 18.638 1.00 30.80 694 MET A C 1
ATOM 5417 O O . MET A 1 694 ? 20.161 -9.519 18.633 1.00 30.80 694 MET A O 1
ATOM 5421 N N . GLN A 1 695 ? 19.051 -7.567 18.672 1.00 27.55 695 GLN A N 1
ATOM 5422 C CA . GLN A 1 695 ? 20.228 -6.715 18.895 1.00 27.55 695 GLN A CA 1
ATOM 5423 C C . GLN A 1 695 ? 20.478 -6.422 20.386 1.00 27.55 695 GLN A C 1
ATOM 5425 O O . GLN A 1 695 ? 21.402 -5.690 20.728 1.00 27.55 695 GLN A O 1
ATOM 5430 N N . LYS A 1 696 ? 19.655 -6.975 21.284 1.00 28.56 696 LYS A N 1
ATOM 5431 C CA . LYS A 1 696 ? 19.700 -6.699 22.720 1.00 28.56 696 LYS A CA 1
ATOM 5432 C C . LYS A 1 696 ? 20.266 -7.910 23.458 1.00 28.56 696 LYS A C 1
ATOM 5434 O O . LYS A 1 696 ? 19.649 -8.971 23.460 1.00 28.56 696 LYS A O 1
ATOM 5439 N N . TRP A 1 697 ? 21.433 -7.743 24.075 1.00 31.41 697 TRP A N 1
ATOM 5440 C CA . TRP A 1 697 ? 21.932 -8.673 25.086 1.00 31.41 697 TRP A CA 1
ATOM 5441 C C . TRP A 1 697 ? 21.192 -8.391 26.394 1.00 31.41 697 TRP A C 1
ATOM 5443 O O . TRP A 1 697 ? 21.177 -7.255 26.865 1.00 31.41 697 TRP A O 1
ATOM 5453 N N . LEU A 1 698 ? 20.532 -9.409 26.938 1.00 33.59 698 LEU A N 1
ATOM 5454 C CA . LEU A 1 698 ? 19.902 -9.369 28.253 1.00 33.59 698 LEU A CA 1
ATOM 5455 C C . LEU A 1 698 ? 20.638 -10.375 29.129 1.00 33.59 698 LEU A C 1
ATOM 5457 O O . LEU A 1 698 ? 20.664 -11.566 28.808 1.00 33.59 698 LEU A O 1
ATOM 5461 N N . ASP A 1 699 ? 21.238 -9.892 30.212 1.00 32.38 699 ASP A N 1
ATOM 5462 C CA . ASP A 1 699 ? 21.747 -10.770 31.256 1.00 32.38 699 ASP A CA 1
ATOM 5463 C C . ASP A 1 699 ? 20.560 -11.446 31.952 1.00 32.38 699 ASP A C 1
ATOM 5465 O O . ASP A 1 699 ? 19.590 -10.794 32.323 1.00 32.38 699 ASP A O 1
ATOM 5469 N N . SER A 1 700 ? 20.644 -12.776 32.024 1.00 31.78 700 SER A N 1
ATOM 5470 C CA . SER A 1 700 ? 19.815 -13.746 32.753 1.00 31.78 700 SER A CA 1
ATOM 5471 C C . SER A 1 700 ? 18.449 -13.306 33.313 1.00 31.78 700 SER A C 1
ATOM 5473 O O . SER A 1 700 ? 18.366 -12.499 34.231 1.00 31.78 700 SER A O 1
ATOM 5475 N N . THR A 1 701 ? 17.415 -14.042 32.881 1.00 36.00 701 THR A N 1
ATOM 5476 C CA . THR A 1 701 ? 16.156 -14.315 33.605 1.00 36.00 701 THR A CA 1
ATOM 5477 C C . THR A 1 701 ? 15.375 -13.098 34.100 1.00 36.00 701 THR A C 1
ATOM 5479 O O . THR A 1 701 ? 15.360 -12.837 35.291 1.00 36.00 701 THR A O 1
ATOM 5482 N N . ASP A 1 702 ? 14.631 -12.451 33.206 1.00 29.12 702 ASP A N 1
ATOM 5483 C CA . ASP A 1 702 ? 13.365 -11.800 33.567 1.00 29.12 702 ASP A CA 1
ATOM 5484 C C . ASP A 1 702 ? 12.428 -11.801 32.349 1.00 29.12 702 ASP A C 1
ATOM 5486 O O . ASP A 1 702 ? 12.457 -10.928 31.481 1.00 29.12 702 ASP A O 1
ATOM 5490 N N . LYS A 1 703 ? 11.612 -12.856 32.264 1.00 26.08 703 LYS A N 1
ATOM 5491 C CA . LYS A 1 703 ? 10.291 -12.809 31.634 1.00 26.08 703 LYS A CA 1
ATOM 5492 C C . LYS A 1 703 ? 9.296 -13.048 32.766 1.00 26.08 703 LYS A C 1
ATOM 5494 O O . LYS A 1 703 ? 9.130 -14.195 33.180 1.00 26.08 703 LYS A O 1
ATOM 5499 N N . ALA A 1 704 ? 8.717 -11.971 33.280 1.00 28.53 704 ALA A N 1
ATOM 5500 C CA . ALA A 1 704 ? 7.442 -12.001 33.983 1.00 28.53 704 ALA A CA 1
ATOM 5501 C C . ALA A 1 704 ? 6.382 -11.465 33.024 1.00 28.53 704 ALA A C 1
ATOM 5503 O O . ALA A 1 704 ? 6.689 -10.449 32.354 1.00 28.53 704 ALA A O 1
#

pLDDT: mean 70.79, std 20.42, range [23.02, 98.31]

Radius of gyration: 34.11 Å; chains: 1; bounding box: 109×85×98 Å